Protein 5UBF (pdb70)

Nearest PDB structures (foldseek):
  5ubf-assembly1_B  TM=1.004E+00  e=4.375E-57  Vibrio cholerae
  5tbf-assembly1_A  TM=9.273E-01  e=4.502E-45  Vibrio cholerae
  5tbf-assembly1_B  TM=9.131E-01  e=1.246E-44  Vibrio cholerae
  7lc1-assembly1_B  TM=4.742E-01  e=1.758E+00  Homo sapiens
  7lc1-assembly2_D  TM=4.558E-01  e=1.867E+00  Homo sapiens

B-factor: mean 90.85, std 26.28, range [29.14, 194.75]

Solvent-accessible surface area: 28062 Å² total

InterPro domains:
  IPR021781 Replication initiator protein RctB, central region [PF11826] (155-483)
  IPR040567 RctB, helix turn helix domain [PF18622] (13-119)

Structure (mmCIF, N/CA/C/O backbone):
data_5UBF
#
_entry.id   5UBF
#
_cell.length_a   128.535
_cell.length_b   128.535
_cell.length_c   127.775
_cell.angle_alpha   90.00
_cell.angle_beta   90.00
_cell.angle_gamma   120.00
#
_symmetry.space_group_name_H-M   'H 3'
#
loop_
_entity.id
_entity.type
_entity.pdbx_description
1 polymer 'RctB replication initiator protein'
2 water water
#
loop_
_atom_site.group_PDB
_atom_site.id
_atom_site.type_symbol
_atom_site.label_atom_id
_atom_site.label_alt_id
_atom_site.label_comp_id
_atom_site.label_asym_id
_atom_site.label_entity_id
_atom_site.label_seq_id
_atom_site.pdbx_PDB_ins_code
_atom_site.Cartn_x
_atom_site.Cartn_y
_atom_site.Cartn_z
_atom_site.occupancy
_atom_site.B_iso_or_equiv
_atom_site.auth_seq_id
_atom_site.auth_comp_id
_atom_site.auth_asym_id
_atom_site.auth_atom_id
_atom_site.pdbx_PDB_model_num
ATOM 1 N N . ALA A 1 29 ? 28.563 74.004 53.493 1.00 96.70 182 ALA A N 1
ATOM 2 C CA . ALA A 1 29 ? 28.630 73.567 52.103 1.00 113.39 182 ALA A CA 1
ATOM 3 C C . ALA A 1 29 ? 27.969 74.588 51.183 1.00 117.60 182 ALA A C 1
ATOM 4 O O . ALA A 1 29 ? 27.421 75.589 51.645 1.00 115.01 182 ALA A O 1
ATOM 6 N N . GLY A 1 30 ? 28.024 74.329 49.877 1.00 109.60 183 GLY A N 1
ATOM 7 C CA . GLY A 1 30 ? 27.437 75.203 48.885 1.00 94.02 183 GLY A CA 1
ATOM 8 C C . GLY A 1 30 ? 25.955 75.029 48.657 1.00 103.57 183 GLY A C 1
ATOM 9 O O . GLY A 1 30 ? 25.411 75.608 47.713 1.00 109.03 183 GLY A O 1
ATOM 10 N N . ILE A 1 31 ? 25.275 74.244 49.496 1.00 108.45 184 ILE A N 1
ATOM 11 C CA . ILE A 1 31 ? 23.842 74.014 49.358 1.00 107.60 184 ILE A CA 1
ATOM 12 C C . ILE A 1 31 ? 23.030 74.795 50.382 1.00 97.00 184 ILE A C 1
ATOM 13 O O . ILE A 1 31 ? 21.795 74.699 50.389 1.00 90.47 184 ILE A O 1
ATOM 18 N N . ILE A 1 32 ? 23.688 75.575 51.244 1.00 90.08 185 ILE A N 1
ATOM 19 C CA . ILE A 1 32 ? 22.978 76.353 52.252 1.00 91.32 185 ILE A CA 1
ATOM 20 C C . ILE A 1 32 ? 22.095 77.422 51.628 1.00 88.78 185 ILE A C 1
ATOM 21 O O . ILE A 1 32 ? 21.120 77.854 52.251 1.00 88.47 185 ILE A O 1
ATOM 26 N N . ASP A 1 33 ? 22.411 77.863 50.407 1.00 88.21 186 ASP A N 1
ATOM 27 C CA . ASP A 1 33 ? 21.605 78.894 49.761 1.00 83.79 186 ASP A CA 1
ATOM 28 C C . ASP A 1 33 ? 20.161 78.444 49.571 1.00 85.15 186 ASP A C 1
ATOM 29 O O . ASP A 1 33 ? 19.237 79.260 49.667 1.00 94.81 186 ASP A O 1
ATOM 34 N N . GLN A 1 34 ? 19.945 77.156 49.311 1.00 69.74 187 GLN A N 1
ATOM 35 C CA . GLN A 1 34 ? 18.599 76.607 49.212 1.00 78.26 187 GLN A CA 1
ATOM 36 C C . GLN A 1 34 ? 17.994 76.287 50.574 1.00 72.74 187 GLN A C 1
ATOM 37 O O . GLN A 1 34 ? 16.827 75.887 50.641 1.00 80.18 187 GLN A O 1
ATOM 43 N N . ALA A 1 35 ? 18.750 76.467 51.656 1.00 57.42 188 ALA A N 1
ATOM 44 C CA . ALA A 1 35 ? 18.295 76.127 52.996 1.00 53.11 188 ALA A CA 1
ATOM 45 C C . ALA A 1 35 ? 17.959 77.344 53.847 1.00 54.93 188 ALA A C 1
ATOM 46 O O . ALA A 1 35 ? 17.524 77.181 54.992 1.00 46.46 188 ALA A O 1
ATOM 48 N N . LEU A 1 36 ? 18.141 78.552 53.327 1.00 56.65 189 LEU A N 1
ATOM 49 C CA . LEU A 1 36 ? 17.901 79.757 54.103 1.00 48.54 189 LEU A CA 1
ATOM 50 C C . LEU A 1 36 ? 16.444 80.195 53.993 1.00 56.19 189 LEU A C 1
ATOM 51 O O . LEU A 1 36 ? 15.692 79.744 53.125 1.00 54.82 189 LEU A O 1
ATOM 56 N N . ALA A 1 37 ? 16.050 81.082 54.898 1.00 47.10 190 ALA A N 1
ATOM 57 C CA . ALA A 1 37 ? 14.684 81.572 54.921 1.00 48.03 190 ALA A CA 1
ATOM 58 C C . ALA A 1 37 ? 14.517 82.734 53.946 1.00 51.12 190 ALA A C 1
ATOM 59 O O . ALA A 1 37 ? 15.479 83.449 53.650 1.00 49.31 190 ALA A O 1
ATOM 61 N N . PRO A 1 38 ? 13.309 82.935 53.425 1.00 47.70 191 PRO A N 1
ATOM 62 C CA . PRO A 1 38 ? 13.060 84.080 52.543 1.00 50.63 191 PRO A CA 1
ATOM 63 C C . PRO A 1 38 ? 13.330 85.388 53.263 1.00 52.45 191 PRO A C 1
ATOM 64 O O . PRO A 1 38 ? 13.363 85.428 54.502 1.00 63.63 191 PRO A O 1
ATOM 68 N N . PRO A 1 39 ? 13.546 86.476 52.526 1.00 63.75 192 PRO A N 1
ATOM 69 C CA . PRO A 1 39 ? 13.726 87.778 53.177 1.00 53.31 192 PRO A CA 1
ATOM 70 C C . PRO A 1 39 ? 12.516 88.143 54.023 1.00 62.57 192 PRO A C 1
ATOM 71 O O . PRO A 1 39 ? 11.380 87.777 53.711 1.00 61.05 192 PRO A O 1
ATOM 75 N N . ARG A 1 40 ? 12.779 88.863 55.116 1.00 55.45 193 ARG A N 1
ATOM 76 C CA . ARG A 1 40 ? 11.728 89.373 55.996 1.00 56.05 193 ARG A CA 1
ATOM 77 C C . ARG A 1 40 ? 10.885 88.239 56.576 1.00 61.58 193 ARG A C 1
ATOM 78 O O . ARG A 1 40 ? 9.663 88.347 56.702 1.00 54.50 193 ARG A O 1
ATOM 86 N N . THR A 1 41 ? 11.543 87.140 56.937 1.00 62.40 194 THR A N 1
ATOM 87 C CA . THR A 1 41 ? 10.879 85.970 57.493 1.00 53.14 194 THR A CA 1
ATOM 88 C C . THR A 1 41 ? 11.546 85.604 58.811 1.00 48.28 194 THR A C 1
ATOM 89 O O . THR A 1 41 ? 12.777 85.555 58.895 1.00 53.63 194 THR A O 1
ATOM 93 N N . ARG A 1 42 ? 10.731 85.357 59.837 1.00 56.84 195 ARG A N 1
ATOM 94 C CA . ARG A 1 42 ? 11.211 85.044 61.183 1.00 53.18 195 ARG A CA 1
ATOM 95 C C . ARG A 1 42 ? 10.543 83.744 61.619 1.00 50.14 195 ARG A C 1
ATOM 96 O O . ARG A 1 42 ? 9.477 83.763 62.240 1.00 53.18 195 ARG A O 1
ATOM 104 N N . LYS A 1 43 ? 11.168 82.614 61.295 1.00 46.57 196 LYS A N 1
ATOM 105 C CA . LYS A 1 43 ? 10.618 81.311 61.637 1.00 39.76 196 LYS A CA 1
ATOM 106 C C . LYS A 1 43 ? 11.728 80.421 62.174 1.00 38.78 196 LYS A C 1
ATOM 107 O O . LYS A 1 43 ? 12.910 80.771 62.140 1.00 44.84 196 LYS A O 1
ATOM 113 N N . SER A 1 44 ? 11.329 79.250 62.672 1.00 37.82 197 SER A N 1
ATOM 114 C CA . SER A 1 44 ? 12.237 78.348 63.363 1.00 42.94 197 SER A CA 1
ATOM 115 C C . SER A 1 44 ? 12.466 77.031 62.639 1.00 50.19 197 SER A C 1
ATOM 116 O O . SER A 1 44 ? 13.295 76.234 63.092 1.00 50.87 197 SER A O 1
ATOM 119 N N . TYR A 1 45 ? 11.757 76.773 61.544 1.00 39.98 198 TYR A N 1
ATOM 120 C CA . TYR A 1 45 ? 11.894 75.510 60.838 1.00 42.78 198 TYR A CA 1
ATOM 121 C C . TYR A 1 45 ? 11.684 75.737 59.349 1.00 47.76 198 TYR A C 1
ATOM 122 O O . TYR A 1 45 ? 10.879 76.578 58.940 1.00 47.65 198 TYR A O 1
ATOM 131 N N . GLN A 1 46 ? 12.423 74.980 58.542 1.00 49.71 199 GLN A N 1
ATOM 132 C CA . GLN A 1 46 ? 12.214 74.970 57.103 1.00 39.65 199 GLN A CA 1
ATOM 133 C C . GLN A 1 46 ? 12.670 73.624 56.560 1.00 50.71 199 GLN A C 1
ATOM 134 O O . GLN A 1 46 ? 13.657 73.061 57.036 1.00 47.99 199 GLN A O 1
ATOM 140 N N . LYS A 1 47 ? 11.936 73.104 55.580 1.00 50.93 200 LYS A N 1
ATOM 141 C CA . LYS A 1 47 ? 12.265 71.833 54.952 1.00 45.65 200 LYS A CA 1
ATOM 142 C C . LYS A 1 47 ? 12.289 72.011 53.443 1.00 56.06 200 LYS A C 1
ATOM 143 O O . LYS A 1 47 ? 11.399 72.649 52.873 1.00 60.32 200 LYS A O 1
ATOM 149 N N . SER A 1 48 ? 13.309 71.450 52.798 1.00 50.23 201 SER A N 1
ATOM 150 C CA . SER A 1 48 ? 13.435 71.561 51.353 1.00 59.16 201 SER A CA 1
ATOM 151 C C . SER A 1 48 ? 13.877 70.233 50.759 1.00 63.44 201 SER A C 1
ATOM 152 O O . SER A 1 48 ? 14.655 69.489 51.363 1.00 60.24 201 SER A O 1
ATOM 163 N N . VAL A 1 50 ? 16.127 68.511 48.044 1.00 69.21 203 VAL A N 1
ATOM 164 C CA . VAL A 1 50 ? 17.360 68.849 47.344 1.00 80.67 203 VAL A CA 1
ATOM 165 C C . VAL A 1 50 ? 17.947 67.578 46.750 1.00 79.98 203 VAL A C 1
ATOM 166 O O . VAL A 1 50 ? 18.165 66.595 47.465 1.00 85.57 203 VAL A O 1
ATOM 170 N N . SER A 1 51 ? 18.191 67.593 45.445 1.00 80.41 204 SER A N 1
ATOM 171 C CA . SER A 1 51 ? 18.849 66.490 44.758 1.00 95.47 204 SER A CA 1
ATOM 172 C C . SER A 1 51 ? 20.333 66.811 44.641 1.00 87.12 204 SER A C 1
ATOM 173 O O . SER A 1 51 ? 20.700 67.850 44.086 1.00 95.56 204 SER A O 1
ATOM 176 N N . ILE A 1 52 ? 21.181 65.931 45.167 1.00 80.20 205 ILE A N 1
ATOM 177 C CA . ILE A 1 52 ? 22.625 66.134 45.126 1.00 99.07 205 ILE A CA 1
ATOM 178 C C . ILE A 1 52 ? 23.286 64.862 44.615 1.00 106.12 205 ILE A C 1
ATOM 179 O O . ILE A 1 52 ? 23.104 63.784 45.196 1.00 97.08 205 ILE A O 1
ATOM 184 N N . SER A 1 53 ? 24.040 64.989 43.524 1.00 105.74 206 SER A N 1
ATOM 185 C CA . SER A 1 53 ? 24.785 63.874 42.935 1.00 86.78 206 SER A CA 1
ATOM 186 C C . SER A 1 53 ? 23.898 62.650 42.735 1.00 92.00 206 SER A C 1
ATOM 187 O O . SER A 1 53 ? 24.260 61.526 43.095 1.00 82.51 206 SER A O 1
ATOM 190 N N . GLY A 1 54 ? 22.711 62.885 42.172 1.00 86.93 207 GLY A N 1
ATOM 191 C CA . GLY A 1 54 ? 21.758 61.845 41.864 1.00 89.48 207 GLY A CA 1
ATOM 192 C C . GLY A 1 54 ? 20.937 61.341 43.024 1.00 91.05 207 GLY A C 1
ATOM 193 O O . GLY A 1 54 ? 19.986 60.589 42.794 1.00 92.35 207 GLY A O 1
ATOM 194 N N . THR A 1 55 ? 21.264 61.719 44.257 1.00 94.48 208 THR A N 1
ATOM 195 C CA . THR A 1 55 ? 20.556 61.237 45.434 1.00 98.80 208 THR A CA 1
ATOM 196 C C . THR A 1 55 ? 19.541 62.277 45.889 1.00 93.13 208 THR A C 1
ATOM 197 O O . THR A 1 55 ? 19.874 63.461 46.027 1.00 83.74 208 THR A O 1
ATOM 201 N N . ARG A 1 56 ? 18.305 61.830 46.102 1.00 89.28 209 ARG A N 1
ATOM 202 C CA . ARG A 1 56 ? 17.278 62.686 46.678 1.00 97.25 209 ARG A CA 1
ATOM 203 C C . ARG A 1 56 ? 17.535 62.877 48.167 1.00 77.89 209 ARG A C 1
ATOM 204 O O . ARG A 1 56 ? 17.928 61.943 48.872 1.00 72.25 209 ARG A O 1
ATOM 212 N N . ALA A 1 57 ? 17.314 64.098 48.646 1.00 72.24 210 ALA A N 1
ATOM 213 C CA . ALA A 1 57 ? 17.666 64.443 50.014 1.00 78.37 210 ALA A CA 1
ATOM 214 C C . ALA A 1 57 ? 16.736 65.535 50.521 1.00 61.70 210 ALA A C 1
ATOM 215 O O . ALA A 1 57 ? 16.011 66.176 49.756 1.00 68.58 210 ALA A O 1
ATOM 217 N N . VAL A 1 58 ? 16.771 65.737 51.834 1.00 67.05 211 VAL A N 1
ATOM 218 C CA . VAL A 1 58 ? 15.962 66.733 52.523 1.00 62.26 211 VAL A CA 1
ATOM 219 C C . VAL A 1 58 ? 16.892 67.586 53.369 1.00 50.36 211 VAL A C 1
ATOM 220 O O . VAL A 1 58 ? 17.697 67.052 54.138 1.00 55.31 211 VAL A O 1
ATOM 224 N N . ILE A 1 59 ? 16.791 68.903 53.233 1.00 56.46 212 ILE A N 1
ATOM 225 C CA . ILE A 1 59 ? 17.538 69.826 54.078 1.00 62.05 212 ILE A CA 1
ATOM 226 C C . ILE A 1 59 ? 16.558 70.484 55.036 1.00 51.39 212 ILE A C 1
ATOM 227 O O . ILE A 1 59 ? 15.593 71.132 54.608 1.00 49.46 212 ILE A O 1
ATOM 232 N N . GLU A 1 60 ? 16.803 70.307 56.331 1.00 53.84 213 GLU A N 1
ATOM 233 C CA . GLU A 1 60 ? 16.038 70.953 57.384 1.00 46.59 213 GLU A CA 1
ATOM 234 C C . GLU A 1 60 ? 16.873 72.051 58.025 1.00 43.92 213 GLU A C 1
ATOM 235 O O . GLU A 1 60 ? 18.065 71.867 58.292 1.00 46.36 213 GLU A O 1
ATOM 241 N N . THR A 1 61 ? 16.236 73.193 58.261 1.00 50.46 214 THR A N 1
ATOM 242 C CA . THR A 1 61 ? 16.841 74.337 58.927 1.00 44.51 214 THR A CA 1
ATOM 243 C C . THR A 1 61 ? 16.068 74.585 60.215 1.00 48.21 214 THR A C 1
ATOM 244 O O . THR A 1 61 ? 14.854 74.822 60.176 1.00 45.77 214 THR A O 1
ATOM 248 N N . ARG A 1 62 ? 16.766 74.515 61.350 1.00 50.85 215 ARG A N 1
ATOM 249 C CA . ARG A 1 62 ? 16.154 74.640 62.666 1.00 38.44 215 ARG A CA 1
ATOM 250 C C . ARG A 1 62 ? 16.845 75.728 63.476 1.00 42.76 215 ARG A C 1
ATOM 251 O O . ARG A 1 62 ? 18.027 76.017 63.281 1.00 50.51 215 ARG A O 1
ATOM 259 N N . SER A 1 63 ? 16.092 76.310 64.406 1.00 48.61 216 SER A N 1
ATOM 260 C CA . SER A 1 63 ? 16.622 77.269 65.363 1.00 38.73 216 SER A CA 1
ATOM 261 C C . SER A 1 63 ? 15.647 77.373 66.524 1.00 48.27 216 SER A C 1
ATOM 262 O O . SER A 1 63 ? 14.429 77.346 66.319 1.00 46.01 216 SER A O 1
ATOM 265 N N . SER A 1 64 ? 16.190 77.472 67.741 1.00 50.45 217 SER A N 1
ATOM 266 C CA . SER A 1 64 ? 15.358 77.841 68.877 1.00 40.07 217 SER A CA 1
ATOM 267 C C . SER A 1 64 ? 14.877 79.284 68.768 1.00 39.04 217 SER A C 1
ATOM 268 O O . SER A 1 64 ? 13.902 79.658 69.431 1.00 58.67 217 SER A O 1
ATOM 271 N N . LYS A 1 65 ? 15.525 80.088 67.926 1.00 40.78 218 LYS A N 1
ATOM 272 C CA . LYS A 1 65 ? 15.045 81.424 67.621 1.00 46.95 218 LYS A CA 1
ATOM 273 C C . LYS A 1 65 ? 14.813 81.348 66.119 1.00 49.96 218 LYS A C 1
ATOM 274 O O . LYS A 1 65 ? 14.489 80.282 65.580 1.00 53.80 218 LYS A O 1
ATOM 280 N N . ASN A 1 66 ? 15.010 82.466 65.436 1.00 45.24 219 ASN A N 1
ATOM 281 C CA . ASN A 1 66 ? 14.864 82.553 63.992 1.00 38.32 219 ASN A CA 1
ATOM 282 C C . ASN A 1 66 ? 16.046 82.048 63.176 1.00 42.72 219 ASN A C 1
ATOM 283 O O . ASN A 1 66 ? 17.201 82.369 63.472 1.00 49.36 219 ASN A O 1
ATOM 288 N N . ILE A 1 67 ? 15.749 81.231 62.159 1.00 41.19 220 ILE A N 1
ATOM 289 C CA . ILE A 1 67 ? 16.799 80.704 61.291 1.00 48.10 220 ILE A CA 1
ATOM 290 C C . ILE A 1 67 ? 17.337 81.807 60.385 1.00 36.70 220 ILE A C 1
ATOM 291 O O . ILE A 1 67 ? 16.729 82.868 60.212 1.00 43.70 220 ILE A O 1
ATOM 304 N N . THR A 1 69 ? 18.223 83.993 57.191 1.00 45.48 222 THR A N 1
ATOM 305 C CA . THR A 1 69 ? 17.550 84.389 55.965 1.00 60.94 222 THR A CA 1
ATOM 306 C C . THR A 1 69 ? 18.587 84.628 54.875 1.00 52.05 222 THR A C 1
ATOM 307 O O . THR A 1 69 ? 19.794 84.657 55.128 1.00 51.61 222 THR A O 1
ATOM 311 N N . VAL A 1 70 ? 18.100 84.790 53.643 1.00 57.97 223 VAL A N 1
ATOM 312 C CA . VAL A 1 70 ? 18.997 85.062 52.522 1.00 61.25 223 VAL A CA 1
ATOM 313 C C . VAL A 1 70 ? 19.773 86.352 52.764 1.00 57.56 223 VAL A C 1
ATOM 314 O O . VAL A 1 70 ? 20.978 86.432 52.494 1.00 67.96 223 VAL A O 1
ATOM 318 N N . ASP A 1 71 ? 19.102 87.368 53.311 1.00 65.33 224 ASP A N 1
ATOM 319 C CA . ASP A 1 71 ? 19.724 88.665 53.546 1.00 59.29 224 ASP A CA 1
ATOM 320 C C . ASP A 1 71 ? 20.820 88.627 54.603 1.00 57.37 224 ASP A C 1
ATOM 321 O O . ASP A 1 71 ? 21.508 89.636 54.788 1.00 76.67 224 ASP A O 1
ATOM 326 N N . ASP A 1 72 ? 21.000 87.506 55.300 1.00 52.09 225 ASP A N 1
ATOM 327 C CA . ASP A 1 72 ? 22.117 87.368 56.224 1.00 60.01 225 ASP A CA 1
ATOM 328 C C . ASP A 1 72 ? 23.388 86.879 55.544 1.00 68.99 225 ASP A C 1
ATOM 329 O O . ASP A 1 72 ? 24.474 87.019 56.124 1.00 67.19 225 ASP A O 1
ATOM 334 N N . LEU A 1 73 ? 23.273 86.336 54.325 1.00 62.17 226 LEU A N 1
ATOM 335 C CA . LEU A 1 73 ? 24.411 85.711 53.653 1.00 59.30 226 LEU A CA 1
ATOM 336 C C . LEU A 1 73 ? 25.639 86.611 53.660 1.00 58.87 226 LEU A C 1
ATOM 337 O O . LEU A 1 73 ? 26.726 86.194 54.078 1.00 63.72 226 LEU A O 1
ATOM 350 N N . THR A 1 75 ? 26.516 89.087 55.564 1.00 65.16 228 THR A N 1
ATOM 351 C CA . THR A 1 75 ? 27.106 89.165 56.897 1.00 59.48 228 THR A CA 1
ATOM 352 C C . THR A 1 75 ? 27.926 87.917 57.197 1.00 56.84 228 THR A C 1
ATOM 353 O O . THR A 1 75 ? 29.071 88.009 57.658 1.00 65.36 228 THR A O 1
ATOM 357 N N . LEU A 1 76 ? 27.368 86.740 56.898 1.00 57.58 229 LEU A N 1
ATOM 358 C CA . LEU A 1 76 ? 28.121 85.503 57.058 1.00 57.77 229 LEU A CA 1
ATOM 359 C C . LEU A 1 76 ? 29.449 85.583 56.321 1.00 59.19 229 LEU A C 1
ATOM 360 O O . LEU A 1 76 ? 30.516 85.366 56.910 1.00 65.65 229 LEU A O 1
ATOM 365 N N . PHE A 1 77 ? 29.403 85.940 55.034 1.00 64.10 230 PHE A N 1
ATOM 366 C CA . PHE A 1 77 ? 30.636 86.054 54.264 1.00 68.49 230 PHE A CA 1
ATOM 367 C C . PHE A 1 77 ? 31.585 87.051 54.909 1.00 68.47 230 PHE A C 1
ATOM 368 O O . PHE A 1 77 ? 32.800 86.816 54.960 1.00 66.18 230 PHE A O 1
ATOM 376 N N . ALA A 1 78 ? 31.044 88.151 55.446 1.00 54.91 231 ALA A N 1
ATOM 377 C CA . ALA A 1 78 ? 31.880 89.103 56.166 1.00 56.54 231 ALA A CA 1
ATOM 378 C C . ALA A 1 78 ? 32.697 88.386 57.229 1.00 63.12 231 ALA A C 1
ATOM 379 O O . ALA A 1 78 ? 33.933 88.466 57.241 1.00 72.36 231 ALA A O 1
ATOM 381 N N . LEU A 1 79 ? 32.016 87.622 58.092 1.00 56.74 232 LEU A N 1
ATOM 382 C CA . LEU A 1 79 ? 32.711 86.835 59.104 1.00 62.45 232 LEU A CA 1
ATOM 383 C C . LEU A 1 79 ? 33.831 86.023 58.471 1.00 61.34 232 LEU A C 1
ATOM 384 O O . LEU A 1 79 ? 34.988 86.096 58.907 1.00 77.38 232 LEU A O 1
ATOM 389 N N . PHE A 1 80 ? 33.508 85.293 57.397 1.00 64.29 233 PHE A N 1
ATOM 390 C CA . PHE A 1 80 ? 34.511 84.530 56.663 1.00 74.75 233 PHE A CA 1
ATOM 391 C C . PHE A 1 80 ? 35.753 85.373 56.420 1.00 74.59 233 PHE A C 1
ATOM 392 O O . PHE A 1 80 ? 36.846 85.055 56.906 1.00 73.00 233 PHE A O 1
ATOM 400 N N . THR A 1 81 ? 35.577 86.495 55.715 1.00 72.04 234 THR A N 1
ATOM 401 C CA . THR A 1 81 ? 36.705 87.357 55.387 1.00 78.29 234 THR A CA 1
ATOM 402 C C . THR A 1 81 ? 37.483 87.725 56.640 1.00 82.70 234 THR A C 1
ATOM 403 O O . THR A 1 81 ? 38.709 87.565 56.698 1.00 77.92 234 THR A O 1
ATOM 407 N N . LEU A 1 82 ? 36.770 88.164 57.680 1.00 72.69 235 LEU A N 1
ATOM 408 C CA . LEU A 1 82 ? 37.451 88.583 58.897 1.00 69.23 235 LEU A CA 1
ATOM 409 C C . LEU A 1 82 ? 38.197 87.416 59.527 1.00 81.12 235 LEU A C 1
ATOM 410 O O . LEU A 1 82 ? 39.343 87.568 59.968 1.00 89.55 235 LEU A O 1
ATOM 415 N N . THR A 1 83 ? 37.583 86.229 59.532 1.00 78.99 236 THR A N 1
ATOM 416 C CA . THR A 1 83 ? 38.267 85.062 60.077 1.00 81.10 236 THR A CA 1
ATOM 417 C C . THR A 1 83 ? 39.516 84.735 59.270 1.00 81.82 236 THR A C 1
ATOM 418 O O . THR A 1 83 ? 40.511 84.258 59.827 1.00 93.32 236 THR A O 1
ATOM 422 N N . VAL A 1 84 ? 39.500 85.017 57.967 1.00 78.74 237 VAL A N 1
ATOM 423 C CA . VAL A 1 84 ? 40.706 84.813 57.177 1.00 86.21 237 VAL A CA 1
ATOM 424 C C . VAL A 1 84 ? 41.679 85.971 57.378 1.00 99.78 237 VAL A C 1
ATOM 425 O O . VAL A 1 84 ? 42.899 85.786 57.284 1.00 94.98 237 VAL A O 1
ATOM 429 N N . GLN A 1 85 ? 41.174 87.168 57.690 1.00 94.72 238 GLN A N 1
ATOM 430 C CA . GLN A 1 85 ? 42.059 88.320 57.824 1.00 87.69 238 GLN A CA 1
ATOM 431 C C . GLN A 1 85 ? 42.732 88.376 59.188 1.00 92.55 238 GLN A C 1
ATOM 432 O O . GLN A 1 85 ? 43.844 88.905 59.301 1.00 109.85 238 GLN A O 1
ATOM 438 N N . TYR A 1 86 ? 42.084 87.847 60.229 1.00 89.65 239 TYR A N 1
ATOM 439 C CA . TYR A 1 86 ? 42.700 87.854 61.551 1.00 95.41 239 TYR A CA 1
ATOM 440 C C . TYR A 1 86 ? 43.898 86.913 61.610 1.00 100.65 239 TYR A C 1
ATOM 441 O O . TYR A 1 86 ? 44.954 87.277 62.143 1.00 106.62 239 TYR A O 1
ATOM 450 N N . HIS A 1 87 ? 43.756 85.705 61.061 1.00 94.70 240 HIS A N 1
ATOM 451 C CA . HIS A 1 87 ? 44.825 84.708 61.079 1.00 90.19 240 HIS A CA 1
ATOM 452 C C . HIS A 1 87 ? 45.867 85.028 60.004 1.00 105.04 240 HIS A C 1
ATOM 453 O O . HIS A 1 87 ? 46.111 84.261 59.076 1.00 111.74 240 HIS A O 1
ATOM 460 N N . ASP A 1 88 ? 46.480 86.200 60.145 1.00 112.44 241 ASP A N 1
ATOM 461 C CA . ASP A 1 88 ? 47.522 86.654 59.230 1.00 113.49 241 ASP A CA 1
ATOM 462 C C . ASP A 1 88 ? 48.457 87.648 59.911 1.00 108.15 241 ASP A C 1
ATOM 463 O O . ASP A 1 88 ? 48.233 88.042 61.058 1.00 97.87 241 ASP A O 1
ATOM 468 N N . ASN A 1 103 ? 40.448 76.946 66.080 1.00 78.65 256 ASN A N 1
ATOM 469 C CA . ASN A 1 103 ? 40.999 77.943 66.989 1.00 75.02 256 ASN A CA 1
ATOM 470 C C . ASN A 1 103 ? 39.912 78.882 67.500 1.00 79.43 256 ASN A C 1
ATOM 471 O O . ASN A 1 103 ? 38.751 78.494 67.629 1.00 74.48 256 ASN A O 1
ATOM 476 N N . LYS A 1 104 ? 40.303 80.118 67.800 1.00 80.47 257 LYS A N 1
ATOM 477 C CA . LYS A 1 104 ? 39.388 81.163 68.235 1.00 72.14 257 LYS A CA 1
ATOM 478 C C . LYS A 1 104 ? 39.659 82.419 67.424 1.00 80.61 257 LYS A C 1
ATOM 479 O O . LYS A 1 104 ? 40.817 82.754 67.157 1.00 89.37 257 LYS A O 1
ATOM 485 N N . THR A 1 105 ? 38.593 83.112 67.032 1.00 75.54 258 THR A N 1
ATOM 486 C CA . THR A 1 105 ? 38.705 84.282 66.161 1.00 77.07 258 THR A CA 1
ATOM 487 C C . THR A 1 105 ? 37.954 85.462 66.765 1.00 82.36 258 THR A C 1
ATOM 488 O O . THR A 1 105 ? 36.712 85.502 66.718 1.00 80.57 258 THR A O 1
ATOM 492 N N . PRO A 1 106 ? 38.663 86.437 67.337 1.00 81.37 259 PRO A N 1
ATOM 493 C CA . PRO A 1 106 ? 37.993 87.633 67.867 1.00 80.78 259 PRO A CA 1
ATOM 494 C C . PRO A 1 106 ? 37.668 88.619 66.752 1.00 83.04 259 PRO A C 1
ATOM 495 O O . PRO A 1 106 ? 38.531 88.967 65.942 1.00 81.77 259 PRO A O 1
ATOM 499 N N . LEU A 1 107 ? 36.416 89.072 66.718 1.00 80.30 260 LEU A N 1
ATOM 500 C CA . LEU A 1 107 ? 35.951 90.052 65.748 1.00 66.14 260 LEU A CA 1
ATOM 501 C C . LEU A 1 107 ? 35.219 91.171 66.472 1.00 75.91 260 LEU A C 1
ATOM 502 O O . LEU A 1 107 ? 34.410 90.914 67.368 1.00 69.58 260 LEU A O 1
ATOM 507 N N . TYR A 1 108 ? 35.501 92.409 66.082 1.00 78.59 261 TYR A N 1
ATOM 508 C CA . TYR A 1 108 ? 34.846 93.572 66.661 1.00 81.69 261 TYR A CA 1
ATOM 509 C C . TYR A 1 108 ? 33.723 94.043 65.747 1.00 81.70 261 TYR A C 1
ATOM 510 O O . TYR A 1 108 ? 33.853 94.010 64.520 1.00 76.17 261 TYR A O 1
ATOM 519 N N . ILE A 1 109 ? 32.617 94.481 66.356 1.00 81.41 262 ILE A N 1
ATOM 520 C CA . ILE A 1 109 ? 31.457 94.908 65.579 1.00 83.24 262 ILE A CA 1
ATOM 521 C C . ILE A 1 109 ? 31.808 96.086 64.681 1.00 83.29 262 ILE A C 1
ATOM 522 O O . ILE A 1 109 ? 31.215 96.258 63.610 1.00 82.06 262 ILE A O 1
ATOM 527 N N . THR A 1 110 ? 32.785 96.902 65.082 1.00 85.09 263 THR A N 1
ATOM 528 C CA . THR A 1 110 ? 33.225 98.001 64.227 1.00 83.18 263 THR A CA 1
ATOM 529 C C . THR A 1 110 ? 33.766 97.485 62.897 1.00 84.10 263 THR A C 1
ATOM 530 O O . THR A 1 110 ? 33.450 98.033 61.833 1.00 81.32 263 THR A O 1
ATOM 534 N N . ASP A 1 111 ? 34.574 96.421 62.937 1.00 78.32 264 ASP A N 1
ATOM 535 C CA . ASP A 1 111 ? 35.106 95.846 61.705 1.00 79.82 264 ASP A CA 1
ATOM 536 C C . ASP A 1 111 ? 34.011 95.209 60.859 1.00 83.31 264 ASP A C 1
ATOM 537 O O . ASP A 1 111 ? 34.088 95.237 59.626 1.00 84.84 264 ASP A O 1
ATOM 542 N N . ILE A 1 112 ? 32.992 94.631 61.498 1.00 82.93 265 ILE A N 1
ATOM 543 C CA . ILE A 1 112 ? 31.888 94.035 60.753 1.00 77.92 265 ILE A CA 1
ATOM 544 C C . ILE A 1 112 ? 31.063 95.117 60.066 1.00 77.58 265 ILE A C 1
ATOM 545 O O . ILE A 1 112 ? 30.670 94.974 58.901 1.00 76.43 265 ILE A O 1
ATOM 550 N N . LEU A 1 113 ? 30.792 96.216 60.775 1.00 74.10 266 LEU A N 1
ATOM 551 C CA . LEU A 1 113 ? 30.042 97.322 60.188 1.00 78.71 266 LEU A CA 1
ATOM 552 C C . LEU A 1 113 ? 30.817 97.972 59.050 1.00 82.99 266 LEU A C 1
ATOM 553 O O . LEU A 1 113 ? 30.238 98.302 58.007 1.00 81.52 266 LEU A O 1
ATOM 558 N N . SER A 1 114 ? 32.126 98.167 59.231 1.00 84.13 267 SER A N 1
ATOM 559 C CA . SER A 1 114 ? 32.931 98.768 58.174 1.00 77.34 267 SER A CA 1
ATOM 560 C C . SER A 1 114 ? 33.026 97.849 56.962 1.00 83.97 267 SER A C 1
ATOM 561 O O . SER A 1 114 ? 32.921 98.309 55.819 1.00 90.51 267 SER A O 1
ATOM 564 N N . LEU A 1 115 ? 33.219 96.548 57.192 1.00 80.11 268 LEU A N 1
ATOM 565 C CA . LEU A 1 115 ? 33.316 95.609 56.080 1.00 81.62 268 LEU A CA 1
ATOM 566 C C . LEU A 1 115 ? 31.991 95.471 55.341 1.00 79.92 268 LEU A C 1
ATOM 567 O O . LEU A 1 115 ? 31.981 95.284 54.119 1.00 81.87 268 LEU A O 1
ATOM 572 N N . ARG A 1 116 ? 30.871 95.561 56.057 1.00 80.14 269 ARG A N 1
ATOM 573 C CA . ARG A 1 116 ? 29.556 95.510 55.430 1.00 79.00 269 ARG A CA 1
ATOM 574 C C . ARG A 1 116 ? 29.102 96.861 54.895 1.00 83.31 269 ARG A C 1
ATOM 575 O O . ARG A 1 116 ? 28.045 96.933 54.259 1.00 79.31 269 ARG A O 1
ATOM 583 N N . GLY A 1 117 ? 29.867 97.922 55.133 1.00 81.34 270 GLY A N 1
ATOM 584 C CA . GLY A 1 117 ? 29.507 99.241 54.643 1.00 77.19 270 GLY A CA 1
ATOM 585 C C . GLY A 1 117 ? 28.336 99.867 55.367 1.00 79.86 270 GLY A C 1
ATOM 586 O O . GLY A 1 117 ? 27.480 100.492 54.728 1.00 87.22 270 GLY A O 1
ATOM 587 N N . LYS A 1 118 ? 28.276 99.718 56.686 1.00 77.08 271 LYS A N 1
ATOM 588 C CA . LYS A 1 118 ? 27.178 100.231 57.492 1.00 84.73 271 LYS A CA 1
ATOM 589 C C . LYS A 1 118 ? 27.685 101.352 58.387 1.00 86.58 271 LYS A C 1
ATOM 590 O O . LYS A 1 118 ? 28.729 101.213 59.033 1.00 84.81 271 LYS A O 1
ATOM 596 N N . LYS A 1 119 ? 26.948 102.458 58.421 1.00 86.98 272 LYS A N 1
ATOM 597 C CA . LYS A 1 119 ? 27.306 103.569 59.292 1.00 88.84 272 LYS A CA 1
ATOM 598 C C . LYS A 1 119 ? 27.020 103.197 60.741 1.00 92.21 272 LYS A C 1
ATOM 599 O O . LYS A 1 119 ? 25.920 102.741 61.070 1.00 93.51 272 LYS A O 1
ATOM 605 N N . ASP A 1 120 ? 28.014 103.388 61.607 1.00 86.38 273 ASP A N 1
ATOM 606 C CA . ASP A 1 120 ? 27.909 102.950 62.994 1.00 87.18 273 ASP A CA 1
ATOM 607 C C . ASP A 1 120 ? 26.827 103.744 63.718 1.00 87.35 273 ASP A C 1
ATOM 608 O O . ASP A 1 120 ? 26.885 104.976 63.782 1.00 91.34 273 ASP A O 1
ATOM 613 N N . SER A 1 121 ? 25.845 103.033 64.267 1.00 88.30 274 SER A N 1
ATOM 614 C CA . SER A 1 121 ? 24.760 103.641 65.025 1.00 84.09 274 SER A CA 1
ATOM 615 C C . SER A 1 121 ? 24.090 102.551 65.852 1.00 85.48 274 SER A C 1
ATOM 616 O O . SER A 1 121 ? 24.519 101.394 65.855 1.00 91.44 274 SER A O 1
ATOM 619 N N . GLY A 1 122 ? 23.028 102.931 66.555 1.00 82.79 275 GLY A N 1
ATOM 620 C CA . GLY A 1 122 ? 22.260 101.999 67.346 1.00 81.98 275 GLY A CA 1
ATOM 621 C C . GLY A 1 122 ? 21.565 100.943 66.507 1.00 81.93 275 GLY A C 1
ATOM 622 O O . GLY A 1 122 ? 21.839 99.744 66.629 1.00 85.02 275 GLY A O 1
ATOM 623 N N . PRO A 1 123 ? 20.639 101.371 65.642 1.00 78.80 276 PRO A N 1
ATOM 624 C CA . PRO A 1 123 ? 19.933 100.401 64.788 1.00 81.82 276 PRO A CA 1
ATOM 625 C C . PRO A 1 123 ? 20.855 99.564 63.917 1.00 79.98 276 PRO A C 1
ATOM 626 O O . PRO A 1 123 ? 20.531 98.404 63.630 1.00 85.93 276 PRO A O 1
ATOM 630 N N . ALA A 1 124 ? 21.992 100.113 63.485 1.00 81.27 277 ALA A N 1
ATOM 631 C CA . ALA A 1 124 ? 22.936 99.331 62.693 1.00 79.15 277 ALA A CA 1
ATOM 632 C C . ALA A 1 124 ? 23.547 98.210 63.523 1.00 73.38 277 ALA A C 1
ATOM 633 O O . ALA A 1 124 ? 23.591 97.051 63.088 1.00 79.52 277 ALA A O 1
ATOM 635 N N . ARG A 1 125 ? 24.022 98.539 64.728 1.00 72.01 278 ARG A N 1
ATOM 636 C CA . ARG A 1 125 ? 24.562 97.516 65.618 1.00 79.60 278 ARG A CA 1
ATOM 637 C C . ARG A 1 125 ? 23.510 96.467 65.953 1.00 69.90 278 ARG A C 1
ATOM 638 O O . ARG A 1 125 ? 23.814 95.271 66.005 1.00 68.88 278 ARG A O 1
ATOM 646 N N . ASP A 1 126 ? 22.264 96.895 66.175 1.00 71.02 279 ASP A N 1
ATOM 647 C CA . ASP A 1 126 ? 21.202 95.935 66.460 1.00 72.93 279 ASP A CA 1
ATOM 648 C C . ASP A 1 126 ? 20.951 95.017 65.269 1.00 70.88 279 ASP A C 1
ATOM 649 O O . ASP A 1 126 ? 20.725 93.813 65.441 1.00 69.48 279 ASP A O 1
ATOM 654 N N . SER A 1 127 ? 20.999 95.565 64.052 1.00 68.90 280 SER A N 1
ATOM 655 C CA . SER A 1 127 ? 20.768 94.756 62.858 1.00 66.38 280 SER A CA 1
ATOM 656 C C . SER A 1 127 ? 21.877 93.727 62.663 1.00 69.18 280 SER A C 1
ATOM 657 O O . SER A 1 127 ? 21.606 92.546 62.401 1.00 72.51 280 SER A O 1
ATOM 660 N N . ILE A 1 128 ? 23.136 94.160 62.783 1.00 57.00 281 ILE A N 1
ATOM 661 C CA . ILE A 1 128 ? 24.254 93.226 62.660 1.00 60.61 281 ILE A CA 1
ATOM 662 C C . ILE A 1 128 ? 24.176 92.155 63.742 1.00 64.73 281 ILE A C 1
ATOM 663 O O . ILE A 1 128 ? 24.389 90.965 63.475 1.00 66.13 281 ILE A O 1
ATOM 668 N N . ARG A 1 129 ? 23.856 92.557 64.975 1.00 64.64 282 ARG A N 1
ATOM 669 C CA . ARG A 1 129 ? 23.727 91.585 66.055 1.00 64.49 282 ARG A CA 1
ATOM 670 C C . ARG A 1 129 ? 22.597 90.601 65.792 1.00 61.67 282 ARG A C 1
ATOM 671 O O . ARG A 1 129 ? 22.683 89.437 66.199 1.00 60.55 282 ARG A O 1
ATOM 679 N N . ASP A 1 130 ? 21.532 91.043 65.119 1.00 55.90 283 ASP A N 1
ATOM 680 C CA . ASP A 1 130 ? 20.437 90.131 64.803 1.00 58.22 283 ASP A CA 1
ATOM 681 C C . ASP A 1 130 ? 20.835 89.144 63.711 1.00 55.79 283 ASP A C 1
ATOM 682 O O . ASP A 1 130 ? 20.500 87.956 63.793 1.00 62.33 283 ASP A O 1
ATOM 687 N N . SER A 1 131 ? 21.553 89.609 62.683 1.00 60.16 284 SER A N 1
ATOM 688 C CA . SER A 1 131 ? 22.037 88.689 61.656 1.00 58.59 284 SER A CA 1
ATOM 689 C C . SER A 1 131 ? 22.981 87.651 62.253 1.00 59.48 284 SER A C 1
ATOM 690 O O . SER A 1 131 ? 22.827 86.445 62.020 1.00 54.87 284 SER A O 1
ATOM 693 N N . ILE A 1 132 ? 23.965 88.106 63.034 1.00 53.56 285 ILE A N 1
ATOM 694 C CA . ILE A 1 132 ? 24.900 87.180 63.667 1.00 58.53 285 ILE A CA 1
ATOM 695 C C . ILE A 1 132 ? 24.170 86.243 64.620 1.00 58.21 285 ILE A C 1
ATOM 696 O O . ILE A 1 132 ? 24.538 85.069 64.753 1.00 59.82 285 ILE A O 1
ATOM 701 N N . ASP A 1 133 ? 23.121 86.733 65.283 1.00 51.40 286 ASP A N 1
ATOM 702 C CA . ASP A 1 133 ? 22.369 85.882 66.199 1.00 55.53 286 ASP A CA 1
ATOM 703 C C . ASP A 1 133 ? 21.612 84.795 65.445 1.00 52.34 286 ASP A C 1
ATOM 704 O O . ASP A 1 133 ? 21.548 83.648 65.902 1.00 46.05 286 ASP A O 1
ATOM 709 N N . ARG A 1 134 ? 21.039 85.133 64.286 1.00 49.40 287 ARG A N 1
ATOM 710 C CA . ARG A 1 134 ? 20.360 84.121 63.481 1.00 52.02 287 ARG A CA 1
ATOM 711 C C . ARG A 1 134 ? 21.347 83.110 62.909 1.00 49.09 287 ARG A C 1
ATOM 712 O O . ARG A 1 134 ? 21.049 81.911 62.848 1.00 50.71 287 ARG A O 1
ATOM 720 N N . ILE A 1 135 ? 22.526 83.572 62.484 1.00 54.09 288 ILE A N 1
ATOM 721 C CA . ILE A 1 135 ? 23.550 82.652 61.991 1.00 50.17 288 ILE A CA 1
ATOM 722 C C . ILE A 1 135 ? 24.031 81.732 63.105 1.00 46.66 288 ILE A C 1
ATOM 723 O O . ILE A 1 135 ? 24.335 80.556 62.868 1.00 55.22 288 ILE A O 1
ATOM 728 N N . GLU A 1 136 ? 24.082 82.240 64.339 1.00 55.09 289 GLU A N 1
ATOM 729 C CA . GLU A 1 136 ? 24.698 81.494 65.432 1.00 53.48 289 GLU A CA 1
ATOM 730 C C . GLU A 1 136 ? 23.819 80.338 65.898 1.00 50.59 289 GLU A C 1
ATOM 731 O O . GLU A 1 136 ? 24.329 79.266 66.246 1.00 53.06 289 GLU A O 1
ATOM 737 N N . PHE A 1 137 ? 22.500 80.528 65.913 1.00 46.71 290 PHE A N 1
ATOM 738 C CA . PHE A 1 137 ? 21.576 79.536 66.444 1.00 50.22 290 PHE A CA 1
ATOM 739 C C . PHE A 1 137 ? 20.919 78.689 65.358 1.00 57.62 290 PHE A C 1
ATOM 740 O O . PHE A 1 137 ? 19.899 78.043 65.620 1.00 53.07 290 PHE A O 1
ATOM 748 N N . THR A 1 138 ? 21.479 78.666 64.151 1.00 47.81 291 THR A N 1
ATOM 749 C CA . THR A 1 138 ? 20.896 77.923 63.042 1.00 46.67 291 THR A CA 1
ATOM 750 C C . THR A 1 138 ? 21.609 76.586 62.878 1.00 47.04 291 THR A C 1
ATOM 751 O O . THR A 1 138 ? 22.833 76.543 62.719 1.00 52.16 291 THR A O 1
ATOM 755 N N . ASP A 1 139 ? 20.840 75.504 62.917 1.00 49.77 292 ASP A N 1
ATOM 756 C CA . ASP A 1 139 ? 21.321 74.166 62.612 1.00 49.18 292 ASP A CA 1
ATOM 757 C C . ASP A 1 139 ? 20.775 73.726 61.262 1.00 50.26 292 ASP A C 1
ATOM 758 O O . ASP A 1 139 ? 19.590 73.919 60.967 1.00 55.30 292 ASP A O 1
ATOM 763 N N . PHE A 1 140 ? 21.643 73.147 60.442 1.00 50.70 293 PHE A N 1
ATOM 764 C CA . PHE A 1 140 ? 21.242 72.539 59.185 1.00 50.58 293 PHE A CA 1
ATOM 765 C C . PHE A 1 140 ? 21.338 71.026 59.314 1.00 52.82 293 PHE A C 1
ATOM 766 O O . PHE A 1 140 ? 22.129 70.508 60.104 1.00 51.96 293 PHE A O 1
ATOM 774 N N . GLN A 1 141 ? 20.516 70.312 58.551 1.00 49.29 294 GLN A N 1
ATOM 775 C CA . GLN A 1 141 ? 20.610 68.859 58.561 1.00 50.08 294 GLN A CA 1
ATOM 776 C C . GLN A 1 141 ? 20.217 68.305 57.202 1.00 53.61 294 GLN A C 1
ATOM 777 O O . GLN A 1 141 ? 19.143 68.621 56.682 1.00 52.16 294 GLN A O 1
ATOM 783 N N . LEU A 1 142 ? 21.089 67.471 56.645 1.00 49.97 295 LEU A N 1
ATO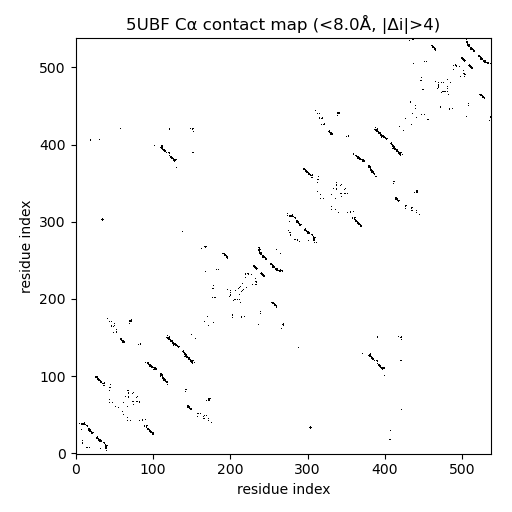M 784 C CA . LEU A 1 142 ? 20.884 66.842 55.348 1.00 49.82 295 LEU A CA 1
ATOM 785 C C . LEU A 1 142 ? 20.561 65.370 55.565 1.00 48.96 295 LEU A C 1
ATOM 786 O O . LEU A 1 142 ? 21.381 64.626 56.114 1.00 53.54 295 LEU A O 1
ATOM 791 N N . HIS A 1 143 ? 19.370 64.959 55.146 1.00 52.82 296 HIS A N 1
ATOM 792 C CA . HIS A 1 143 ? 18.927 63.575 55.227 1.00 57.93 296 HIS A CA 1
ATOM 793 C C . HIS A 1 143 ? 18.908 62.977 53.828 1.00 52.43 296 HIS A C 1
ATOM 794 O O . HIS A 1 143 ? 18.298 63.545 52.917 1.00 59.23 296 HIS A O 1
ATOM 801 N N . GLU A 1 144 ? 19.568 61.838 53.659 1.00 64.42 297 GLU A N 1
ATOM 802 C CA . GLU A 1 144 ? 19.528 61.110 52.398 1.00 57.06 297 GLU A CA 1
ATOM 803 C C . GLU A 1 144 ? 18.380 60.110 52.442 1.00 57.63 297 GLU A C 1
ATOM 804 O O . GLU A 1 144 ? 18.343 59.236 53.316 1.00 68.07 297 GLU A O 1
ATOM 810 N N . LEU A 1 145 ? 17.442 60.246 51.508 1.00 62.91 298 LEU A N 1
ATOM 811 C CA . LEU A 1 145 ? 16.262 59.395 51.481 1.00 68.81 298 LEU A CA 1
ATOM 812 C C . LEU A 1 145 ? 16.493 58.073 50.762 1.00 70.33 298 LEU A C 1
ATOM 813 O O . LEU A 1 145 ? 15.681 57.154 50.914 1.00 70.95 298 LEU A O 1
ATOM 818 N N . THR A 1 146 ? 17.573 57.952 49.994 1.00 77.59 299 THR A N 1
ATOM 819 C CA . THR A 1 146 ? 17.889 56.732 49.262 1.00 75.86 299 THR A CA 1
ATOM 820 C C . THR A 1 146 ? 18.979 55.971 50.005 1.00 72.68 299 THR A C 1
ATOM 821 O O . THR A 1 146 ? 20.067 56.509 50.241 1.00 76.62 299 THR A O 1
ATOM 825 N N . GLY A 1 147 ? 18.688 54.726 50.368 1.00 66.22 300 GLY A N 1
ATOM 826 C CA . GLY A 1 147 ? 19.672 53.916 51.066 1.00 78.24 300 GLY A CA 1
ATOM 827 C C . GLY A 1 147 ? 20.809 53.527 50.139 1.00 87.19 300 GLY A C 1
ATOM 828 O O . GLY A 1 147 ? 20.584 53.031 49.029 1.00 87.44 300 GLY A O 1
ATOM 829 N N . ARG A 1 148 ? 22.040 53.754 50.590 1.00 84.74 301 ARG A N 1
ATOM 830 C CA . ARG A 1 148 ? 23.228 53.371 49.845 1.00 82.71 301 ARG A CA 1
ATOM 831 C C . ARG A 1 148 ? 24.193 52.647 50.774 1.00 90.53 301 ARG A C 1
ATOM 832 O O . ARG A 1 148 ? 23.985 52.565 51.988 1.00 91.16 301 ARG A O 1
ATOM 840 N N . TRP A 1 149 ? 25.264 52.122 50.184 1.00 98.41 302 TRP A N 1
ATOM 841 C CA . TRP A 1 149 ? 26.245 51.339 50.924 1.00 101.79 302 TRP A CA 1
ATOM 842 C C . TRP A 1 149 ? 27.079 52.258 51.809 1.00 104.82 302 TRP A C 1
ATOM 843 O O . TRP A 1 149 ? 27.726 53.188 51.316 1.00 97.75 302 TRP A O 1
ATOM 854 N N . LEU A 1 150 ? 27.063 51.995 53.113 1.00 97.27 303 LEU A N 1
ATOM 855 C CA . LEU A 1 150 ? 27.794 52.786 54.098 1.00 101.72 303 LEU A CA 1
ATOM 856 C C . LEU A 1 150 ? 28.833 51.982 54.861 1.00 114.54 303 LEU A C 1
ATOM 857 O O . LEU A 1 150 ? 29.935 52.482 55.107 1.00 114.51 303 LEU A O 1
ATOM 862 N N . SER A 1 151 ? 28.503 50.755 55.256 1.00 116.27 304 SER A N 1
ATOM 863 C CA . SER A 1 151 ? 29.431 49.872 55.946 1.00 120.07 304 SER A CA 1
ATOM 864 C C . SER A 1 151 ? 28.994 48.437 55.691 1.00 124.30 304 SER A C 1
ATOM 865 O O . SER A 1 151 ? 27.815 48.176 55.448 1.00 119.19 304 SER A O 1
ATOM 868 N N . GLU A 1 152 ? 29.953 47.508 55.745 1.00 128.53 305 GLU A N 1
ATOM 869 C CA . GLU A 1 152 ? 29.649 46.116 55.424 1.00 126.42 305 GLU A CA 1
ATOM 870 C C . GLU A 1 152 ? 28.618 45.517 56.371 1.00 124.29 305 GLU A C 1
ATOM 871 O O . GLU A 1 152 ? 28.063 44.453 56.072 1.00 127.11 305 GLU A O 1
ATOM 877 N N . ASN A 1 153 ? 28.339 46.178 57.494 1.00 117.88 306 ASN A N 1
ATOM 878 C CA . ASN A 1 153 ? 27.215 45.817 58.343 1.00 111.95 306 ASN A CA 1
ATOM 879 C C . ASN A 1 153 ? 25.990 46.687 58.097 1.00 109.67 306 ASN A C 1
ATOM 880 O O . ASN A 1 153 ? 24.909 46.358 58.594 1.00 105.89 306 ASN A O 1
ATOM 893 N N . PRO A 1 155 ? 24.609 47.956 54.675 1.00 105.54 308 PRO A N 1
ATOM 894 C CA . PRO A 1 155 ? 24.354 48.246 53.261 1.00 101.12 308 PRO A CA 1
ATOM 895 C C . PRO A 1 155 ? 22.948 48.796 53.086 1.00 106.30 308 PRO A C 1
ATOM 896 O O . PRO A 1 155 ? 22.016 48.400 53.790 1.00 104.89 308 PRO A O 1
ATOM 900 N N . GLU A 1 156 ? 22.805 49.719 52.136 1.00 105.21 309 GLU A N 1
ATOM 901 C CA . GLU A 1 156 ? 21.557 50.460 51.940 1.00 103.38 309 GLU A CA 1
ATOM 902 C C . GLU A 1 156 ? 21.126 51.166 53.224 1.00 96.34 309 GLU A C 1
ATOM 903 O O . GLU A 1 156 ? 19.950 51.165 53.593 1.00 99.96 309 GLU A O 1
ATOM 909 N N . GLY A 1 157 ? 22.095 51.767 53.920 1.00 86.18 310 GLY A N 1
ATOM 910 C CA . GLY A 1 157 ? 21.791 52.607 55.057 1.00 76.59 310 GLY A CA 1
ATOM 911 C C . GLY A 1 157 ? 21.500 54.037 54.640 1.00 75.15 310 GLY A C 1
ATOM 912 O O . GLY A 1 157 ? 21.712 54.435 53.497 1.00 72.02 310 GLY A O 1
ATOM 913 N N . PHE A 1 158 ? 21.012 54.819 55.597 1.00 67.88 311 PHE A N 1
ATOM 914 C CA . PHE A 1 158 ? 20.594 56.191 55.347 1.00 60.34 311 PHE A CA 1
ATOM 915 C C . PHE A 1 158 ? 21.467 57.139 56.155 1.00 52.67 311 PHE A C 1
ATOM 916 O O . PHE A 1 158 ? 21.563 57.010 57.380 1.00 67.09 311 PHE A O 1
ATOM 924 N N . LYS A 1 159 ? 22.098 58.086 55.466 1.00 52.30 312 LYS A N 1
ATOM 925 C CA . LYS A 1 159 ? 23.059 58.996 56.072 1.00 58.88 312 LYS A CA 1
ATOM 926 C C . LYS A 1 159 ? 22.432 60.368 56.280 1.00 62.19 312 LYS A C 1
ATOM 927 O O . LYS A 1 159 ? 21.789 60.908 55.374 1.00 56.76 312 LYS A O 1
ATOM 933 N N . SER A 1 160 ? 22.624 60.923 57.475 1.00 61.37 313 SER A N 1
ATOM 934 C CA . SER A 1 160 ? 22.220 62.283 57.793 1.00 49.49 313 SER A CA 1
ATOM 935 C C . SER A 1 160 ? 23.418 63.039 58.347 1.00 56.04 313 SER A C 1
ATOM 936 O O . SER A 1 160 ? 24.334 62.443 58.922 1.00 62.04 313 SER A O 1
ATOM 939 N N . ASP A 1 161 ? 23.406 64.358 58.167 1.00 54.60 314 ASP A N 1
ATOM 940 C CA . ASP A 1 161 ? 24.515 65.213 58.580 1.00 52.06 314 ASP A CA 1
ATOM 941 C C . ASP A 1 161 ? 23.945 66.476 59.207 1.00 50.34 314 ASP A C 1
ATOM 942 O O . ASP A 1 161 ? 23.277 67.260 58.526 1.00 60.23 314 ASP A O 1
ATOM 947 N N . ARG A 1 162 ? 24.205 66.671 60.498 1.00 53.00 315 ARG A N 1
ATOM 948 C CA . ARG A 1 162 ? 23.718 67.833 61.234 1.00 56.35 315 ARG A CA 1
ATOM 949 C C . ARG A 1 162 ? 24.890 68.787 61.441 1.00 54.14 315 ARG A C 1
ATOM 950 O O . ARG A 1 162 ? 25.815 68.493 62.204 1.00 58.24 31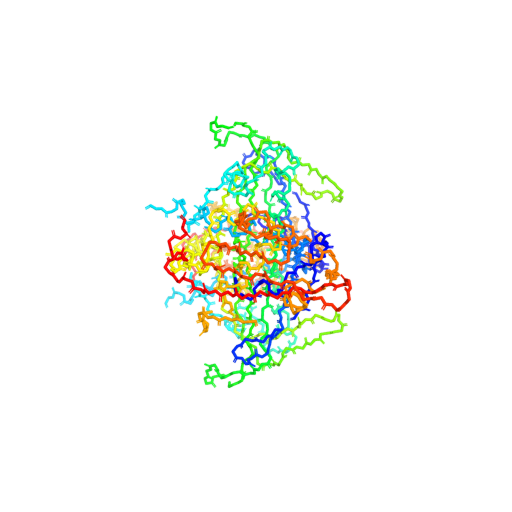5 ARG A O 1
ATOM 958 N N . PHE A 1 163 ? 24.840 69.930 60.765 1.00 59.42 316 PHE A N 1
ATOM 959 C CA . PHE A 1 163 ? 25.943 70.872 60.691 1.00 61.24 316 PHE A CA 1
ATOM 960 C C . PHE A 1 163 ? 25.547 72.204 61.314 1.00 62.96 316 PHE A C 1
ATOM 961 O O . PHE A 1 163 ? 24.369 72.578 61.342 1.00 62.20 316 PHE A O 1
ATOM 969 N N . ARG A 1 164 ? 26.556 72.921 61.803 1.00 58.58 317 ARG A N 1
ATOM 970 C CA . ARG A 1 164 ? 26.377 74.219 62.436 1.00 58.17 317 ARG A CA 1
ATOM 971 C C . ARG A 1 164 ? 27.639 75.032 62.195 1.00 61.21 317 ARG A C 1
ATOM 972 O O . ARG A 1 164 ? 28.746 74.519 62.377 1.00 63.85 317 ARG A O 1
ATOM 980 N N . PHE A 1 165 ? 27.473 76.289 61.776 1.00 60.48 318 PHE A N 1
ATOM 981 C CA . PHE A 1 165 ? 28.632 77.111 61.435 1.00 56.51 318 PHE A CA 1
ATOM 982 C C . PHE A 1 165 ? 29.485 77.408 62.662 1.00 62.03 318 PHE A C 1
ATOM 983 O O . PHE A 1 165 ? 30.706 77.214 62.643 1.00 58.10 318 PHE A O 1
ATOM 991 N N . LEU A 1 166 ? 28.864 77.883 63.738 1.00 59.81 319 LEU A N 1
ATOM 992 C CA . LEU A 1 166 ? 29.580 78.297 64.939 1.00 59.03 319 LEU A CA 1
ATOM 993 C C . LEU A 1 166 ? 29.419 77.225 66.011 1.00 61.25 319 LEU A C 1
ATOM 994 O O . LEU A 1 166 ? 28.324 77.032 66.548 1.00 61.10 319 LEU A O 1
ATOM 999 N N . ALA A 1 167 ? 30.515 76.529 66.319 1.00 62.70 320 ALA A N 1
ATOM 1000 C CA . ALA A 1 167 ? 30.489 75.551 67.400 1.00 55.85 320 ALA A CA 1
ATOM 1001 C C . ALA A 1 167 ? 30.352 76.233 68.754 1.00 70.44 320 ALA A C 1
ATOM 1002 O O . ALA A 1 167 ? 29.661 75.725 69.646 1.00 64.01 320 ALA A O 1
ATOM 1004 N N . ARG A 1 168 ? 30.998 77.383 68.926 1.00 70.10 321 ARG A N 1
ATOM 1005 C CA . ARG A 1 168 ? 30.956 78.084 70.201 1.00 69.19 321 ARG A CA 1
ATOM 1006 C C . ARG A 1 168 ? 31.117 79.574 69.941 1.00 67.21 321 ARG A C 1
ATOM 1007 O O . ARG A 1 168 ? 31.733 79.980 68.954 1.00 65.07 321 ARG A O 1
ATOM 1015 N N . THR A 1 169 ? 30.548 80.387 70.828 1.00 62.47 322 THR A N 1
ATOM 1016 C CA . THR A 1 169 ? 30.622 81.837 70.679 1.00 63.22 322 THR A CA 1
ATOM 1017 C C . THR A 1 169 ? 30.714 82.482 72.052 1.00 69.54 322 THR A C 1
ATOM 1018 O O . THR A 1 169 ? 29.771 82.395 72.842 1.00 75.65 322 THR A O 1
ATOM 1022 N N . ILE A 1 170 ? 31.843 83.127 72.327 1.00 72.03 323 ILE A N 1
ATOM 1023 C CA . ILE A 1 170 ? 32.010 83.945 73.523 1.00 64.90 323 ILE A CA 1
ATOM 1024 C C . ILE A 1 170 ? 31.816 85.396 73.118 1.00 69.26 323 ILE A C 1
ATOM 1025 O O . ILE A 1 170 ? 32.246 85.806 72.035 1.00 68.99 323 ILE A O 1
ATOM 1030 N N . THR A 1 171 ? 31.154 86.177 73.965 1.00 61.52 324 THR A N 1
ATOM 1031 C CA . THR A 1 171 ? 30.831 87.553 73.618 1.00 68.75 324 THR A CA 1
ATOM 1032 C C . THR A 1 171 ? 31.187 88.491 74.760 1.00 72.22 324 THR A C 1
ATOM 1033 O O . THR A 1 171 ? 31.076 88.139 75.937 1.00 67.71 324 THR A O 1
ATOM 1037 N N . ALA A 1 172 ? 31.619 89.695 74.392 1.00 78.54 325 ALA A N 1
ATOM 1038 C CA . ALA A 1 172 ? 31.929 90.754 75.343 1.00 74.29 325 ALA A CA 1
ATOM 1039 C C . ALA A 1 172 ? 31.030 91.945 75.046 1.00 72.45 325 ALA A C 1
ATOM 1040 O O . ALA A 1 172 ? 31.104 92.526 73.955 1.00 79.50 325 ALA A O 1
ATOM 1042 N N . SER A 1 173 ? 30.186 92.297 76.012 1.00 69.01 326 SER A N 1
ATOM 1043 C CA . SER A 1 173 ? 29.215 93.372 75.882 1.00 80.99 326 SER A CA 1
ATOM 1044 C C . SER A 1 173 ? 29.568 94.515 76.824 1.00 91.60 326 SER A C 1
ATOM 1045 O O . SER A 1 173 ? 30.093 94.300 77.920 1.00 86.81 326 SER A O 1
ATOM 1048 N N . GLU A 1 174 ? 29.269 95.739 76.388 1.00 92.08 327 GLU A N 1
ATOM 1049 C CA . GLU A 1 174 ? 29.495 96.909 77.227 1.00 90.06 327 GLU A CA 1
ATOM 1050 C C . GLU A 1 174 ? 28.306 97.203 78.133 1.00 96.09 327 GLU A C 1
ATOM 1051 O O . GLU A 1 174 ? 28.491 97.516 79.314 1.00 108.79 327 GLU A O 1
ATOM 1057 N N . GLU A 1 175 ? 27.088 97.108 77.606 1.00 90.30 328 GLU A N 1
ATOM 1058 C CA . GLU A 1 175 ? 25.902 97.276 78.428 1.00 91.26 328 GLU A CA 1
ATOM 1059 C C . GLU A 1 175 ? 25.627 96.007 79.230 1.00 91.57 328 GLU A C 1
ATOM 1060 O O . GLU A 1 175 ? 26.154 94.929 78.942 1.00 99.26 328 GLU A O 1
ATOM 1066 N N . ALA A 1 176 ? 24.786 96.150 80.248 1.00 82.62 329 ALA A N 1
ATOM 1067 C CA . ALA A 1 176 ? 24.450 95.033 81.113 1.00 88.09 329 ALA A CA 1
ATOM 1068 C C . ALA A 1 176 ? 23.426 94.117 80.444 1.00 89.34 329 ALA A C 1
ATOM 1069 O O . ALA A 1 176 ? 22.661 94.556 79.580 1.00 82.81 329 ALA A O 1
ATOM 1071 N N . PRO A 1 177 ? 23.405 92.836 80.814 1.00 88.17 330 PRO A N 1
ATOM 1072 C CA . PRO A 1 177 ? 22.363 91.938 80.298 1.00 89.56 330 PRO A CA 1
ATOM 1073 C C . PRO A 1 177 ? 20.978 92.414 80.714 1.00 86.09 330 PRO A C 1
ATOM 1074 O O . PRO A 1 177 ? 20.723 92.690 81.889 1.00 93.60 330 PRO A O 1
ATOM 1078 N N . VAL A 1 178 ? 20.081 92.508 79.737 1.00 90.96 331 VAL A N 1
ATOM 1079 C CA . VAL A 1 178 ? 18.734 93.028 79.940 1.00 91.82 331 VAL A CA 1
ATOM 1080 C C . VAL A 1 178 ? 17.741 91.885 79.791 1.00 88.37 331 VAL A C 1
ATOM 1081 O O . VAL A 1 178 ? 17.779 91.145 78.800 1.00 87.69 331 VAL A O 1
ATOM 1085 N N . GLU A 1 179 ? 16.855 91.741 80.774 1.00 85.21 332 GLU A N 1
ATOM 1086 C CA . GLU A 1 179 ? 15.768 90.770 80.711 1.00 80.58 332 GLU A CA 1
ATOM 1087 C C . GLU A 1 179 ? 14.591 91.418 79.991 1.00 92.78 332 GLU A C 1
ATOM 1088 O O . GLU A 1 179 ? 13.937 92.313 80.536 1.00 94.28 332 GLU A O 1
ATOM 1094 N N . GLY A 1 180 ? 14.324 90.968 78.769 1.00 79.52 333 GLY A N 1
ATOM 1095 C CA . GLY A 1 180 ? 13.285 91.555 77.953 1.00 77.11 333 GLY A CA 1
ATOM 1096 C C . GLY A 1 180 ? 11.889 91.260 78.473 1.00 87.79 333 GLY A C 1
ATOM 1097 O O . GLY A 1 180 ? 11.682 90.644 79.520 1.00 81.22 333 GLY A O 1
ATOM 1098 N N . SER A 1 181 ? 10.901 91.721 77.702 1.00 98.71 334 SER A N 1
ATOM 1099 C CA . SER A 1 181 ? 9.505 91.534 78.075 1.00 95.02 334 SER A CA 1
ATOM 1100 C C . SER A 1 181 ? 9.080 90.072 78.030 1.00 89.43 334 SER A C 1
ATOM 1101 O O . SER A 1 181 ? 8.111 89.701 78.702 1.00 84.47 334 SER A O 1
ATOM 1104 N N . ASP A 1 182 ? 9.776 89.238 77.262 1.00 93.20 335 ASP A N 1
ATOM 1105 C CA . ASP A 1 182 ? 9.472 87.816 77.181 1.00 85.78 335 ASP A CA 1
ATOM 1106 C C . ASP A 1 182 ? 10.139 87.003 78.283 1.00 83.42 335 ASP A C 1
ATOM 1107 O O . ASP A 1 182 ? 9.995 85.776 78.302 1.00 90.12 335 ASP A O 1
ATOM 1112 N N . GLY A 1 183 ? 10.858 87.651 79.198 1.00 90.78 336 GLY A N 1
ATOM 1113 C CA . GLY A 1 183 ? 11.525 86.952 80.276 1.00 77.31 336 GLY A CA 1
ATOM 1114 C C . GLY A 1 183 ? 12.841 86.307 79.908 1.00 86.50 336 GLY A C 1
ATOM 1115 O O . GLY A 1 183 ? 13.392 85.557 80.722 1.00 88.72 336 GLY A O 1
ATOM 1116 N N . GLU A 1 184 ? 13.364 86.573 78.715 1.00 83.05 337 GLU A N 1
ATOM 1117 C CA . GLU A 1 184 ? 14.610 85.985 78.252 1.00 81.00 337 GLU A CA 1
ATOM 1118 C C . GLU A 1 184 ? 15.704 87.044 78.203 1.00 81.92 337 GLU A C 1
ATOM 1119 O O . GLU A 1 184 ? 15.434 88.235 78.021 1.00 79.86 337 GLU A O 1
ATOM 1125 N N . ILE A 1 185 ? 16.945 86.595 78.366 1.00 78.16 338 ILE A N 1
ATOM 1126 C CA . ILE A 1 185 ? 18.086 87.500 78.447 1.00 79.69 338 ILE A CA 1
ATOM 1127 C C . ILE A 1 185 ? 18.424 88.013 77.054 1.00 60.83 338 ILE A C 1
ATOM 1128 O O . ILE A 1 185 ? 18.534 87.235 76.100 1.00 73.03 338 ILE A O 1
ATOM 1133 N N . ARG A 1 186 ? 18.589 89.328 76.936 1.00 71.22 339 ARG A N 1
ATOM 1134 C CA . ARG A 1 186 ? 19.007 89.968 75.697 1.00 71.89 339 ARG A CA 1
ATOM 1135 C C . ARG A 1 186 ? 20.312 90.709 75.944 1.00 74.28 339 ARG A C 1
ATOM 1136 O O . ARG A 1 186 ? 20.398 91.532 76.862 1.00 80.19 339 ARG A O 1
ATOM 1144 N N . ILE A 1 187 ? 21.321 90.416 75.131 1.00 65.93 340 ILE A N 1
ATOM 1145 C CA . ILE A 1 187 ? 22.641 91.004 75.289 1.00 62.97 340 ILE A CA 1
ATOM 1146 C C . ILE A 1 187 ? 22.934 91.905 74.096 1.00 67.51 340 ILE A C 1
ATOM 1147 O O . ILE A 1 187 ? 22.312 91.807 73.034 1.00 75.47 340 ILE A O 1
ATOM 1152 N N . LYS A 1 188 ? 23.895 92.805 74.289 1.00 69.54 341 LYS A N 1
ATOM 1153 C CA . LYS A 1 188 ? 24.360 93.720 73.247 1.00 72.09 341 LYS A CA 1
ATOM 1154 C C . LYS A 1 188 ? 25.875 93.604 73.145 1.00 77.14 341 LYS A C 1
ATOM 1155 O O . LYS A 1 188 ? 26.612 94.494 73.585 1.00 86.40 341 LYS A O 1
ATOM 1161 N N . PRO A 1 189 ? 26.373 92.514 72.567 1.00 82.72 342 PRO A N 1
ATOM 1162 C CA . PRO A 1 189 ? 27.820 92.289 72.548 1.00 76.71 342 PRO A CA 1
ATOM 1163 C C . PRO A 1 189 ? 28.538 93.270 71.636 1.00 79.04 342 PRO A C 1
ATOM 1164 O O . PRO A 1 189 ? 27.956 93.880 70.738 1.00 89.33 342 PRO A O 1
ATOM 1168 N N . ASN A 1 190 ? 29.831 93.429 71.903 1.00 87.40 343 ASN A N 1
ATOM 1169 C CA . ASN A 1 190 ? 30.724 94.170 71.023 1.00 77.00 343 ASN A CA 1
ATOM 1170 C C . ASN A 1 190 ? 31.930 93.369 70.564 1.00 79.56 343 ASN A C 1
ATOM 1171 O O . ASN A 1 190 ? 32.526 93.729 69.543 1.00 85.35 343 ASN A O 1
ATOM 1176 N N . LEU A 1 191 ? 32.307 92.304 71.266 1.00 80.05 344 LEU A N 1
ATOM 1177 C CA . LEU A 1 191 ? 33.400 91.437 70.847 1.00 77.92 344 LEU A CA 1
ATOM 1178 C C . LEU A 1 191 ? 32.877 90.020 70.662 1.00 78.84 344 LEU A C 1
ATOM 1179 O O . LEU A 1 191 ? 32.186 89.488 71.539 1.00 74.01 344 LEU A O 1
ATOM 1184 N N . TYR A 1 192 ? 33.211 89.416 69.522 1.00 77.42 345 TYR A N 1
ATOM 1185 C CA . TYR A 1 192 ? 32.774 88.070 69.155 1.00 65.38 345 TYR A CA 1
ATOM 1186 C C . TYR A 1 192 ? 33.997 87.162 69.060 1.00 67.04 345 TYR A C 1
ATOM 1187 O O . TYR A 1 192 ? 34.697 87.159 68.043 1.00 79.79 345 TYR A O 1
ATOM 1196 N N . ILE A 1 193 ? 34.253 86.392 70.114 1.00 61.12 346 ILE A N 1
ATOM 1197 C CA . ILE A 1 193 ? 35.211 85.291 70.062 1.00 66.52 346 ILE A CA 1
ATOM 1198 C C . ILE A 1 193 ? 34.489 84.117 69.408 1.00 67.46 346 ILE A C 1
ATOM 1199 O O . ILE A 1 193 ? 33.651 83.461 70.034 1.00 72.58 346 ILE A O 1
ATOM 1204 N N . LEU A 1 194 ? 34.803 83.853 68.142 1.00 65.48 347 LEU A N 1
ATOM 1205 C CA . LEU A 1 194 ? 34.130 82.824 67.364 1.00 61.45 347 LEU A CA 1
ATOM 1206 C C . LEU A 1 194 ? 34.920 81.524 67.387 1.00 70.19 347 LEU A C 1
ATOM 1207 O O . LEU A 1 194 ? 36.151 81.526 67.279 1.00 73.60 347 LEU A O 1
ATOM 1212 N N . VAL A 1 195 ? 34.196 80.416 67.526 1.00 68.04 348 VAL A N 1
ATOM 1213 C CA . VAL A 1 195 ? 34.751 79.068 67.458 1.00 64.08 348 VAL A CA 1
ATOM 1214 C C . VAL A 1 195 ? 33.947 78.335 66.391 1.00 71.21 348 VAL A C 1
ATOM 1215 O O . VAL A 1 195 ? 32.831 77.866 66.656 1.00 68.49 348 VAL A O 1
ATOM 1219 N N . TRP A 1 196 ? 34.505 78.240 65.186 1.00 66.78 349 TRP A N 1
ATOM 1220 C CA . TRP A 1 196 ? 33.820 77.640 64.054 1.00 53.61 349 TRP A CA 1
ATOM 1221 C C . TRP A 1 196 ? 33.751 76.121 64.201 1.00 64.34 349 TRP A C 1
ATOM 1222 O O . TRP A 1 196 ? 34.362 75.520 65.088 1.00 71.67 349 TRP A O 1
ATOM 1233 N N . GLU A 1 197 ? 32.991 75.503 63.304 1.00 74.27 350 GLU A N 1
ATOM 1234 C CA . GLU A 1 197 ? 32.941 74.049 63.241 1.00 71.81 350 GLU A CA 1
ATOM 1235 C C . GLU A 1 197 ? 34.297 73.525 62.781 1.00 73.15 350 GLU A C 1
ATOM 1236 O O . GLU A 1 197 ? 34.876 74.073 61.836 1.00 74.82 350 GLU A O 1
ATOM 1242 N N . PRO A 1 198 ? 34.838 72.483 63.423 1.00 70.32 351 PRO A N 1
ATOM 1243 C CA . PRO A 1 198 ? 36.217 72.061 63.110 1.00 75.14 351 PRO A CA 1
ATOM 1244 C C . PRO A 1 198 ? 36.472 71.765 61.640 1.00 73.14 351 PRO A C 1
ATOM 1245 O O . PRO A 1 198 ? 37.436 72.291 61.067 1.00 77.22 351 PRO A O 1
ATOM 1249 N N . SER A 1 199 ? 35.635 70.937 61.011 1.00 72.63 352 SER A N 1
ATOM 1250 C CA . SER A 1 199 ? 35.836 70.613 59.601 1.00 69.08 352 SER A CA 1
ATOM 1251 C C . SER A 1 199 ? 35.747 71.863 58.735 1.00 73.64 352 SER A C 1
ATOM 1252 O O . SER A 1 199 ? 36.594 72.092 57.862 1.00 85.51 352 SER A O 1
ATOM 1255 N N . PHE A 1 200 ? 34.729 72.694 58.971 1.00 75.62 353 PHE A N 1
ATOM 1256 C CA . PHE A 1 200 ? 34.589 73.911 58.182 1.00 76.44 353 PHE A CA 1
ATOM 1257 C C . PHE A 1 200 ? 35.711 74.900 58.463 1.00 75.76 353 PHE A C 1
ATOM 1258 O O . PHE A 1 200 ? 36.115 75.643 57.563 1.00 73.79 353 PHE A O 1
ATOM 1266 N N . PHE A 1 201 ? 36.217 74.940 59.697 1.00 80.99 354 PHE A N 1
ATOM 1267 C CA . PHE A 1 201 ? 37.315 75.853 60.002 1.00 81.19 354 PHE A CA 1
ATOM 1268 C C . PHE A 1 201 ? 38.596 75.419 59.300 1.00 87.68 354 PHE A C 1
ATOM 1269 O O . PHE A 1 201 ? 39.303 76.250 58.717 1.00 75.36 354 PHE A O 1
ATOM 1277 N N . GLU A 1 202 ? 38.905 74.119 59.339 1.00 86.00 355 GLU A N 1
ATOM 1278 C CA . GLU A 1 202 ? 40.061 73.617 58.601 1.00 84.44 355 GLU A CA 1
ATOM 1279 C C . GLU A 1 202 ? 39.906 73.869 57.108 1.00 92.67 355 GLU A C 1
ATOM 1280 O O . GLU A 1 202 ? 40.872 74.235 56.427 1.00 97.97 355 GLU A O 1
ATOM 1286 N N . GLU A 1 203 ? 38.694 73.684 56.581 1.00 97.83 356 GLU A N 1
ATOM 1287 C CA . GLU A 1 203 ? 38.424 74.015 55.188 1.00 87.88 356 GLU A CA 1
ATOM 1288 C C . GLU A 1 203 ? 38.500 75.516 54.931 1.00 96.84 356 GLU A C 1
ATOM 1289 O O . GLU A 1 203 ? 38.673 75.932 53.781 1.00 105.25 356 GLU A O 1
ATOM 1295 N N . LEU A 1 204 ? 38.398 76.332 55.980 1.00 94.69 357 LEU A N 1
ATOM 1296 C CA . LEU A 1 204 ? 38.348 77.784 55.873 1.00 94.80 357 LEU A CA 1
ATOM 1297 C C . LEU A 1 204 ? 39.701 78.448 56.088 1.00 103.01 357 LEU A C 1
ATOM 1298 O O . LEU A 1 204 ? 39.854 79.627 55.753 1.00 102.20 357 LEU A O 1
ATOM 1303 N N . LEU A 1 205 ? 40.683 77.734 56.636 1.00 103.56 358 LEU A N 1
ATOM 1304 C CA . LEU A 1 205 ? 41.991 78.337 56.859 1.00 104.67 358 LEU A CA 1
ATOM 1305 C C . LEU A 1 205 ? 42.965 78.068 55.718 1.00 117.62 358 LEU A C 1
ATOM 1306 O O . LEU A 1 205 ? 43.675 78.982 55.287 1.00 119.76 358 LEU A O 1
ATOM 1311 N N . THR A 1 206 ? 43.015 76.833 55.219 1.00 115.38 359 THR A N 1
ATOM 1312 C CA . THR A 1 206 ? 43.937 76.507 54.136 1.00 118.93 359 THR A CA 1
ATOM 1313 C C . THR A 1 206 ? 43.368 76.925 52.784 1.00 128.29 359 THR A C 1
ATOM 1314 O O . THR A 1 206 ? 43.991 77.698 52.048 1.00 139.15 359 THR A O 1
ATOM 1318 N N . ARG A 1 207 ? 42.185 76.423 52.440 1.00 121.40 360 ARG A N 1
ATOM 1319 C CA . ARG A 1 207 ? 41.549 76.741 51.163 1.00 133.94 360 ARG A CA 1
ATOM 1320 C C . ARG A 1 207 ? 40.740 78.020 51.336 1.00 133.97 360 ARG A C 1
ATOM 1321 O O . ARG A 1 207 ? 39.616 77.996 51.843 1.00 135.67 360 ARG A O 1
ATOM 1329 N N . ASP A 1 208 ? 41.317 79.145 50.915 1.00 137.07 361 ASP A N 1
ATOM 1330 C CA . ASP A 1 208 ? 40.674 80.450 51.004 1.00 134.97 361 ASP A CA 1
ATOM 1331 C C . ASP A 1 208 ? 40.249 80.968 49.633 1.00 136.73 361 ASP A C 1
ATOM 1332 O O . ASP A 1 208 ? 40.292 82.174 49.379 1.00 135.95 361 ASP A O 1
ATOM 1337 N N . TYR A 1 209 ? 39.832 80.067 48.742 1.00 136.19 362 TYR A N 1
ATOM 1338 C CA . TYR A 1 209 ? 39.532 80.425 47.365 1.00 140.15 362 TYR A CA 1
ATOM 1339 C C . TYR A 1 209 ? 38.137 80.024 46.910 1.00 133.00 362 TYR A C 1
ATOM 1340 O O . TYR A 1 209 ? 37.669 80.542 45.892 1.00 125.75 362 TYR A O 1
ATOM 1349 N N . PHE A 1 210 ? 37.462 79.126 47.628 1.00 133.23 363 PHE A N 1
ATOM 1350 C CA . PHE A 1 210 ? 36.126 78.692 47.235 1.00 137.07 363 PHE A CA 1
ATOM 1351 C C . PHE A 1 210 ? 35.051 79.671 47.689 1.00 133.19 363 PHE A C 1
ATOM 1352 O O . PHE A 1 210 ? 34.077 79.894 46.961 1.00 130.14 363 PHE A O 1
ATOM 1360 N N . PHE A 1 211 ? 35.218 80.280 48.865 1.00 131.31 364 PHE A N 1
ATOM 1361 C CA . PHE A 1 211 ? 34.160 81.073 49.480 1.00 120.32 364 PHE A CA 1
ATOM 1362 C C . PHE A 1 211 ? 34.635 82.459 49.903 1.00 113.81 364 PHE A C 1
ATOM 1363 O O . PHE A 1 211 ? 34.022 83.074 50.783 1.00 112.51 364 PHE A O 1
ATOM 1371 N N . LEU A 1 212 ? 35.702 82.975 49.303 1.00 112.98 365 LEU A N 1
ATOM 1372 C CA . LEU A 1 212 ? 36.219 84.290 49.659 1.00 107.78 365 LEU A CA 1
ATOM 1373 C C . LEU A 1 212 ? 35.943 85.273 48.532 1.00 101.38 365 LEU A C 1
ATOM 1374 O O . LEU A 1 212 ? 36.431 85.100 47.409 1.00 103.30 365 LEU A O 1
ATOM 1379 N N . PHE A 1 213 ? 35.174 86.280 48.835 1.00 90.03 366 PHE A N 1
ATOM 1380 C CA . PHE A 1 213 ? 34.743 87.368 47.984 1.00 82.85 366 PHE A CA 1
ATOM 1381 C C . PHE A 1 213 ? 35.594 88.605 48.236 1.00 90.95 366 PHE A C 1
ATOM 1382 O O . PHE A 1 213 ? 36.098 88.804 49.346 1.00 93.16 366 PHE A O 1
ATOM 1390 N N . PRO A 1 214 ? 35.786 89.434 47.214 1.00 93.44 367 PRO A N 1
ATOM 1391 C CA . PRO A 1 214 ? 36.462 90.715 47.413 1.00 92.81 367 PRO A CA 1
ATOM 1392 C C . PRO A 1 214 ? 35.761 91.526 48.486 1.00 89.01 367 PRO A C 1
ATOM 1393 O O . PRO A 1 214 ? 34.539 91.729 48.423 1.00 88.63 367 PRO A O 1
ATOM 1397 N N . PRO A 1 215 ? 36.500 91.992 49.495 1.00 85.42 368 PRO A N 1
ATOM 1398 C CA . PRO A 1 215 ? 35.860 92.712 50.610 1.00 88.06 368 PRO A CA 1
ATOM 1399 C C . PRO A 1 215 ? 35.054 93.925 50.182 1.00 88.94 368 PRO A C 1
ATOM 1400 O O . PRO A 1 215 ? 34.171 94.358 50.932 1.00 94.93 368 PRO A O 1
ATOM 1404 N N . GLU A 1 216 ? 35.320 94.487 49.003 1.00 87.69 369 GLU A N 1
ATOM 1405 C CA . GLU A 1 216 ? 34.552 95.632 48.538 1.00 91.21 369 GLU A CA 1
ATOM 1406 C C . GLU A 1 216 ? 33.174 95.242 48.018 1.00 87.87 369 GLU A C 1
ATOM 1407 O O . GLU A 1 216 ? 32.316 96.117 47.864 1.00 87.11 369 GLU A O 1
ATOM 1413 N N . ILE A 1 217 ? 32.942 93.955 47.748 1.00 87.30 370 ILE A N 1
ATOM 1414 C CA . ILE A 1 217 ? 31.614 93.513 47.336 1.00 85.68 370 ILE A CA 1
ATOM 1415 C C . ILE A 1 217 ? 30.699 93.290 48.534 1.00 85.52 370 ILE A C 1
ATOM 1416 O O . ILE A 1 217 ? 29.471 93.325 48.385 1.00 80.86 370 ILE A O 1
ATOM 1421 N N . LEU A 1 218 ? 31.264 93.081 49.724 1.00 85.69 371 LEU A N 1
ATOM 1422 C CA . LEU A 1 218 ? 30.473 92.889 50.933 1.00 78.70 371 LEU A CA 1
ATOM 1423 C C . LEU A 1 218 ? 29.805 94.169 51.419 1.00 84.28 371 LEU A C 1
ATOM 1424 O O . LEU A 1 218 ? 29.087 94.124 52.424 1.00 78.61 371 LEU A O 1
ATOM 1429 N N . LYS A 1 219 ? 30.019 95.299 50.745 1.00 85.99 372 LYS A N 1
ATOM 1430 C CA . LYS A 1 219 ? 29.374 96.557 51.101 1.00 85.28 372 LYS A CA 1
ATOM 1431 C C . LYS A 1 219 ? 28.523 97.113 49.968 1.00 83.15 372 LYS A C 1
ATOM 1432 O O . LYS A 1 219 ? 28.080 98.265 50.047 1.00 89.18 372 LYS A O 1
ATOM 1438 N N . GLN A 1 220 ? 28.281 96.330 48.920 1.00 71.84 373 GLN A N 1
ATOM 1439 C CA . GLN A 1 220 ? 27.508 96.788 47.779 1.00 82.67 373 GLN A CA 1
ATOM 1440 C C . GLN A 1 220 ? 26.026 96.483 47.984 1.00 81.80 373 GLN A C 1
ATOM 1441 O O . GLN A 1 220 ? 25.619 95.864 48.970 1.00 84.77 373 GLN A O 1
ATOM 1447 N N . HIS A 1 221 ? 25.209 96.928 47.032 1.00 74.62 374 HIS A N 1
ATOM 1448 C CA . HIS A 1 221 ? 23.792 96.603 47.047 1.00 82.36 374 HIS A CA 1
ATOM 1449 C C . HIS A 1 221 ? 23.602 95.092 46.964 1.00 84.31 374 HIS A C 1
ATOM 1450 O O . HIS A 1 221 ? 24.446 94.367 46.431 1.00 88.23 374 HIS A O 1
ATOM 1457 N N . THR A 1 222 ? 22.480 94.617 47.508 1.00 77.11 375 THR A N 1
ATOM 1458 C CA . THR A 1 222 ? 22.252 93.177 47.575 1.00 78.28 375 THR A CA 1
ATOM 1459 C C . THR A 1 222 ? 22.161 92.554 46.186 1.00 78.57 375 THR A C 1
ATOM 1460 O O . THR A 1 222 ? 22.582 91.408 45.995 1.00 73.36 375 THR A O 1
ATOM 1464 N N . LEU A 1 223 ? 21.640 93.293 45.202 1.00 83.13 376 LEU A N 1
ATOM 1465 C CA . LEU A 1 223 ? 21.535 92.749 43.852 1.00 80.65 376 LEU A CA 1
ATOM 1466 C C . LEU A 1 223 ? 22.900 92.615 43.188 1.00 77.19 376 LEU A C 1
ATOM 1467 O O . LEU A 1 223 ? 23.109 91.695 42.389 1.00 76.43 376 LEU A O 1
ATOM 1472 N N . VAL A 1 224 ? 23.834 93.517 43.498 1.00 74.06 377 VAL A N 1
ATOM 1473 C CA . VAL A 1 224 ? 25.192 93.383 42.981 1.00 78.13 377 VAL A CA 1
ATOM 1474 C C . VAL A 1 224 ? 25.881 92.175 43.604 1.00 81.52 377 VAL A C 1
ATOM 1475 O O . VAL A 1 224 ? 26.584 91.420 42.919 1.00 81.76 377 VAL A O 1
ATOM 1479 N N . PHE A 1 225 ? 25.685 91.968 44.909 1.00 77.56 378 PHE A N 1
ATOM 1480 C CA . PHE A 1 225 ? 26.254 90.801 45.575 1.00 77.49 378 PHE A CA 1
ATOM 1481 C C . PHE A 1 225 ? 25.690 89.510 44.993 1.00 73.96 378 PHE A C 1
ATOM 1482 O O . PHE A 1 225 ? 26.433 88.560 44.723 1.00 76.79 378 PHE A O 1
ATOM 1490 N N . GLN A 1 226 ? 24.369 89.457 44.801 1.00 72.78 379 GLN A N 1
ATOM 1491 C CA . GLN A 1 226 ? 23.761 88.277 44.195 1.00 78.17 379 GLN A CA 1
ATOM 1492 C C . GLN A 1 226 ? 24.242 88.074 42.766 1.00 83.49 379 GLN A C 1
ATOM 1493 O O . GLN A 1 226 ? 24.391 86.931 42.318 1.00 83.95 379 GLN A O 1
ATOM 1499 N N . LEU A 1 227 ? 24.489 89.164 42.038 1.00 83.57 380 LEU A N 1
ATOM 1500 C CA . LEU A 1 227 ? 24.997 89.051 40.674 1.00 85.33 380 LEU A CA 1
ATOM 1501 C C . LEU A 1 227 ? 26.400 88.456 40.662 1.00 80.81 380 LEU A C 1
ATOM 1502 O O . LEU A 1 227 ? 26.695 87.545 39.878 1.00 81.19 380 LEU A O 1
ATOM 1507 N N . TYR A 1 228 ? 27.279 88.959 41.532 1.00 79.94 381 TYR A N 1
ATOM 1508 C CA . TYR A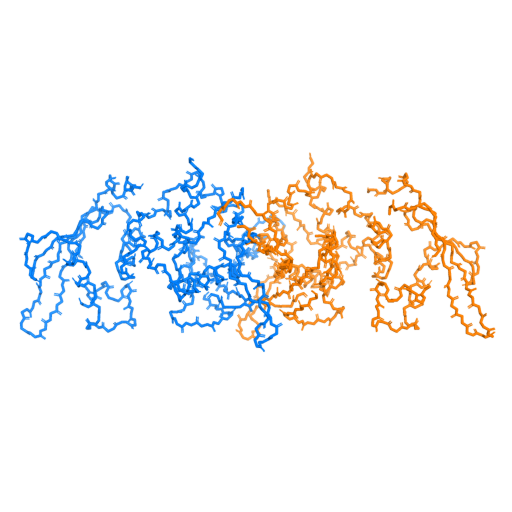 1 228 ? 28.643 88.444 41.591 1.00 79.06 381 TYR A CA 1
ATOM 1509 C C . TYR A 1 228 ? 28.665 86.991 42.052 1.00 88.68 381 TYR A C 1
ATOM 1510 O O . TYR A 1 228 ? 29.422 86.171 41.516 1.00 94.10 381 TYR A O 1
ATOM 1519 N N . SER A 1 229 ? 27.837 86.653 43.045 1.00 88.65 382 SER A N 1
ATOM 1520 C CA . SER A 1 229 ? 27.747 85.267 43.494 1.00 83.48 382 SER A CA 1
ATOM 1521 C C . SER A 1 229 ? 27.230 84.363 42.383 1.00 92.79 382 SER A C 1
ATOM 1522 O O . SER A 1 229 ? 27.694 83.227 42.229 1.00 99.56 382 SER A O 1
ATOM 1525 N N . TYR A 1 230 ? 26.267 84.851 41.597 1.00 87.02 383 TYR A N 1
ATOM 1526 C CA . TYR A 1 230 ? 25.792 84.085 40.451 1.00 93.47 383 TYR A CA 1
ATOM 1527 C C . TYR A 1 230 ? 26.883 83.920 39.402 1.00 100.25 383 TYR A C 1
ATOM 1528 O O . TYR A 1 230 ? 26.918 82.907 38.694 1.00 95.95 383 TYR A O 1
ATOM 1537 N N . PHE A 1 231 ? 27.783 84.899 39.289 1.00 96.92 384 PHE A N 1
ATOM 1538 C CA . PHE A 1 231 ? 28.887 84.804 38.343 1.00 97.17 384 PHE A CA 1
ATOM 1539 C C . PHE A 1 231 ? 29.998 83.883 38.825 1.00 102.48 384 PHE A C 1
ATOM 1540 O O . PHE A 1 231 ? 30.743 83.347 37.995 1.00 103.95 384 PHE A O 1
ATOM 1548 N N . ARG A 1 232 ? 30.137 83.690 40.137 1.00 101.05 385 ARG A N 1
ATOM 1549 C CA . ARG A 1 232 ? 31.132 82.747 40.637 1.00 99.39 385 ARG A CA 1
ATOM 1550 C C . ARG A 1 232 ? 30.606 81.318 40.681 1.00 103.84 385 ARG A C 1
ATOM 1551 O O . ARG A 1 232 ? 31.342 80.380 40.355 1.00 111.48 385 ARG A O 1
ATOM 1559 N N . SER A 1 233 ? 29.350 81.130 41.085 1.00 106.85 386 SER A N 1
ATOM 1560 C CA . SER A 1 233 ? 28.754 79.799 41.107 1.00 111.67 386 SER A CA 1
ATOM 1561 C C . SER A 1 233 ? 28.626 79.261 39.688 1.00 118.79 386 SER A C 1
ATOM 1562 O O . SER A 1 233 ? 29.374 78.363 39.287 1.00 127.26 386 SER A O 1
ATOM 1565 N N . ARG A 1 234 ? 27.684 79.805 38.922 1.00 119.45 387 ARG A N 1
ATOM 1566 C CA . ARG A 1 234 ? 27.579 79.454 37.516 1.00 120.36 387 ARG A CA 1
ATOM 1567 C C . ARG A 1 234 ? 28.719 80.101 36.733 1.00 123.61 387 ARG A C 1
ATOM 1568 O O . ARG A 1 234 ? 29.460 80.946 37.245 1.00 122.31 387 ARG A O 1
ATOM 1584 N N . SER A 1 236 ? 31.624 78.592 35.360 1.00 145.32 389 SER A N 1
ATOM 1585 C CA . SER A 1 236 ? 32.815 78.178 36.095 1.00 146.93 389 SER A CA 1
ATOM 1586 C C . SER A 1 236 ? 34.084 78.706 35.437 1.00 148.93 389 SER A C 1
ATOM 1587 O O . SER A 1 236 ? 34.859 79.447 36.053 1.00 149.51 389 SER A O 1
ATOM 1590 N N . ARG A 1 237 ? 34.319 78.326 34.180 1.00 146.52 390 ARG A N 1
ATOM 1591 C CA . ARG A 1 237 ? 35.496 78.773 33.447 1.00 146.09 390 ARG A CA 1
ATOM 1592 C C . ARG A 1 237 ? 35.146 79.306 32.062 1.00 147.93 390 ARG A C 1
ATOM 1593 O O . ARG A 1 237 ? 36.044 79.464 31.226 1.00 145.93 390 ARG A O 1
ATOM 1601 N N . ARG A 1 238 ? 33.871 79.585 31.795 1.00 141.36 391 ARG A N 1
ATOM 1602 C CA . ARG A 1 238 ? 33.477 80.088 30.486 1.00 139.30 391 ARG A CA 1
ATOM 1603 C C . ARG A 1 238 ? 34.112 81.448 30.231 1.00 137.04 391 ARG A C 1
ATOM 1604 O O . ARG A 1 238 ? 34.063 82.341 31.082 1.00 129.33 391 ARG A O 1
ATOM 1612 N N . HIS A 1 239 ? 34.717 81.599 29.051 1.00 143.19 392 HIS A N 1
ATOM 1613 C CA . HIS A 1 239 ? 35.387 82.850 28.710 1.00 134.18 392 HIS A CA 1
ATOM 1614 C C . HIS A 1 239 ? 34.386 83.994 28.596 1.00 130.39 392 HIS A C 1
ATOM 1615 O O . HIS A 1 239 ? 34.485 84.997 29.313 1.00 124.64 392 HIS A O 1
ATOM 1622 N N . THR A 1 240 ? 33.413 83.862 27.698 1.00 129.70 393 THR A N 1
ATOM 1623 C CA . THR A 1 240 ? 32.422 84.900 27.461 1.00 126.26 393 THR A CA 1
ATOM 1624 C C . THR A 1 240 ? 31.029 84.289 27.397 1.00 127.54 393 THR A C 1
ATOM 1625 O O . THR A 1 240 ? 30.864 83.078 27.229 1.00 129.71 393 THR A O 1
ATOM 1629 N N . ASP A 1 241 ? 30.027 85.154 27.533 1.00 123.37 394 ASP A N 1
ATOM 1630 C CA . ASP A 1 241 ? 28.625 84.765 27.465 1.00 116.40 394 ASP A CA 1
ATOM 1631 C C . ASP A 1 241 ? 27.786 86.027 27.325 1.00 110.44 394 ASP A C 1
ATOM 1632 O O . ASP A 1 241 ? 28.208 87.113 27.732 1.00 104.70 394 ASP A O 1
ATOM 1637 N N . VAL A 1 242 ? 26.600 85.872 26.743 1.00 107.70 395 VAL A N 1
ATOM 1638 C CA . VAL A 1 242 ? 25.670 86.974 26.522 1.00 104.24 395 VAL A CA 1
ATOM 1639 C C . VAL A 1 242 ? 24.390 86.678 27.289 1.00 105.89 395 VAL A C 1
ATOM 1640 O O . VAL A 1 242 ? 23.844 85.573 27.192 1.00 100.20 395 VAL A O 1
ATOM 1660 N N . LEU A 1 245 ? 18.816 91.050 31.126 1.00 112.32 398 LEU A N 1
ATOM 1661 C CA . LEU A 1 245 ? 18.414 91.430 32.474 1.00 107.94 398 LEU A CA 1
ATOM 1662 C C . LEU A 1 245 ? 17.153 90.693 32.900 1.00 113.50 398 LEU A C 1
ATOM 1663 O O . LEU A 1 245 ? 16.936 90.481 34.098 1.00 113.54 398 LEU A O 1
ATOM 1668 N N . SER A 1 246 ? 16.315 90.298 31.940 1.00 119.55 399 SER A N 1
ATOM 1669 C CA . SER A 1 246 ? 15.157 89.470 32.258 1.00 126.72 399 SER A CA 1
ATOM 1670 C C . SER A 1 246 ? 15.593 88.093 32.744 1.00 117.38 399 SER A C 1
ATOM 1671 O O . SER A 1 246 ? 15.066 87.576 33.736 1.00 121.03 399 SER A O 1
ATOM 1674 N N . GLU A 1 247 ? 16.559 87.484 32.051 1.00 108.03 400 GLU A N 1
ATOM 1675 C CA . GLU A 1 247 ? 17.106 86.212 32.510 1.00 112.75 400 GLU A CA 1
ATOM 1676 C C . GLU A 1 247 ? 17.788 86.368 33.862 1.00 114.40 400 GLU A C 1
ATOM 1677 O O . GLU A 1 247 ? 17.634 85.517 34.747 1.00 112.34 400 GLU A O 1
ATOM 1683 N N . LEU A 1 248 ? 18.542 87.456 34.045 1.00 109.16 401 LEU A N 1
ATOM 1684 C CA . LEU A 1 248 ? 19.126 87.734 35.352 1.00 101.84 401 LEU A CA 1
ATOM 1685 C C . LEU A 1 248 ? 18.054 88.029 36.392 1.00 108.21 401 LEU A C 1
ATOM 1686 O O . LEU A 1 248 ? 18.259 87.765 37.582 1.00 106.89 401 LEU A O 1
ATOM 1691 N N . ASN A 1 249 ? 16.911 88.571 35.968 1.00 107.94 402 ASN A N 1
ATOM 1692 C CA . ASN A 1 249 ? 15.811 88.800 36.899 1.00 108.17 402 ASN A CA 1
ATOM 1693 C C . ASN A 1 249 ? 15.234 87.478 37.390 1.00 106.59 402 ASN A C 1
ATOM 1694 O O . ASN A 1 249 ? 15.033 87.285 38.595 1.00 105.20 402 ASN A O 1
ATOM 1699 N N . GLN A 1 250 ? 14.966 86.550 36.468 1.00 109.65 403 GLN A N 1
ATOM 1700 C CA . GLN A 1 250 ? 14.356 85.284 36.860 1.00 110.34 403 GLN A CA 1
ATOM 1701 C C . GLN A 1 250 ? 15.345 84.368 37.570 1.00 109.56 403 GLN A C 1
ATOM 1702 O O . GLN A 1 250 ? 14.936 83.540 38.391 1.00 118.42 403 GLN A O 1
ATOM 1708 N N . LYS A 1 251 ? 16.638 84.493 37.276 1.00 109.40 404 LYS A N 1
ATOM 1709 C CA . LYS A 1 251 ? 17.641 83.648 37.909 1.00 111.33 404 LYS A CA 1
ATOM 1710 C C . LYS A 1 251 ? 18.249 84.271 39.160 1.00 110.01 404 LYS A C 1
ATOM 1711 O O . LYS A 1 251 ? 18.967 83.578 39.889 1.00 108.66 404 LYS A O 1
ATOM 1717 N N . LEU A 1 252 ? 17.978 85.547 39.429 1.00 109.57 405 LEU A N 1
ATOM 1718 C CA . LEU A 1 252 ? 18.477 86.224 40.620 1.00 99.37 405 LEU A CA 1
ATOM 1719 C C . LEU A 1 252 ? 17.380 86.537 41.626 1.00 110.29 405 LEU A C 1
ATOM 1720 O O . LEU A 1 252 ? 17.490 86.160 42.797 1.00 112.15 405 LEU A O 1
ATOM 1725 N N . ALA A 1 253 ? 16.317 87.223 41.200 1.00 113.11 406 ALA A N 1
ATOM 1726 C CA . ALA A 1 253 ? 15.247 87.658 42.102 1.00 103.34 406 ALA A CA 1
ATOM 1727 C C . ALA A 1 253 ? 13.910 87.471 41.386 1.00 103.47 406 ALA A C 1
ATOM 1728 O O . ALA A 1 253 ? 13.437 88.371 40.686 1.00 108.97 406 ALA A O 1
ATOM 1730 N N . ARG A 1 254 ? 13.303 86.297 41.574 1.00 109.48 407 ARG A N 1
ATOM 1731 C CA . ARG A 1 254 ? 12.013 86.017 40.952 1.00 111.51 407 ARG A CA 1
ATOM 1732 C C . ARG A 1 254 ? 10.922 86.933 41.492 1.00 116.89 407 ARG A C 1
ATOM 1733 O O . ARG A 1 254 ? 10.047 87.381 40.741 1.00 111.78 407 ARG A O 1
ATOM 1741 N N . ASN A 1 255 ? 10.956 87.226 42.794 1.00 109.88 408 ASN A N 1
ATOM 1742 C CA . ASN A 1 255 ? 9.903 87.986 43.457 1.00 111.44 408 ASN A CA 1
ATOM 1743 C C . ASN A 1 255 ? 10.174 89.486 43.474 1.00 119.32 408 ASN A C 1
ATOM 1744 O O . ASN A 1 255 ? 9.669 90.192 44.357 1.00 122.51 408 ASN A O 1
ATOM 1749 N N . ILE A 1 256 ? 10.956 89.994 42.525 1.00 117.26 409 ILE A N 1
ATOM 1750 C CA . ILE A 1 256 ? 11.278 91.414 42.437 1.00 119.01 409 ILE A CA 1
ATOM 1751 C C . ILE A 1 256 ? 10.669 91.962 41.153 1.00 122.12 409 ILE A C 1
ATOM 1752 O O . ILE A 1 256 ? 10.786 91.344 40.088 1.00 117.06 409 ILE A O 1
ATOM 1757 N N . GLU A 1 257 ? 10.008 93.112 41.259 1.00 130.27 410 GLU A N 1
ATOM 1758 C CA . GLU A 1 257 ? 9.376 93.732 40.105 1.00 130.09 410 GLU A CA 1
ATOM 1759 C C . GLU A 1 257 ? 10.427 94.199 39.104 1.00 125.57 410 GLU A C 1
ATOM 1760 O O . GLU A 1 257 ? 11.522 94.633 39.474 1.00 122.50 410 GLU A O 1
ATOM 1766 N N . TRP A 1 258 ? 10.080 94.106 37.817 1.00 125.50 411 TRP A N 1
ATOM 1767 C CA . TRP A 1 258 ? 11.008 94.508 36.764 1.00 124.72 411 TRP A CA 1
ATOM 1768 C C . TRP A 1 258 ? 11.369 95.985 36.861 1.00 124.94 411 TRP A C 1
ATOM 1769 O O . TRP A 1 258 ? 12.452 96.389 36.424 1.00 124.89 411 TRP A O 1
ATOM 1780 N N . ARG A 1 259 ? 10.483 96.803 37.433 1.00 122.48 412 ARG A N 1
ATOM 1781 C CA . ARG A 1 259 ? 10.803 98.212 37.638 1.00 123.63 412 ARG A CA 1
ATOM 1782 C C . ARG A 1 259 ? 11.929 98.372 38.654 1.00 122.07 412 ARG A C 1
ATOM 1783 O O . ARG A 1 259 ? 12.939 99.035 38.381 1.00 121.94 412 ARG A O 1
ATOM 1791 N N . ARG A 1 260 ? 11.774 97.762 39.834 1.00 121.02 413 ARG A N 1
ATOM 1792 C CA . ARG A 1 260 ? 12.805 97.857 40.863 1.00 120.98 413 ARG A CA 1
ATOM 1793 C C . ARG A 1 260 ? 14.092 97.161 40.443 1.00 119.31 413 ARG A C 1
ATOM 1794 O O . ARG A 1 260 ? 15.181 97.589 40.840 1.00 113.87 413 ARG A O 1
ATOM 1802 N N . PHE A 1 261 ? 13.992 96.083 39.664 1.00 120.68 414 PHE A N 1
ATOM 1803 C CA . PHE A 1 261 ? 15.192 95.376 39.230 1.00 116.03 414 PHE A CA 1
ATOM 1804 C C . PHE A 1 261 ? 16.020 96.241 38.289 1.00 116.38 414 PHE A C 1
ATOM 1805 O O . PHE A 1 261 ? 17.242 96.357 38.447 1.00 112.80 414 PHE A O 1
ATOM 1813 N N . SER A 1 262 ? 15.366 96.871 37.312 1.00 111.32 415 SER A N 1
ATOM 1814 C CA . SER A 1 262 ? 16.077 97.734 36.375 1.00 110.51 415 SER A CA 1
ATOM 1815 C C . SER A 1 262 ? 16.595 98.989 37.066 1.00 110.58 415 SER A C 1
ATOM 1816 O O . SER A 1 262 ? 17.749 99.386 36.869 1.00 111.26 415 SER A O 1
ATOM 1827 N N . ASP A 1 264 ? 17.169 99.626 40.408 1.00 110.55 417 ASP A N 1
ATOM 1828 C CA . ASP A 1 264 ? 18.188 99.369 41.421 1.00 110.38 417 ASP A CA 1
ATOM 1829 C C . ASP A 1 264 ? 19.448 98.776 40.804 1.00 102.52 417 ASP A C 1
ATOM 1830 O O . ASP A 1 264 ? 20.557 99.273 41.036 1.00 101.53 417 ASP A O 1
ATOM 1835 N N . LEU A 1 265 ? 19.299 97.711 40.012 1.00 104.35 418 LEU A N 1
ATOM 1836 C CA . LEU A 1 265 ? 20.475 97.042 39.464 1.00 103.10 418 LEU A CA 1
ATOM 1837 C C . LEU A 1 265 ? 21.200 97.927 38.458 1.00 98.09 418 LEU A C 1
ATOM 1838 O O . LEU A 1 265 ? 22.432 98.022 38.484 1.00 94.03 418 LEU A O 1
ATOM 1843 N N . ILE A 1 266 ? 20.456 98.585 37.566 1.00 100.28 419 ILE A N 1
ATOM 1844 C CA . ILE A 1 266 ? 21.089 99.474 36.597 1.00 96.52 419 ILE A CA 1
ATOM 1845 C C . ILE A 1 266 ? 21.645 100.716 37.285 1.00 96.70 419 ILE A C 1
ATOM 1846 O O . ILE A 1 266 ? 22.664 101.268 36.853 1.00 96.35 419 ILE A O 1
ATOM 1851 N N . ARG A 1 267 ? 21.010 101.164 38.371 1.00 99.81 420 ARG A N 1
ATOM 1852 C CA . ARG A 1 267 ? 21.534 102.317 39.096 1.00 96.82 420 ARG A CA 1
ATOM 1853 C C . ARG A 1 267 ? 22.844 101.981 39.799 1.00 100.01 420 ARG A C 1
ATOM 1854 O O . ARG A 1 267 ? 23.755 102.815 39.858 1.00 106.06 420 ARG A O 1
ATOM 1862 N N . GLU A 1 268 ? 22.959 100.765 40.337 1.00 99.82 421 GLU A N 1
ATOM 1863 C CA . GLU A 1 268 ? 24.167 100.385 41.062 1.00 96.92 421 GLU A CA 1
ATOM 1864 C C . GLU A 1 268 ? 25.299 100.016 40.109 1.00 91.85 421 GLU A C 1
ATOM 1865 O O . GLU A 1 268 ? 26.432 100.483 40.270 1.00 93.22 421 GLU A O 1
ATOM 1871 N N . LEU A 1 269 ? 25.011 99.169 39.117 1.00 88.87 422 LEU A N 1
ATOM 1872 C CA . LEU A 1 269 ? 26.018 98.829 38.116 1.00 92.01 422 LEU A CA 1
ATOM 1873 C C . LEU A 1 269 ? 26.476 100.072 37.364 1.00 93.67 422 LEU A C 1
ATOM 1874 O O . LEU A 1 269 ? 27.679 100.308 37.202 1.00 95.41 422 LEU A O 1
ATOM 1879 N N . ARG A 1 270 ? 25.523 100.885 36.903 1.00 93.34 423 ARG A N 1
ATOM 1880 C CA . ARG A 1 270 ? 25.872 102.126 36.222 1.00 97.72 423 ARG A CA 1
ATOM 1881 C C . ARG A 1 270 ? 26.577 103.094 37.163 1.00 98.03 423 ARG A C 1
ATOM 1882 O O . ARG A 1 270 ? 27.384 103.917 36.717 1.00 107.78 423 ARG A O 1
ATOM 1890 N N . ARG A 1 271 ? 26.290 103.009 38.464 1.00 100.66 424 ARG A N 1
ATOM 1891 C CA . ARG A 1 271 ? 26.999 103.833 39.438 1.00 94.11 424 ARG A CA 1
ATOM 1892 C C . ARG A 1 271 ? 28.467 103.434 39.528 1.00 103.40 424 ARG A C 1
ATOM 1893 O O . ARG A 1 271 ? 29.357 104.292 39.506 1.00 111.63 424 ARG A O 1
ATOM 1901 N N . LEU A 1 272 ? 28.742 102.133 39.627 1.00 109.45 425 LEU A N 1
ATOM 1902 C CA . LEU A 1 272 ? 30.117 101.637 39.704 1.00 109.32 425 LEU A CA 1
ATOM 1903 C C . LEU A 1 272 ? 30.648 101.367 38.295 1.00 105.93 425 LEU A C 1
ATOM 1904 O O . LEU A 1 272 ? 30.941 100.237 37.901 1.00 104.52 425 LEU A O 1
ATOM 1909 N N . SER A 1 273 ? 30.774 102.450 37.534 1.00 113.62 426 SER A N 1
ATOM 1910 C CA . SER A 1 273 ? 31.293 102.379 36.177 1.00 101.03 426 SER A CA 1
ATOM 1911 C C . SER A 1 273 ? 31.828 103.749 35.792 1.00 112.52 426 SER A C 1
ATOM 1912 O O . SER A 1 273 ? 31.212 104.771 36.107 1.00 116.69 426 SER A O 1
ATOM 1915 N N . GLU A 1 274 ? 32.979 103.759 35.122 1.00 121.59 427 GLU A N 1
ATOM 1916 C CA . GLU A 1 274 ? 33.529 105.007 34.613 1.00 106.55 427 GLU A CA 1
ATOM 1917 C C . GLU A 1 274 ? 32.576 105.618 33.593 1.00 103.70 427 GLU A C 1
ATOM 1918 O O . GLU A 1 274 ? 31.937 104.910 32.809 1.00 101.99 427 GLU A O 1
ATOM 1924 N N . GLY A 1 275 ? 32.477 106.945 33.613 1.00 109.30 428 GLY A N 1
ATOM 1925 C CA . GLY A 1 275 ? 31.453 107.643 32.857 1.00 117.12 428 GLY A CA 1
ATOM 1926 C C . GLY A 1 275 ? 31.695 107.694 31.364 1.00 106.39 428 GLY A C 1
ATOM 1927 O O . GLY A 1 275 ? 31.086 108.504 30.659 1.00 112.99 428 GLY A O 1
ATOM 1928 N N . LYS A 1 276 ? 32.574 106.818 30.875 1.00 102.86 429 LYS A N 1
ATOM 1929 C CA . LYS A 1 276 ? 32.959 106.833 29.469 1.00 101.24 429 LYS A CA 1
ATOM 1930 C C . LYS A 1 276 ? 31.766 106.608 28.550 1.00 103.94 429 LYS A C 1
ATOM 1931 O O . LYS A 1 276 ? 31.750 107.109 27.421 1.00 114.75 429 LYS A O 1
ATOM 1937 N N . GLY A 1 277 ? 30.756 105.879 29.014 1.00 97.66 430 GLY A N 1
ATOM 1938 C CA . GLY A 1 277 ? 29.562 105.620 28.243 1.00 92.88 430 GLY A CA 1
ATOM 1939 C C . GLY A 1 277 ? 28.446 106.597 28.550 1.00 101.83 430 GLY A C 1
ATOM 1940 O O . GLY A 1 277 ? 28.671 107.715 29.028 1.00 103.88 430 GLY A O 1
ATOM 1941 N N . SER A 1 278 ? 27.219 106.167 28.264 1.00 101.39 431 SER A N 1
ATOM 1942 C CA . SER A 1 278 ? 26.029 106.963 28.531 1.00 107.51 431 SER A CA 1
ATOM 1943 C C . SER A 1 278 ? 24.984 106.057 29.173 1.00 110.61 431 SER A C 1
ATOM 1944 O O . SER A 1 278 ? 25.269 104.916 29.548 1.00 108.67 431 SER A O 1
ATOM 1947 N N . GLU A 1 279 ? 23.756 106.571 29.291 1.00 114.84 432 GLU A N 1
ATOM 1948 C CA . GLU A 1 279 ? 22.676 105.800 29.900 1.00 114.86 432 GLU A CA 1
ATOM 1949 C C . GLU A 1 279 ? 22.325 104.555 29.096 1.00 108.56 432 GLU A C 1
ATOM 1950 O O . GLU A 1 279 ? 21.658 103.659 29.623 1.00 103.67 432 GLU A O 1
ATOM 1956 N N . ASP A 1 280 ? 22.755 104.478 27.837 1.00 106.87 433 ASP A N 1
ATOM 1957 C CA . ASP A 1 280 ? 22.426 103.359 26.967 1.00 110.61 433 ASP A CA 1
ATOM 1958 C C . ASP A 1 280 ? 23.616 102.456 26.673 1.00 102.41 433 ASP A C 1
ATOM 1959 O O . ASP A 1 280 ? 23.462 101.476 25.937 1.00 96.57 433 ASP A O 1
ATOM 1964 N N . LEU A 1 281 ? 24.791 102.754 27.222 1.00 92.41 434 LEU A N 1
ATOM 1965 C CA . LEU A 1 281 ? 25.976 101.932 26.986 1.00 95.29 434 LEU A CA 1
ATOM 1966 C C . LEU A 1 281 ? 26.990 102.237 28.075 1.00 96.13 434 LEU A C 1
ATOM 1967 O O . LEU A 1 281 ? 27.376 103.396 28.248 1.00 101.18 434 LEU A O 1
ATOM 1972 N N . PHE A 1 282 ? 27.420 101.207 28.801 1.00 90.51 435 PHE A N 1
ATOM 1973 C CA . PHE A 1 282 ? 28.429 101.368 29.839 1.00 89.65 435 PHE A CA 1
ATOM 1974 C C . PHE A 1 282 ? 29.026 100.004 30.154 1.00 82.16 435 PHE A C 1
ATOM 1975 O O . PHE A 1 282 ? 28.452 98.964 29.820 1.00 76.59 435 PHE A O 1
ATOM 1983 N N . VAL A 1 283 ? 30.194 100.023 30.795 1.00 84.19 436 VAL A N 1
ATOM 1984 C CA . VAL A 1 283 ? 30.931 98.812 31.134 1.00 92.20 436 VAL A CA 1
ATOM 1985 C C . VAL A 1 283 ? 31.268 98.837 32.618 1.00 91.28 436 VAL A C 1
ATOM 1986 O O . VAL A 1 283 ? 31.558 99.898 33.181 1.00 87.91 436 VAL A O 1
ATOM 1990 N N . VAL A 1 284 ? 31.230 97.665 33.251 1.00 92.88 437 VAL A N 1
ATOM 1991 C CA . VAL A 1 284 ? 31.507 97.522 34.676 1.00 86.70 437 VAL A CA 1
ATOM 1992 C C . VAL A 1 284 ? 32.572 96.452 34.858 1.00 79.91 437 VAL A C 1
ATOM 1993 O O . VAL A 1 284 ? 32.474 95.368 34.273 1.00 78.13 437 VAL A O 1
ATOM 1997 N N . ASN A 1 285 ? 33.584 96.756 35.672 1.00 81.63 438 ASN A N 1
ATOM 1998 C CA . ASN A 1 285 ? 34.628 95.777 35.962 1.00 88.33 438 ASN A CA 1
ATOM 1999 C C . ASN A 1 285 ? 34.085 94.623 36.799 1.00 98.93 438 ASN A C 1
ATOM 2000 O O . ASN A 1 285 ? 34.297 93.453 36.462 1.00 101.13 438 ASN A O 1
ATOM 2005 N N . LEU A 1 286 ? 33.378 94.933 37.885 1.00 85.73 439 LEU A N 1
ATOM 2006 C CA . LEU A 1 286 ? 32.730 93.934 38.741 1.00 92.30 439 LEU A CA 1
ATOM 2007 C C . LEU A 1 286 ? 33.725 92.885 39.242 1.00 87.64 439 LEU A C 1
ATOM 2008 O O . LEU A 1 286 ? 33.470 91.679 39.209 1.00 83.80 439 LEU A O 1
ATOM 2013 N N . TRP A 1 287 ? 34.881 93.364 39.699 1.00 87.56 440 TRP A N 1
ATOM 2014 C CA . TRP A 1 287 ? 35.864 92.542 40.407 1.00 96.29 440 TRP A CA 1
ATOM 2015 C C . TRP A 1 287 ? 36.216 91.272 39.632 1.00 100.57 440 TRP A C 1
ATOM 2016 O O . TRP A 1 287 ? 36.208 90.162 40.169 1.00 100.40 440 TRP A O 1
ATOM 2027 N N . GLY A 1 288 ? 36.528 91.441 38.350 1.00 99.06 441 GLY A N 1
ATOM 2028 C CA . GLY A 1 288 ? 36.953 90.341 37.506 1.00 95.31 441 GLY A CA 1
ATOM 2029 C C . GLY A 1 288 ? 35.946 89.900 36.468 1.00 95.00 441 GLY A C 1
ATOM 2030 O O . GLY A 1 288 ? 36.316 89.152 35.554 1.00 101.94 441 GLY A O 1
ATOM 2031 N N . TYR A 1 289 ? 34.690 90.325 36.573 1.00 89.09 442 TYR A N 1
ATOM 2032 C CA . TYR A 1 289 ? 33.654 89.985 35.600 1.00 92.25 442 TYR A CA 1
ATOM 2033 C C . TYR A 1 289 ? 33.299 91.257 34.836 1.00 87.75 442 TYR A C 1
ATOM 2034 O O . TYR A 1 289 ? 32.355 91.968 35.176 1.00 91.95 442 TYR A O 1
ATOM 2043 N N . HIS A 1 290 ? 34.078 91.543 33.795 1.00 90.85 443 HIS A N 1
ATOM 2044 C CA . HIS A 1 290 ? 33.885 92.758 33.013 1.00 88.03 443 HIS A CA 1
ATOM 2045 C C . HIS A 1 290 ? 32.587 92.667 32.219 1.00 90.54 443 HIS A C 1
ATOM 2046 O O . HIS A 1 290 ? 32.433 91.790 31.363 1.00 81.59 443 HIS A O 1
ATOM 2053 N N . LEU A 1 291 ? 31.658 93.574 32.502 1.00 93.36 444 LEU A N 1
ATOM 2054 C CA . LEU A 1 291 ? 30.334 93.563 31.899 1.00 92.56 444 LEU A CA 1
ATOM 2055 C C . LEU A 1 291 ? 30.219 94.635 30.822 1.00 84.08 444 LEU A C 1
ATOM 2056 O O . LEU A 1 291 ? 31.001 95.587 30.767 1.00 84.69 444 LEU A O 1
ATOM 2061 N N . THR A 1 292 ? 29.216 94.464 29.962 1.00 82.02 445 THR A N 1
ATOM 2062 C CA . THR A 1 292 ? 28.878 95.443 28.932 1.00 81.99 445 THR A CA 1
ATOM 2063 C C . THR A 1 292 ? 27.361 95.476 28.818 1.00 79.02 445 THR A C 1
ATOM 2064 O O . THR A 1 292 ? 26.750 94.492 28.389 1.00 85.11 445 THR A O 1
ATOM 2068 N N . VAL A 1 293 ? 26.754 96.596 29.205 1.00 79.97 446 VAL A N 1
ATOM 2069 C CA . VAL A 1 293 ? 25.303 96.728 29.273 1.00 89.88 446 VAL A CA 1
ATOM 2070 C C . VAL A 1 293 ? 24.857 97.773 28.259 1.00 84.64 446 VAL A C 1
ATOM 2071 O O . VAL A 1 293 ? 25.391 98.887 28.234 1.00 87.01 446 VAL A O 1
ATOM 2075 N N . LYS A 1 294 ? 23.876 97.412 27.431 1.00 93.49 447 LYS A N 1
ATOM 2076 C CA . LYS A 1 294 ? 23.326 98.292 26.410 1.00 102.56 447 LYS A CA 1
ATOM 2077 C C . LYS A 1 294 ? 21.804 98.224 26.441 1.00 109.17 447 LYS A C 1
ATOM 2078 O O . LYS A 1 294 ? 21.215 97.252 26.921 1.00 106.46 447 LYS A O 1
ATOM 2084 N N . SER A 1 295 ? 21.170 99.266 25.903 1.00 114.41 448 SER A N 1
ATOM 2085 C CA . SER A 1 295 ? 19.714 99.346 25.861 1.00 115.08 448 SER A CA 1
ATOM 2086 C C . SER A 1 295 ? 19.150 98.490 24.731 1.00 118.33 448 SER A C 1
ATOM 2087 O O . SER A 1 295 ? 19.835 98.202 23.745 1.00 125.18 448 SER A O 1
ATOM 2090 N N . ILE A 1 296 ? 17.887 98.079 24.878 1.00 119.39 449 ILE A N 1
ATOM 2091 C CA . ILE A 1 296 ? 17.218 97.271 23.863 1.00 135.18 449 ILE A CA 1
ATOM 2092 C C . ILE A 1 296 ? 15.800 97.787 23.652 1.00 144.20 449 ILE A C 1
ATOM 2093 O O . ILE A 1 296 ? 15.118 98.181 24.605 1.00 145.54 449 ILE A O 1
ATOM 2098 N N . GLU A 1 297 ? 15.367 97.782 22.389 1.00 152.03 450 GLU A N 1
ATOM 2099 C CA . GLU A 1 297 ? 13.957 97.867 21.983 1.00 156.23 450 GLU A CA 1
ATOM 2100 C C . GLU A 1 297 ? 13.315 99.221 22.292 1.00 155.77 450 GLU A C 1
ATOM 2101 O O . GLU A 1 297 ? 12.105 99.305 22.512 1.00 155.77 450 GLU A O 1
ATOM 2107 N N . GLU A 1 298 ? 14.114 100.286 22.315 1.00 150.69 451 GLU A N 1
ATOM 2108 C CA . GLU A 1 298 ? 13.665 101.640 21.969 1.00 157.98 451 GLU A CA 1
ATOM 2109 C C . GLU A 1 298 ? 12.448 101.946 22.838 1.00 159.31 451 GLU A C 1
ATOM 2110 O O . GLU A 1 298 ? 12.500 101.703 24.056 1.00 152.55 451 GLU A O 1
ATOM 2116 N N . LYS A 1 299 ? 11.354 102.461 22.281 1.00 156.24 452 LYS A N 1
ATOM 2117 C CA . LYS A 1 299 ? 10.395 103.290 23.006 1.00 154.11 452 LYS A CA 1
ATOM 2118 C C . LYS A 1 299 ? 9.480 102.590 24.004 1.00 160.06 452 LYS A C 1
ATOM 2119 O O . LYS A 1 299 ? 8.747 101.661 23.644 1.00 161.18 452 LYS A O 1
ATOM 2125 N N . GLY A 1 300 ? 9.517 103.044 25.256 1.00 161.64 453 GLY A N 1
ATOM 2126 C CA . GLY A 1 300 ? 8.573 102.606 26.268 1.00 165.41 453 GLY A CA 1
ATOM 2127 C C . GLY A 1 300 ? 8.623 101.139 26.646 1.00 165.75 453 GLY A C 1
ATOM 2128 O O . GLY A 1 300 ? 7.902 100.728 27.566 1.00 163.82 453 GLY A O 1
ATOM 2129 N N . LYS A 1 301 ? 9.432 100.330 25.965 1.00 168.05 454 LYS A N 1
ATOM 2130 C CA . LYS A 1 301 ? 9.612 98.926 26.325 1.00 165.94 454 LYS A CA 1
ATOM 2131 C C . LYS A 1 301 ? 11.090 98.595 26.213 1.00 158.64 454 LYS A C 1
ATOM 2132 O O . LYS A 1 301 ? 11.650 98.637 25.116 1.00 159.19 454 LYS A O 1
ATOM 2138 N N . VAL A 1 302 ? 11.724 98.264 27.338 1.00 152.19 455 VAL A N 1
ATOM 2139 C CA . VAL A 1 302 ? 13.176 98.153 27.397 1.00 146.47 455 VAL A CA 1
ATOM 2140 C C . VAL A 1 302 ? 13.586 96.903 28.167 1.00 147.81 455 VAL A C 1
ATOM 2141 O O . VAL A 1 302 ? 12.787 96.265 28.857 1.00 150.30 455 VAL A O 1
ATOM 2145 N N . VAL A 1 303 ? 14.869 96.575 28.029 1.00 142.88 456 VAL A N 1
ATOM 2146 C CA . VAL A 1 303 ? 15.533 95.423 28.628 1.00 135.11 456 VAL A CA 1
ATOM 2147 C C . VAL A 1 303 ? 16.996 95.604 28.240 1.00 128.18 456 VAL A C 1
ATOM 2148 O O . VAL A 1 303 ? 17.308 96.443 27.388 1.00 134.90 456 VAL A O 1
ATOM 2152 N N . ASP A 1 304 ? 17.912 94.862 28.859 1.00 125.33 457 ASP A N 1
ATOM 2153 C CA . ASP A 1 304 ? 19.332 95.148 28.696 1.00 123.59 457 ASP A CA 1
ATOM 2154 C C . ASP A 1 304 ? 20.105 93.918 28.245 1.00 123.20 457 ASP A C 1
ATOM 2155 O O . ASP A 1 304 ? 19.991 92.846 28.849 1.00 123.97 457 ASP A O 1
ATOM 2160 N N . TYR A 1 305 ? 20.890 94.084 27.182 1.00 120.48 458 TYR A N 1
ATOM 2161 C CA . TYR A 1 305 ? 21.892 93.096 26.814 1.00 119.43 458 TYR A CA 1
ATOM 2162 C C . TYR A 1 305 ? 23.061 93.178 27.784 1.00 108.80 458 TYR A C 1
ATOM 2163 O O . TYR A 1 305 ? 23.460 94.267 28.208 1.00 99.23 458 TYR A O 1
ATOM 2172 N N . GLN A 1 306 ? 23.617 92.023 28.132 1.00 107.17 459 GLN A N 1
ATOM 2173 C CA . GLN A 1 306 ? 24.728 91.966 29.076 1.00 100.07 459 GLN A CA 1
ATOM 2174 C C . GLN A 1 306 ? 25.765 90.990 28.539 1.00 97.64 459 GLN A C 1
ATOM 2175 O O . GLN A 1 306 ? 25.539 89.776 28.546 1.00 99.09 459 GLN A O 1
ATOM 2181 N N . VAL A 1 307 ? 26.893 91.520 28.074 1.00 93.35 460 VAL A N 1
ATOM 2182 C CA . VAL A 1 307 ? 27.993 90.716 27.555 1.00 97.14 460 VAL A CA 1
ATOM 2183 C C . VAL A 1 307 ? 29.039 90.570 28.650 1.00 90.30 460 VAL A C 1
ATOM 2184 O O . VAL A 1 307 ? 29.470 91.567 29.244 1.00 90.62 460 VAL A O 1
ATOM 2188 N N . ASP A 1 308 ? 29.446 89.333 28.919 1.00 94.22 461 ASP A N 1
ATOM 2189 C CA . ASP A 1 308 ? 30.399 89.030 29.976 1.00 98.14 461 ASP A CA 1
ATOM 2190 C C . ASP A 1 308 ? 31.712 88.532 29.388 1.00 100.28 461 ASP A C 1
ATOM 2191 O O . ASP A 1 308 ? 31.751 87.976 28.288 1.00 105.92 461 ASP A O 1
ATOM 2196 N N . ILE A 1 309 ? 32.791 88.742 30.139 1.00 93.45 462 ILE A N 1
ATOM 2197 C CA . ILE A 1 309 ? 34.099 88.199 29.794 1.00 103.42 462 ILE A CA 1
ATOM 2198 C C . ILE A 1 309 ? 34.848 87.893 31.085 1.00 113.38 462 ILE A C 1
ATOM 2199 O O . ILE A 1 309 ? 35.198 88.800 31.849 1.00 105.95 462 ILE A O 1
ATOM 2204 N N . LYS A 1 310 ? 35.084 86.610 31.343 1.00 118.16 463 LYS A N 1
ATOM 2205 C CA . LYS A 1 310 ? 35.674 86.188 32.603 1.00 112.38 463 LYS A CA 1
ATOM 2206 C C . LYS A 1 310 ? 37.192 86.293 32.549 1.00 117.58 463 LYS A C 1
ATOM 2207 O O . LYS A 1 310 ? 37.817 85.984 31.530 1.00 117.47 463 LYS A O 1
ATOM 2213 N N . CYS A 1 311 ? 37.782 86.736 33.659 1.00 118.96 464 CYS A N 1
ATOM 2214 C CA . CYS A 1 311 ? 39.233 86.868 33.788 1.00 120.72 464 CYS A CA 1
ATOM 2215 C C . CYS A 1 311 ? 39.625 86.307 35.151 1.00 120.39 464 CYS A C 1
ATOM 2216 O O . CYS A 1 311 ? 39.539 87.008 36.163 1.00 115.01 464 CYS A O 1
ATOM 2219 N N . ASP A 1 312 ? 40.061 85.044 35.170 1.00 122.63 465 ASP A N 1
ATOM 2220 C CA . ASP A 1 312 ? 40.401 84.377 36.423 1.00 118.67 465 ASP A CA 1
ATOM 2221 C C . ASP A 1 312 ? 41.554 85.053 37.151 1.00 117.14 465 ASP A C 1
ATOM 2222 O O . ASP A 1 312 ? 41.665 84.910 38.375 1.00 117.82 465 ASP A O 1
ATOM 2227 N N . VAL A 1 313 ? 42.416 85.774 36.434 1.00 118.28 466 VAL A N 1
ATOM 2228 C CA . VAL A 1 313 ? 43.552 86.453 37.048 1.00 125.23 466 VAL A CA 1
ATOM 2229 C C . VAL A 1 313 ? 43.047 87.492 38.040 1.00 122.91 466 VAL A C 1
ATOM 2230 O 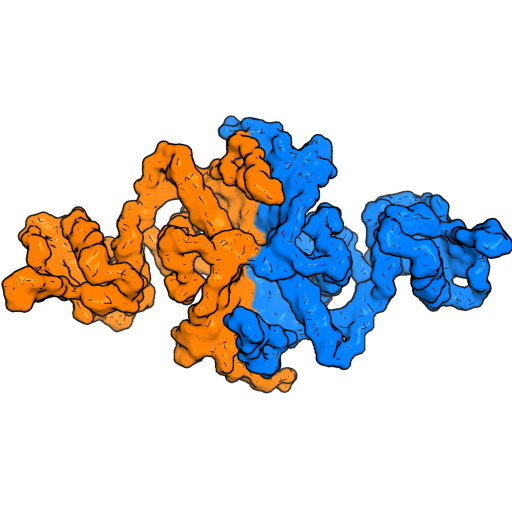O . VAL A 1 313 ? 43.273 87.374 39.249 1.00 120.51 466 VAL A O 1
ATOM 2234 N N . GLU A 1 314 ? 42.352 88.512 37.533 1.00 125.01 467 GLU A N 1
ATOM 2235 C CA . GLU A 1 314 ? 41.849 89.573 38.401 1.00 120.36 467 GLU A CA 1
ATOM 2236 C C . GLU A 1 314 ? 40.792 89.050 39.365 1.00 118.01 467 GLU A C 1
ATOM 2237 O O . GLU A 1 314 ? 40.798 89.398 40.553 1.00 119.19 467 GLU A O 1
ATOM 2243 N N . GLU A 1 315 ? 39.883 88.204 38.872 1.00 118.32 468 GLU A N 1
ATOM 2244 C CA . GLU A 1 315 ? 38.750 87.763 39.681 1.00 119.13 468 GLU A CA 1
ATOM 2245 C C . GLU A 1 315 ? 39.209 87.004 40.921 1.00 121.81 468 GLU A C 1
ATOM 2246 O O . GLU A 1 315 ? 38.693 87.232 42.022 1.00 116.10 468 GLU A O 1
ATOM 2252 N N . VAL A 1 316 ? 40.178 86.103 40.766 1.00 123.79 469 VAL A N 1
ATOM 2253 C CA . VAL A 1 316 ? 40.669 85.348 41.914 1.00 116.64 469 VAL A CA 1
ATOM 2254 C C . VAL A 1 316 ? 41.676 86.167 42.712 1.00 117.15 469 VAL A C 1
ATOM 2255 O O . VAL A 1 316 ? 41.652 86.167 43.948 1.00 122.15 469 VAL A O 1
ATOM 2259 N N . LEU A 1 317 ? 42.566 86.889 42.025 1.00 122.33 470 LEU A N 1
ATOM 2260 C CA . LEU A 1 317 ? 43.626 87.615 42.717 1.00 125.16 470 LEU A CA 1
ATOM 2261 C C . LEU A 1 317 ? 43.107 88.800 43.521 1.00 118.90 470 LEU A C 1
ATOM 2262 O O . LEU A 1 317 ? 43.831 89.302 44.387 1.00 121.41 470 LEU A O 1
ATOM 2267 N N . ARG A 1 318 ? 41.884 89.260 43.266 1.00 111.05 471 ARG A N 1
ATOM 2268 C CA . ARG A 1 318 ? 41.330 90.376 44.030 1.00 115.76 471 ARG A CA 1
ATOM 2269 C C . ARG A 1 318 ? 41.035 89.915 45.452 1.00 124.27 471 ARG A C 1
ATOM 2270 O O . ARG A 1 318 ? 40.005 89.292 45.721 1.00 111.93 471 ARG A O 1
ATOM 2278 N N . TYR A 1 319 ? 41.947 90.226 46.370 1.00 125.22 472 TYR A N 1
ATOM 2279 C CA . TYR A 1 319 ? 41.798 89.868 47.776 1.00 116.98 472 TYR A CA 1
ATOM 2280 C C . TYR A 1 319 ? 41.940 91.096 48.670 1.00 107.84 472 TYR A C 1
ATOM 2281 O O . TYR A 1 319 ? 42.800 91.137 49.551 1.00 98.58 472 TYR A O 1
ATOM 2290 N N . ALA B 1 29 ? 30.313 71.512 81.685 1.00 90.05 182 ALA B N 1
ATOM 2291 C CA . ALA B 1 29 ? 30.178 70.144 82.172 1.00 104.03 182 ALA B CA 1
ATOM 2292 C C . ALA B 1 29 ? 30.002 70.118 83.688 1.00 118.90 182 ALA B C 1
ATOM 2293 O O . ALA B 1 29 ? 29.358 69.221 84.233 1.00 115.48 182 ALA B O 1
ATOM 2295 N N . GLY B 1 30 ? 30.582 71.107 84.364 1.00 111.31 183 GLY B N 1
ATOM 2296 C CA . GLY B 1 30 ? 30.461 71.205 85.804 1.00 104.41 183 GLY B CA 1
ATOM 2297 C C . GLY B 1 30 ? 29.229 71.972 86.237 1.00 108.67 183 GLY B C 1
ATOM 2298 O O . GLY B 1 30 ? 28.595 71.633 87.241 1.00 114.01 183 GLY B O 1
ATOM 2299 N N . ILE B 1 31 ? 28.879 73.015 85.480 1.00 108.69 184 ILE B N 1
ATOM 2300 C CA . ILE B 1 31 ? 27.707 73.831 85.782 1.00 115.82 184 ILE B CA 1
ATOM 2301 C C . ILE B 1 31 ? 26.484 73.414 84.975 1.00 103.87 184 ILE B C 1
ATOM 2302 O O . ILE B 1 31 ? 25.361 73.820 85.317 1.00 93.40 184 ILE B O 1
ATOM 2307 N N . ILE B 1 32 ? 26.662 72.608 83.927 1.00 102.75 185 ILE B N 1
ATOM 2308 C CA . ILE B 1 32 ? 25.537 72.195 83.094 1.00 96.02 185 ILE B CA 1
ATOM 2309 C C . ILE B 1 32 ? 24.579 71.302 83.875 1.00 90.25 185 ILE B C 1
ATOM 2310 O O . ILE B 1 32 ? 23.363 71.329 83.639 1.00 92.77 185 ILE B O 1
ATOM 2315 N N . ASP B 1 33 ? 25.092 70.531 84.839 1.00 90.92 186 ASP B N 1
ATOM 2316 C CA . ASP B 1 33 ? 24.238 69.673 85.655 1.00 102.50 186 ASP B CA 1
ATOM 2317 C C . ASP B 1 33 ? 23.205 70.464 86.451 1.00 102.41 186 ASP B C 1
ATOM 2318 O O . ASP B 1 33 ? 22.225 69.881 86.929 1.00 91.35 186 ASP B O 1
ATOM 2323 N N . GLN B 1 34 ? 23.395 71.771 86.601 1.00 99.44 187 GLN B N 1
ATOM 2324 C CA . GLN B 1 34 ? 22.469 72.616 87.336 1.00 93.09 187 GLN B CA 1
ATOM 2325 C C . GLN B 1 34 ? 21.471 73.331 86.434 1.00 103.15 187 GLN B C 1
ATOM 2326 O O . GLN B 1 34 ? 20.612 74.054 86.944 1.00 105.08 187 GLN B O 1
ATOM 2332 N N . ALA B 1 35 ? 21.580 73.179 85.113 1.00 94.70 188 ALA B N 1
ATOM 2333 C CA . ALA B 1 35 ? 20.724 73.899 84.176 1.00 82.92 188 ALA B CA 1
ATOM 2334 C C . ALA B 1 35 ? 20.011 72.947 83.224 1.00 88.33 188 ALA B C 1
ATOM 2335 O O . ALA B 1 35 ? 19.769 73.288 82.063 1.00 79.84 188 ALA B O 1
ATOM 2337 N N . LEU B 1 36 ? 19.661 71.757 83.697 1.00 82.37 189 LEU B N 1
ATOM 2338 C CA . LEU B 1 36 ? 18.936 70.787 82.892 1.00 61.03 189 LEU B CA 1
ATOM 2339 C C . LEU B 1 36 ? 17.450 70.806 83.239 1.00 72.48 189 LEU B C 1
ATOM 2340 O O . LEU B 1 36 ? 17.016 71.418 84.218 1.00 77.25 189 LEU B O 1
ATOM 2345 N N . ALA B 1 37 ? 16.668 70.121 82.413 1.00 70.17 190 ALA B N 1
ATOM 2346 C CA . ALA B 1 37 ? 15.231 70.041 82.613 1.00 64.85 190 ALA B CA 1
ATOM 2347 C C . ALA B 1 37 ? 14.886 68.916 83.583 1.00 73.32 190 ALA B C 1
ATOM 2348 O O . ALA B 1 37 ? 15.647 67.953 83.723 1.00 67.10 190 ALA B O 1
ATOM 2350 N N . PRO B 1 38 ? 13.753 69.020 84.273 1.00 75.18 191 PRO B N 1
ATOM 2351 C CA . PRO B 1 38 ? 13.297 67.919 85.131 1.00 76.71 191 PRO B CA 1
ATOM 2352 C C . PRO B 1 38 ? 13.095 66.652 84.320 1.00 76.64 191 PRO B C 1
ATOM 2353 O O . PRO B 1 38 ? 12.908 66.713 83.096 1.00 80.69 191 PRO B O 1
ATOM 2357 N N . PRO B 1 39 ? 13.130 65.485 84.962 1.00 85.13 192 PRO B N 1
ATOM 2358 C CA . PRO B 1 39 ? 12.996 64.231 84.209 1.00 87.20 192 PRO B CA 1
ATOM 2359 C C . PRO B 1 39 ? 11.641 64.132 83.525 1.00 79.67 192 PRO B C 1
ATOM 2360 O O . PRO B 1 39 ? 10.619 64.564 84.062 1.00 81.10 192 PRO B O 1
ATOM 2364 N N . ARG B 1 40 ? 11.650 63.567 82.316 1.00 87.07 193 ARG B N 1
ATOM 2365 C CA . ARG B 1 40 ? 10.452 63.345 81.506 1.00 84.10 193 ARG B CA 1
ATOM 2366 C C . ARG B 1 40 ? 9.752 64.646 81.119 1.00 72.92 193 ARG B C 1
ATOM 2367 O O . ARG B 1 40 ? 8.574 64.634 80.751 1.00 72.30 193 ARG B O 1
ATOM 2375 N N . THR B 1 41 ? 10.457 65.773 81.183 1.00 78.78 194 THR B N 1
ATOM 2376 C CA . THR B 1 41 ? 9.906 67.068 80.807 1.00 71.78 194 THR B CA 1
ATOM 2377 C C . THR B 1 41 ? 10.353 67.431 79.397 1.00 73.59 194 THR B C 1
ATOM 2378 O O . THR B 1 41 ? 11.521 67.255 79.040 1.00 78.15 194 THR B O 1
ATOM 2382 N N . ARG B 1 42 ? 9.416 67.938 78.599 1.00 69.28 195 ARG B N 1
ATOM 2383 C CA . ARG B 1 42 ? 9.662 68.305 77.206 1.00 72.51 195 ARG B CA 1
ATOM 2384 C C . ARG B 1 42 ? 9.415 69.803 77.059 1.00 67.86 195 ARG B C 1
ATOM 2385 O O . ARG B 1 42 ? 8.288 70.239 76.812 1.00 62.47 195 ARG B O 1
ATOM 2393 N N . LYS B 1 43 ? 10.478 70.589 77.212 1.00 65.35 196 LYS B N 1
ATOM 2394 C CA . LYS B 1 43 ? 10.412 72.036 77.085 1.00 60.54 196 LYS B CA 1
ATOM 2395 C C . LYS B 1 43 ? 11.568 72.518 76.221 1.00 55.49 196 LYS B C 1
ATOM 2396 O O . LYS B 1 43 ? 12.540 71.795 75.987 1.00 57.37 196 LYS B O 1
ATOM 2402 N N . SER B 1 44 ? 11.452 73.758 75.746 1.00 53.65 197 SER B N 1
ATOM 2403 C CA . SER B 1 44 ? 12.412 74.326 74.810 1.00 52.26 197 SER B CA 1
ATOM 2404 C C . SER B 1 44 ? 13.180 75.512 75.373 1.00 59.66 197 SER B C 1
ATOM 2405 O O . SER B 1 44 ? 13.996 76.098 74.653 1.00 58.18 197 SER B O 1
ATOM 2408 N N . TYR B 1 45 ? 12.945 75.884 76.629 1.00 57.77 198 TYR B N 1
ATOM 2409 C CA . TYR B 1 45 ? 13.640 77.010 77.234 1.00 56.23 198 TYR B CA 1
ATOM 2410 C C . TYR B 1 45 ? 13.612 76.857 78.748 1.00 64.49 198 TYR B C 1
ATOM 2411 O O . TYR B 1 45 ? 12.592 76.463 79.319 1.00 62.28 198 TYR B O 1
ATOM 2420 N N . GLN B 1 46 ? 14.734 77.181 79.386 1.00 60.63 199 GLN B N 1
ATOM 2421 C CA . GLN B 1 46 ? 14.834 77.155 80.839 1.00 65.80 199 GLN B CA 1
ATOM 2422 C C . GLN B 1 46 ? 15.872 78.178 81.273 1.00 67.81 199 GLN B C 1
ATOM 2423 O O . GLN B 1 46 ? 16.991 78.185 80.755 1.00 67.95 199 GLN B O 1
ATOM 2429 N N . LYS B 1 47 ? 15.494 79.038 82.216 1.00 63.38 200 LYS B N 1
ATOM 2430 C CA . LYS B 1 47 ? 16.357 80.104 82.716 1.00 71.82 200 LYS B CA 1
ATOM 2431 C C . LYS B 1 47 ? 16.640 79.836 84.188 1.00 75.62 200 LYS B C 1
ATOM 2432 O O . LYS B 1 47 ? 15.726 79.877 85.018 1.00 77.61 200 LYS B O 1
ATOM 2438 N N . SER B 1 48 ? 17.901 79.560 84.511 1.00 72.79 201 SER B N 1
ATOM 2439 C CA . SER B 1 48 ? 18.302 79.234 85.870 1.00 89.41 201 SER B CA 1
ATOM 2440 C C . SER B 1 48 ? 19.307 80.255 86.385 1.00 84.57 201 SER B C 1
ATOM 2441 O O . SER B 1 48 ? 20.121 80.790 85.627 1.00 75.11 201 SER B O 1
ATOM 2452 N N . VAL B 1 50 ? 22.529 80.970 88.712 1.00 89.01 203 VAL B N 1
ATOM 2453 C CA . VAL B 1 50 ? 23.677 80.256 89.251 1.00 99.28 203 VAL B CA 1
ATOM 2454 C C . VAL B 1 50 ? 24.704 81.258 89.758 1.00 107.64 203 VAL B C 1
ATOM 2455 O O . VAL B 1 50 ? 24.669 82.446 89.430 1.00 109.53 203 VAL B O 1
ATOM 2459 N N . SER B 1 51 ? 25.630 80.755 90.571 1.00 110.29 204 SER B N 1
ATOM 2460 C CA . SER B 1 51 ? 26.710 81.562 91.126 1.00 123.79 204 SER B CA 1
ATOM 2461 C C . SER B 1 51 ? 27.986 80.736 91.103 1.00 128.84 204 SER B C 1
ATOM 2462 O O . SER B 1 51 ? 28.039 79.658 91.702 1.00 133.52 204 SER B O 1
ATOM 2465 N N . ILE B 1 52 ? 29.006 81.238 90.410 1.00 129.31 205 ILE B N 1
ATOM 2466 C CA . ILE B 1 52 ? 30.289 80.558 90.281 1.00 134.45 205 ILE B CA 1
ATOM 2467 C C . ILE B 1 52 ? 31.390 81.534 90.665 1.00 136.81 205 ILE B C 1
ATOM 2468 O O . ILE B 1 52 ? 31.433 82.659 90.154 1.00 134.40 205 ILE B O 1
ATOM 2473 N N . SER B 1 53 ? 32.277 81.101 91.566 1.00 136.02 206 SER B N 1
ATOM 2474 C CA . SER B 1 53 ? 33.385 81.922 92.056 1.00 136.37 206 SER B CA 1
ATOM 2475 C C . SER B 1 53 ? 32.890 83.224 92.679 1.00 132.24 206 SER B C 1
ATOM 2476 O O . SER B 1 53 ? 33.558 84.258 92.600 1.00 126.84 206 SER B O 1
ATOM 2479 N N . GLY B 1 54 ? 31.713 83.181 93.300 1.00 133.77 207 GLY B N 1
ATOM 2480 C CA . GLY B 1 54 ? 31.113 84.370 93.870 1.00 133.53 207 GLY B CA 1
ATOM 2481 C C . GLY B 1 54 ? 30.327 85.171 92.853 1.00 130.97 207 GLY B C 1
ATOM 2482 O O . GLY B 1 54 ? 29.397 85.901 93.208 1.00 124.72 207 GLY B O 1
ATOM 2483 N N . THR B 1 55 ? 30.693 85.035 91.580 1.00 130.10 208 THR B N 1
ATOM 2484 C CA . THR B 1 55 ? 30.033 85.765 90.505 1.00 123.91 208 THR B CA 1
ATOM 2485 C C . THR B 1 55 ? 28.684 85.124 90.199 1.00 125.13 208 THR B C 1
ATOM 2486 O O . THR B 1 55 ? 28.617 83.941 89.846 1.00 115.11 208 THR B O 1
ATOM 2490 N N . ARG B 1 56 ? 27.616 85.903 90.336 1.00 123.26 209 ARG B N 1
ATOM 2491 C CA . ARG B 1 56 ? 26.283 85.441 89.979 1.00 118.46 209 ARG B CA 1
ATOM 2492 C C . ARG B 1 56 ? 26.076 85.547 88.474 1.00 107.60 209 ARG B C 1
ATOM 2493 O O . ARG B 1 56 ? 26.460 86.539 87.847 1.00 105.09 209 ARG B O 1
ATOM 2501 N N . ALA B 1 57 ? 25.464 84.517 87.894 1.00 103.03 210 ALA B N 1
ATOM 2502 C CA . ALA B 1 57 ? 25.257 84.459 86.456 1.00 91.37 210 ALA B CA 1
ATOM 2503 C C . ALA B 1 57 ? 23.903 83.833 86.159 1.00 83.26 210 ALA B C 1
ATOM 2504 O O . ALA B 1 57 ? 23.339 83.099 86.974 1.00 90.06 210 ALA B O 1
ATOM 2506 N N . VAL B 1 58 ? 23.386 84.137 84.972 1.00 80.20 211 VAL B N 1
ATOM 2507 C CA . VAL B 1 58 ? 22.135 83.573 84.477 1.00 81.19 211 VAL B CA 1
ATOM 2508 C C . VAL B 1 58 ? 22.482 82.577 83.381 1.00 71.15 211 VAL B C 1
ATOM 2509 O O . VAL B 1 58 ? 23.091 82.946 82.370 1.00 75.69 211 VAL B O 1
ATOM 2513 N N . ILE B 1 59 ? 22.101 81.319 83.577 1.00 68.22 212 ILE B N 1
ATOM 2514 C CA . ILE B 1 59 ? 22.348 80.266 82.599 1.00 75.37 212 ILE B CA 1
ATOM 2515 C C . ILE B 1 59 ? 21.033 79.945 81.901 1.00 69.23 212 ILE B C 1
ATOM 2516 O O . ILE B 1 59 ? 20.041 79.592 82.552 1.00 74.67 212 ILE B O 1
ATOM 2521 N N . GLU B 1 60 ? 21.021 80.087 80.579 1.00 71.19 213 GLU B N 1
ATOM 2522 C CA . GLU B 1 60 ? 19.868 79.758 79.755 1.00 60.19 213 GLU B CA 1
ATOM 2523 C C . GLU B 1 60 ? 20.135 78.468 78.994 1.00 59.83 213 GLU B C 1
ATOM 2524 O O . GLU B 1 60 ? 21.260 78.217 78.550 1.00 62.34 213 GLU B O 1
ATOM 2530 N N . THR B 1 61 ? 19.092 77.656 78.848 1.00 63.39 214 THR B N 1
ATOM 2531 C CA . THR B 1 61 ? 19.152 76.404 78.105 1.00 60.37 214 THR B CA 1
ATOM 2532 C C . THR B 1 61 ? 18.002 76.402 77.114 1.00 50.88 214 THR B C 1
ATOM 2533 O O . THR B 1 61 ? 16.837 76.473 77.517 1.00 61.79 214 THR B O 1
ATOM 2537 N N . ARG B 1 62 ? 18.318 76.335 75.823 1.00 58.99 215 ARG B N 1
ATOM 2538 C CA . ARG B 1 62 ? 17.269 76.394 74.814 1.00 57.28 215 ARG B CA 1
ATOM 2539 C C . ARG B 1 62 ? 17.548 75.391 73.706 1.00 55.96 215 ARG B C 1
ATOM 2540 O O . ARG B 1 62 ? 18.688 74.978 73.480 1.00 48.94 215 ARG B O 1
ATOM 2548 N N . SER B 1 63 ? 16.479 75.000 73.016 1.00 58.60 216 SER B N 1
ATOM 2549 C CA . SER B 1 63 ? 16.568 74.022 71.944 1.00 54.74 216 SER B CA 1
ATOM 2550 C C . SER B 1 63 ? 15.465 74.286 70.931 1.00 61.43 216 SER B C 1
ATOM 2551 O O . SER B 1 63 ? 14.411 74.833 71.266 1.00 55.29 216 SER B O 1
ATOM 2554 N N . SER B 1 64 ? 15.724 73.900 69.680 1.00 57.41 217 SER B N 1
ATOM 2555 C CA . SER B 1 64 ? 14.656 73.876 68.689 1.00 51.75 217 SER B CA 1
ATOM 2556 C C . SER B 1 64 ? 13.706 72.710 68.920 1.00 49.89 217 SER B C 1
ATOM 2557 O O . SER B 1 64 ? 12.567 72.747 68.444 1.00 56.13 217 SER B O 1
ATOM 2560 N N . LYS B 1 65 ? 14.149 71.689 69.639 1.00 45.87 218 LYS B N 1
ATOM 2561 C CA . LYS B 1 65 ? 13.308 70.565 70.047 1.00 55.32 218 LYS B CA 1
ATOM 2562 C C . LYS B 1 65 ? 13.377 70.644 71.569 1.00 56.62 218 LYS B C 1
ATOM 2563 O O . LYS B 1 65 ? 13.548 71.750 72.096 1.00 63.92 218 LYS B O 1
ATOM 2569 N N . ASN B 1 66 ? 13.260 69.537 72.300 1.00 54.91 219 ASN B N 1
ATOM 2570 C CA . ASN B 1 66 ? 13.350 69.527 73.751 1.00 54.92 219 ASN B CA 1
ATOM 2571 C C . ASN B 1 66 ? 14.746 69.544 74.361 1.00 59.04 219 ASN B C 1
ATOM 2572 O O . ASN B 1 66 ? 15.644 68.832 73.900 1.00 55.37 219 ASN B O 1
ATOM 2577 N N . ILE B 1 67 ? 14.918 70.360 75.404 1.00 55.02 220 ILE B N 1
ATOM 2578 C CA . ILE B 1 67 ? 16.227 70.495 76.033 1.00 53.43 220 ILE B CA 1
ATOM 2579 C C . ILE B 1 67 ? 16.562 69.242 76.835 1.00 56.52 220 ILE B C 1
ATOM 2580 O O . ILE B 1 67 ? 15.704 68.403 77.135 1.00 59.63 220 ILE B O 1
ATOM 2593 N N . THR B 1 69 ? 17.260 66.702 79.740 1.00 63.01 222 THR B N 1
ATOM 2594 C CA . THR B 1 69 ? 16.770 66.425 81.080 1.00 69.38 222 THR B CA 1
ATOM 2595 C C . THR B 1 69 ? 17.918 65.923 81.949 1.00 72.50 222 THR B C 1
ATOM 2596 O O . THR B 1 69 ? 19.020 65.648 81.468 1.00 65.49 222 THR B O 1
ATOM 2600 N N . VAL B 1 70 ? 17.648 65.811 83.252 1.00 68.00 223 VAL B N 1
ATOM 2601 C CA . VAL B 1 70 ? 18.660 65.297 84.171 1.00 74.56 223 VAL B CA 1
ATOM 2602 C C . VAL B 1 70 ? 19.038 63.868 83.799 1.00 73.54 223 VAL B C 1
ATOM 2603 O O . VAL B 1 70 ? 20.218 63.493 83.829 1.00 75.25 223 VAL B O 1
ATOM 2607 N N . ASP B 1 71 ? 18.046 63.058 83.418 1.00 74.63 224 ASP B N 1
ATOM 2608 C CA . ASP B 1 71 ? 18.298 61.664 83.068 1.00 76.16 224 ASP B CA 1
ATOM 2609 C C . ASP B 1 71 ? 19.263 61.517 81.899 1.00 76.84 224 ASP B C 1
ATOM 2610 O O . ASP B 1 71 ? 19.896 60.463 81.763 1.00 85.12 224 ASP B O 1
ATOM 2615 N N . ASP B 1 72 ? 19.391 62.541 81.052 1.00 65.78 225 ASP B N 1
ATOM 2616 C CA . ASP B 1 72 ? 20.322 62.464 79.933 1.00 73.66 225 ASP B CA 1
ATOM 2617 C C . ASP B 1 72 ? 21.775 62.507 80.386 1.00 71.25 225 ASP B C 1
ATOM 2618 O O . ASP B 1 72 ? 22.650 62.030 79.651 1.00 70.84 225 ASP B O 1
ATOM 2623 N N . LEU B 1 73 ? 22.040 63.053 81.579 1.00 74.55 226 LEU B N 1
ATOM 2624 C CA . LEU B 1 73 ? 23.405 63.195 82.083 1.00 67.84 226 LEU B CA 1
ATOM 2625 C C . LEU B 1 73 ? 24.208 61.913 81.898 1.00 71.92 226 LEU B C 1
ATOM 2626 O O . LEU B 1 73 ? 25.280 61.918 81.283 1.00 70.54 226 LEU B O 1
ATOM 2639 N N . THR B 1 75 ? 23.761 59.316 79.950 1.00 77.69 228 THR B N 1
ATOM 2640 C CA . THR B 1 75 ? 24.036 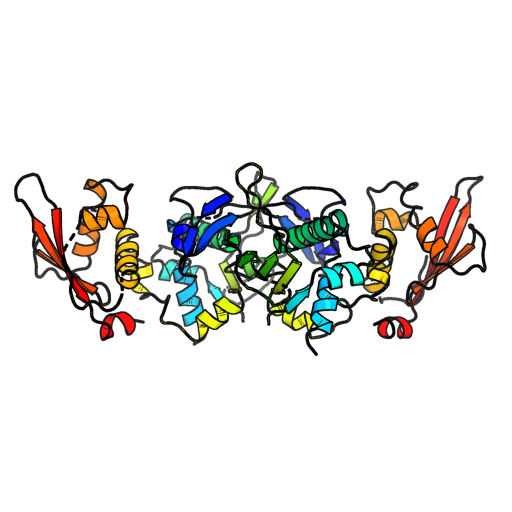59.097 78.533 1.00 68.49 228 THR B CA 1
ATOM 2641 C C . THR B 1 75 ? 25.190 59.973 78.067 1.00 66.08 228 THR B C 1
ATOM 2642 O O . THR B 1 75 ? 26.140 59.490 77.438 1.00 63.48 228 THR B O 1
ATOM 2646 N N . LEU B 1 76 ? 25.139 61.263 78.411 1.00 64.93 229 LEU B N 1
ATOM 2647 C CA . LEU B 1 76 ? 26.225 62.172 78.063 1.00 68.33 229 LEU B CA 1
ATOM 2648 C C . LEU B 1 76 ? 27.563 61.620 78.534 1.00 71.75 229 LEU B C 1
ATOM 2649 O O . LEU B 1 76 ? 28.505 61.477 77.744 1.00 66.68 229 LEU B O 1
ATOM 2654 N N . PHE B 1 77 ? 27.648 61.262 79.819 1.00 69.47 230 PHE B N 1
ATOM 2655 C CA . PHE B 1 77 ? 28.901 60.734 80.347 1.00 80.44 230 PHE B CA 1
ATOM 2656 C C . PHE B 1 77 ? 29.311 59.469 79.609 1.00 72.48 230 PHE B C 1
ATOM 2657 O O . PHE B 1 77 ? 30.500 59.261 79.337 1.00 69.26 230 PHE B O 1
ATOM 2665 N N . ALA B 1 78 ? 28.335 58.632 79.241 1.00 69.94 231 ALA B N 1
ATOM 2666 C CA . ALA B 1 78 ? 28.638 57.461 78.426 1.00 70.12 231 ALA B CA 1
ATOM 2667 C C . ALA B 1 78 ? 29.424 57.866 77.188 1.00 73.94 231 ALA B C 1
ATOM 2668 O O . ALA B 1 78 ? 30.509 57.333 76.923 1.00 78.39 231 ALA B O 1
ATOM 2670 N N . LEU B 1 79 ? 28.909 58.855 76.449 1.00 69.11 232 LEU B N 1
ATOM 2671 C CA . LEU B 1 79 ? 29.622 59.358 75.279 1.00 68.24 232 LEU B CA 1
ATOM 2672 C C . LEU B 1 79 ? 31.047 59.737 75.647 1.00 71.43 232 LEU B C 1
ATOM 2673 O O . LEU B 1 79 ? 32.005 59.317 74.983 1.00 76.69 232 LEU B O 1
ATOM 2678 N N . PHE B 1 80 ? 31.202 60.494 76.741 1.00 69.64 233 PHE B N 1
ATOM 2679 C CA . PHE B 1 80 ? 32.526 60.849 77.241 1.00 77.11 233 PHE B CA 1
ATOM 2680 C C . PHE B 1 80 ? 33.433 59.629 77.271 1.00 72.33 233 PHE B C 1
ATOM 2681 O O . PHE B 1 80 ? 34.491 59.604 76.629 1.00 69.84 233 PHE B O 1
ATOM 2689 N N . THR B 1 81 ? 32.996 58.582 77.977 1.00 60.38 234 THR B N 1
ATOM 2690 C CA . THR B 1 81 ? 33.809 57.377 78.088 1.00 70.68 234 THR B CA 1
ATOM 2691 C C . THR B 1 81 ? 34.141 56.826 76.710 1.00 80.38 234 THR B C 1
ATOM 2692 O O . THR B 1 81 ? 35.310 56.571 76.393 1.00 83.28 234 THR B O 1
ATOM 2696 N N . LEU B 1 82 ? 33.126 56.690 75.853 1.00 81.78 235 LEU B N 1
ATOM 2697 C CA . LEU B 1 82 ? 33.357 56.106 74.541 1.00 71.59 235 LEU B CA 1
ATOM 2698 C C . LEU B 1 82 ? 34.220 57.002 73.668 1.00 74.24 235 LEU B C 1
ATOM 2699 O O . LEU B 1 82 ? 34.827 56.514 72.708 1.00 79.24 235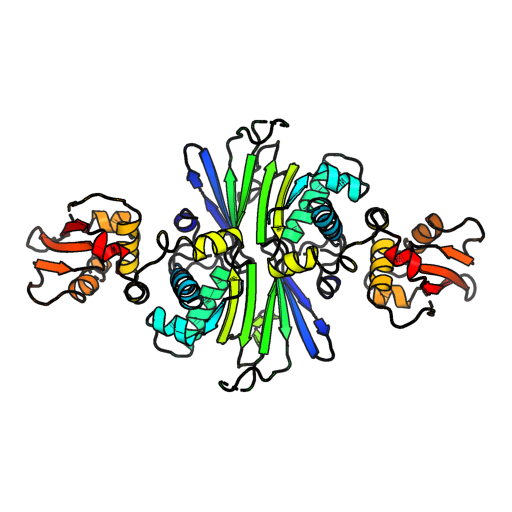 LEU B O 1
ATOM 2704 N N . THR B 1 83 ? 34.303 58.295 73.986 1.00 76.67 236 THR B N 1
ATOM 2705 C CA . THR B 1 83 ? 35.216 59.162 73.255 1.00 83.74 236 THR B CA 1
ATOM 2706 C C . THR B 1 83 ? 36.652 58.967 73.718 1.00 80.23 236 THR B C 1
ATOM 2707 O O . THR B 1 83 ? 37.582 59.078 72.910 1.00 86.18 236 THR B O 1
ATOM 2711 N N . VAL B 1 84 ? 36.851 58.651 74.998 1.00 86.43 237 VAL B N 1
ATOM 2712 C CA . VAL B 1 84 ? 38.204 58.459 75.506 1.00 87.78 237 VAL B CA 1
ATOM 2713 C C . VAL B 1 84 ? 38.748 57.098 75.091 1.00 83.77 237 VAL B C 1
ATOM 2714 O O . VAL B 1 84 ? 39.907 56.981 74.676 1.00 87.60 237 VAL B O 1
ATOM 2718 N N . GLN B 1 85 ? 37.923 56.052 75.181 1.00 78.14 238 GLN B N 1
ATOM 2719 C CA . GLN B 1 85 ? 38.394 54.711 74.854 1.00 79.40 238 GLN B CA 1
ATOM 2720 C C . GLN B 1 85 ? 38.722 54.565 73.374 1.00 86.97 238 GLN B C 1
ATOM 2721 O O . GLN B 1 85 ? 39.650 53.828 73.020 1.00 98.20 238 GLN B O 1
ATOM 2727 N N . TYR B 1 86 ? 37.984 55.249 72.498 1.00 88.69 239 TYR B N 1
ATOM 2728 C CA . TYR B 1 86 ? 38.256 55.140 71.068 1.00 84.06 239 TYR B CA 1
ATOM 2729 C C . TYR B 1 86 ? 39.625 55.716 70.725 1.00 81.81 239 TYR B C 1
ATOM 2730 O O . TYR B 1 86 ? 40.401 55.100 69.985 1.00 91.01 239 TYR B O 1
ATOM 2739 N N . HIS B 1 87 ? 39.937 56.897 71.251 1.00 88.43 240 HIS B N 1
ATOM 2740 C CA . HIS B 1 87 ? 41.200 57.567 70.951 1.00 95.59 240 HIS B CA 1
ATOM 2741 C C . HIS B 1 87 ? 42.275 57.026 71.887 1.00 100.90 240 HIS B C 1
ATOM 2742 O O . HIS B 1 87 ? 42.364 57.426 73.050 1.00 90.62 240 HIS B O 1
ATOM 2749 N N . ASP B 1 88 ? 43.093 56.111 71.376 1.00 110.20 241 ASP B N 1
ATOM 2750 C CA . ASP B 1 88 ? 44.179 55.514 72.147 1.00 109.01 241 ASP B CA 1
ATOM 2751 C C . ASP B 1 88 ? 45.276 54.985 71.228 1.00 118.39 241 ASP B C 1
ATOM 2752 O O . ASP B 1 88 ? 46.441 55.365 71.351 1.00 118.00 241 ASP B O 1
ATOM 2757 N N . ASN B 1 103 ? 38.859 65.917 66.284 1.00 67.62 256 ASN B N 1
ATOM 2758 C CA . ASN B 1 103 ? 38.707 64.715 65.472 1.00 80.33 256 ASN B CA 1
ATOM 2759 C C . ASN B 1 103 ? 37.241 64.316 65.331 1.00 79.18 256 ASN B C 1
ATOM 2760 O O . ASN B 1 103 ? 36.341 65.047 65.746 1.00 77.73 256 ASN B O 1
ATOM 2765 N N . LYS B 1 104 ? 37.015 63.149 64.736 1.00 77.14 257 LYS B N 1
ATOM 2766 C CA . LYS B 1 104 ? 35.686 62.576 64.582 1.00 79.44 257 LYS B CA 1
ATOM 2767 C C . LYS B 1 104 ? 35.638 61.254 65.332 1.00 81.78 257 LYS B C 1
ATOM 2768 O O . LYS B 1 104 ? 36.487 60.383 65.116 1.00 89.91 257 LYS B O 1
ATOM 2774 N N . THR B 1 105 ? 34.651 61.108 66.210 1.00 72.90 258 THR B N 1
ATOM 2775 C CA . THR B 1 105 ? 34.572 59.943 67.083 1.00 76.38 258 THR B CA 1
ATOM 2776 C C . THR B 1 105 ? 33.401 59.058 66.680 1.00 80.89 258 THR B C 1
ATOM 2777 O O . THR B 1 105 ? 32.241 59.426 66.925 1.00 82.58 258 THR B O 1
ATOM 2781 N N . PRO B 1 106 ? 33.642 57.898 66.064 1.00 80.21 259 PRO B N 1
ATOM 2782 C CA . PRO B 1 106 ? 32.539 56.987 65.717 1.00 74.81 259 PRO B CA 1
ATOM 2783 C C . PRO B 1 106 ? 32.165 56.110 66.904 1.00 78.97 259 PRO B C 1
ATOM 2784 O O . PRO B 1 106 ? 33.000 55.380 67.442 1.00 85.58 259 PRO B O 1
ATOM 2788 N N . LEU B 1 107 ? 30.900 56.187 67.313 1.00 78.41 260 LEU B N 1
ATOM 2789 C CA . LEU B 1 107 ? 30.362 55.396 68.412 1.00 71.46 260 LEU B CA 1
ATOM 2790 C C . LEU B 1 107 ? 29.129 54.650 67.928 1.00 83.83 260 LEU B C 1
ATOM 2791 O O . LEU B 1 107 ? 28.200 55.264 67.393 1.00 83.66 260 LEU B O 1
ATOM 2796 N N . TYR B 1 108 ? 29.118 53.335 68.119 1.00 83.61 261 TYR B N 1
ATOM 2797 C CA . TYR B 1 108 ? 27.995 52.508 67.705 1.00 75.32 261 TYR B CA 1
ATOM 2798 C C . TYR B 1 108 ? 26.942 52.443 68.805 1.00 77.30 261 TYR B C 1
ATOM 2799 O O . TYR B 1 108 ? 27.249 52.551 69.995 1.00 78.76 261 TYR B O 1
ATOM 2808 N N . ILE B 1 109 ? 25.686 52.262 68.387 1.00 73.05 262 ILE B N 1
ATOM 2809 C CA . ILE B 1 109 ? 24.571 52.283 69.329 1.00 73.72 262 ILE B CA 1
ATOM 2810 C C . ILE B 1 109 ? 24.644 51.106 70.297 1.00 70.90 262 ILE B C 1
ATOM 2811 O O . ILE B 1 109 ? 24.252 51.227 71.466 1.00 75.43 262 ILE B O 1
ATOM 2816 N N . THR B 1 110 ? 25.157 49.959 69.842 1.00 77.11 263 THR B N 1
ATOM 2817 C CA . THR B 1 110 ? 25.221 48.782 70.702 1.00 80.23 263 THR B CA 1
ATOM 2818 C C . THR B 1 110 ? 26.205 48.985 71.846 1.00 81.80 263 THR B C 1
ATOM 2819 O O . THR B 1 110 ? 25.956 48.541 72.973 1.00 81.05 263 THR B O 1
ATOM 2823 N N . ASP B 1 111 ? 27.328 49.656 71.577 1.00 78.70 264 ASP B N 1
ATOM 2824 C CA . ASP B 1 111 ? 28.281 49.951 72.641 1.00 78.09 264 ASP B CA 1
ATOM 2825 C C . ASP B 1 111 ? 27.683 50.911 73.662 1.00 78.28 264 ASP B C 1
ATOM 2826 O O . ASP B 1 111 ? 27.956 50.798 74.863 1.00 78.58 264 ASP B O 1
ATOM 2831 N N . ILE B 1 112 ? 26.861 51.859 73.205 1.00 80.43 265 ILE B N 1
ATOM 2832 C CA . ILE B 1 112 ? 26.201 52.775 74.128 1.00 81.51 265 ILE B CA 1
ATOM 2833 C C . ILE B 1 112 ? 25.201 52.024 74.999 1.00 81.98 265 ILE B C 1
ATOM 2834 O O . ILE B 1 112 ? 25.147 52.224 76.219 1.00 76.41 265 ILE B O 1
ATOM 2839 N N . LEU B 1 113 ? 24.398 51.145 74.390 1.00 84.63 266 LEU B N 1
ATOM 2840 C CA . LEU B 1 113 ? 23.463 50.339 75.170 1.00 82.73 266 LEU B CA 1
ATOM 2841 C C . LEU B 1 113 ? 24.194 49.469 76.184 1.00 90.08 266 LEU B C 1
ATOM 2842 O O . LEU B 1 113 ? 23.740 49.316 77.325 1.00 82.53 266 LEU B O 1
ATOM 2847 N N . SER B 1 114 ? 25.328 48.889 75.787 1.00 87.42 267 SER B N 1
ATOM 2848 C CA . SER B 1 114 ? 26.080 48.031 76.697 1.00 85.25 267 SER B CA 1
ATOM 2849 C C . SER B 1 114 ? 26.654 48.833 77.858 1.00 87.54 267 SER B C 1
ATOM 2850 O O . SER B 1 114 ? 26.546 48.426 79.021 1.00 83.74 267 SER B O 1
ATOM 2853 N N . LEU B 1 115 ? 27.268 49.982 77.561 1.00 88.46 268 LEU B N 1
ATOM 2854 C CA . LEU B 1 115 ? 27.833 50.814 78.618 1.00 82.47 268 LEU B CA 1
ATOM 2855 C C . LEU B 1 115 ? 26.756 51.333 79.561 1.00 83.32 268 LEU B C 1
ATOM 2856 O O . LEU B 1 115 ? 26.998 51.467 80.766 1.00 88.95 268 LEU B O 1
ATOM 2861 N N . ARG B 1 116 ? 25.564 51.625 79.039 1.00 89.70 269 ARG B N 1
ATOM 2862 C CA . ARG B 1 116 ? 24.448 52.035 79.882 1.00 83.72 269 ARG B CA 1
ATOM 2863 C C . ARG B 1 116 ? 23.785 50.868 80.601 1.00 85.34 269 ARG B C 1
ATOM 2864 O O . ARG B 1 116 ? 22.910 51.099 81.444 1.00 79.69 269 ARG B O 1
ATOM 2872 N N . GLY B 1 117 ? 24.169 49.633 80.294 1.00 86.72 270 GLY B N 1
ATOM 2873 C CA . GLY B 1 117 ? 23.592 48.486 80.977 1.00 89.98 270 GLY B CA 1
ATOM 2874 C C . GLY B 1 117 ? 22.121 48.281 80.689 1.00 87.41 270 GLY B C 1
ATOM 2875 O O . GLY B 1 117 ? 21.349 47.962 81.603 1.00 83.21 270 GLY B O 1
ATOM 2876 N N . LYS B 1 118 ? 21.713 48.460 79.436 1.00 96.39 271 LYS B N 1
ATOM 2877 C CA . LYS B 1 118 ? 20.325 48.302 79.028 1.00 100.64 271 LYS B CA 1
ATOM 2878 C C . LYS B 1 118 ? 20.219 47.196 77.989 1.00 93.60 271 LYS B C 1
ATOM 2879 O O . LYS B 1 118 ? 21.066 47.085 77.096 1.00 90.83 271 LYS B O 1
ATOM 2885 N N . LYS B 1 119 ? 19.176 46.380 78.117 1.00 93.75 272 LYS B N 1
ATOM 2886 C CA . LYS B 1 119 ? 18.963 45.277 77.192 1.00 93.58 272 LYS B CA 1
ATOM 2887 C C . LYS B 1 119 ? 18.629 45.811 75.804 1.00 90.11 272 LYS B C 1
ATOM 2888 O O . LYS B 1 119 ? 17.779 46.694 75.654 1.00 89.90 272 LYS B O 1
ATOM 2894 N N . ASP B 1 120 ? 19.303 45.272 74.789 1.00 83.10 273 ASP B N 1
ATOM 2895 C CA . ASP B 1 120 ? 19.130 45.748 73.422 1.00 87.00 273 ASP B CA 1
ATOM 2896 C C . ASP B 1 120 ? 17.723 45.433 72.931 1.00 92.28 273 ASP B C 1
ATOM 2897 O O . ASP B 1 120 ? 17.307 44.269 72.916 1.00 100.12 273 ASP B O 1
ATOM 2902 N N . SER B 1 121 ? 16.996 46.470 72.524 1.00 89.29 274 SER B N 1
ATOM 2903 C CA . SER B 1 121 ? 15.653 46.319 71.982 1.00 80.94 274 SER B CA 1
ATOM 2904 C C . SER B 1 121 ? 15.279 47.608 71.266 1.00 86.92 274 SER B C 1
ATOM 2905 O O . SER B 1 121 ? 15.999 48.608 71.327 1.00 83.28 274 SER B O 1
ATOM 2908 N N . GLY B 1 122 ? 14.139 47.567 70.583 1.00 90.71 275 GLY B N 1
ATOM 2909 C CA . GLY B 1 122 ? 13.605 48.723 69.901 1.00 75.12 275 GLY B CA 1
ATOM 2910 C C . GLY B 1 122 ? 13.392 49.913 70.817 1.00 78.57 275 GLY B C 1
ATOM 2911 O O . GLY B 1 122 ? 13.929 51.000 70.586 1.00 68.29 275 GLY B O 1
ATOM 2912 N N . PRO B 1 123 ? 12.587 49.736 71.870 1.00 84.22 276 PRO B N 1
ATOM 2913 C CA . PRO B 1 123 ? 12.370 50.847 72.813 1.00 81.91 276 PRO B CA 1
ATOM 2914 C C . PRO B 1 123 ? 13.641 51.349 73.479 1.00 78.86 276 PRO B C 1
ATOM 2915 O O . PRO B 1 123 ? 13.739 52.548 73.772 1.00 85.83 276 PRO B O 1
ATOM 2919 N N . ALA B 1 124 ? 14.618 50.476 73.733 1.00 74.83 277 ALA B N 1
ATOM 2920 C CA . ALA B 1 124 ? 15.862 50.924 74.352 1.00 80.06 277 ALA B CA 1
ATOM 2921 C C . ALA B 1 124 ? 16.675 51.779 73.388 1.00 68.45 277 ALA B C 1
ATOM 2922 O O . ALA B 1 124 ? 17.135 52.874 73.744 1.00 76.08 277 ALA B O 1
ATOM 2924 N N . ARG B 1 125 ? 16.860 51.291 72.157 1.00 68.86 278 ARG B N 1
ATOM 2925 C CA . ARG B 1 125 ? 17.554 52.080 71.145 1.00 65.19 278 ARG B CA 1
ATOM 2926 C C . ARG B 1 125 ? 16.853 53.410 70.913 1.00 69.58 278 ARG B C 1
ATOM 2927 O O . ARG B 1 125 ? 17.509 54.445 70.773 1.00 73.82 278 ARG B O 1
ATOM 2935 N N . ASP B 1 126 ? 15.519 53.405 70.876 1.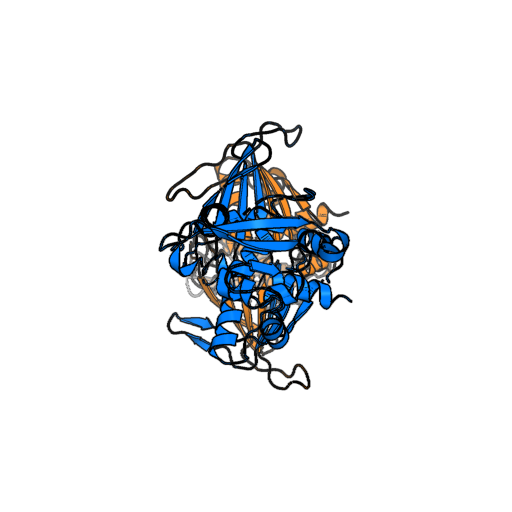00 63.30 279 ASP B N 1
ATOM 2936 C CA . ASP B 1 126 ? 14.791 54.657 70.703 1.00 70.43 279 ASP B CA 1
ATOM 2937 C C . ASP B 1 126 ? 14.972 55.583 71.899 1.00 67.34 279 ASP B C 1
ATOM 2938 O O . ASP B 1 126 ? 15.005 56.807 71.732 1.00 73.66 279 ASP B O 1
ATOM 2943 N N . SER B 1 127 ? 15.098 55.023 73.103 1.00 67.91 280 SER B N 1
ATOM 2944 C CA . SER B 1 127 ? 15.305 55.850 74.287 1.00 69.25 280 SER B CA 1
ATOM 2945 C C . SER B 1 127 ? 16.667 56.533 74.245 1.00 73.08 280 SER B C 1
ATOM 2946 O O . SER B 1 127 ? 16.775 57.748 74.465 1.00 71.46 280 SER B O 1
ATOM 2949 N N . ILE B 1 128 ? 17.723 55.767 73.957 1.00 65.05 281 ILE B N 1
ATOM 2950 C CA . ILE B 1 128 ? 19.054 56.364 73.862 1.00 61.27 281 ILE B CA 1
ATOM 2951 C C . ILE B 1 128 ? 19.113 57.344 72.693 1.00 64.97 281 ILE B C 1
ATOM 2952 O O . ILE B 1 128 ? 19.761 58.394 72.777 1.00 65.93 281 ILE B O 1
ATOM 2957 N N . ARG B 1 129 ? 18.416 57.031 71.597 1.00 66.25 282 ARG B N 1
ATOM 2958 C CA . ARG B 1 129 ? 18.365 57.942 70.457 1.00 66.29 282 ARG B CA 1
ATOM 2959 C C . ARG B 1 129 ? 17.700 59.260 70.831 1.00 64.37 282 ARG B C 1
ATOM 2960 O O . ARG B 1 129 ? 18.126 60.329 70.379 1.00 60.47 282 ARG B O 1
ATOM 2968 N N . ASP B 1 130 ? 16.643 59.204 71.645 1.00 59.77 283 ASP B N 1
ATOM 2969 C CA . ASP B 1 130 ? 16.005 60.436 72.097 1.00 67.38 283 ASP B CA 1
ATOM 2970 C C . ASP B 1 130 ? 16.919 61.213 73.035 1.00 63.96 283 ASP B C 1
ATOM 2971 O O . ASP B 1 130 ? 16.963 62.449 72.986 1.00 62.97 283 ASP B O 1
ATOM 2976 N N . SER B 1 131 ? 17.662 60.505 73.891 1.00 63.75 284 SER B N 1
ATOM 2977 C CA . SER B 1 131 ? 18.590 61.177 74.797 1.00 62.60 284 SER B CA 1
ATOM 2978 C C . SER B 1 131 ? 19.684 61.906 74.022 1.00 60.83 284 SER B C 1
ATOM 2979 O O . SER B 1 131 ? 19.941 63.096 74.252 1.00 56.40 284 SER B O 1
ATOM 2982 N N . ILE B 1 132 ? 20.337 61.203 73.093 1.00 56.33 285 ILE B N 1
ATOM 2983 C CA . ILE B 1 132 ? 21.378 61.814 72.271 1.00 59.57 285 ILE B CA 1
ATOM 2984 C C . ILE B 1 132 ? 20.804 62.935 71.419 1.00 58.77 285 ILE B C 1
ATOM 2985 O O . ILE B 1 132 ? 21.475 63.944 71.169 1.00 63.89 285 ILE B O 1
ATOM 2990 N N . ASP B 1 133 ? 19.559 62.787 70.962 1.00 67.69 286 ASP B N 1
ATOM 2991 C CA . ASP B 1 133 ? 18.934 63.844 70.174 1.00 63.95 286 ASP B CA 1
ATOM 2992 C C . ASP B 1 133 ? 18.698 65.093 71.016 1.00 58.53 286 ASP B C 1
ATOM 2993 O O . ASP B 1 133 ? 18.822 66.217 70.515 1.00 57.61 286 ASP B O 1
ATOM 2998 N N . ARG B 1 134 ? 18.360 64.921 72.296 1.00 61.28 287 ARG B N 1
ATOM 2999 C CA . ARG B 1 134 ? 18.210 66.080 73.171 1.00 58.56 287 ARG B CA 1
ATOM 3000 C C . ARG B 1 134 ? 19.557 66.724 73.470 1.00 59.94 287 ARG B C 1
ATOM 3001 O O . ARG B 1 134 ? 19.670 67.956 73.495 1.00 56.74 287 ARG B O 1
ATOM 3009 N N . ILE B 1 135 ? 20.590 65.909 73.703 1.00 64.43 288 ILE B N 1
ATOM 3010 C CA . ILE B 1 135 ? 21.927 66.452 73.937 1.00 60.58 288 ILE B CA 1
ATOM 3011 C C . ILE B 1 135 ? 22.410 67.230 72.719 1.00 62.60 288 ILE B C 1
ATOM 3012 O O . ILE B 1 135 ? 23.047 68.284 72.845 1.00 63.04 288 ILE B O 1
ATOM 3017 N N . GLU B 1 136 ? 22.092 66.735 71.521 1.00 63.83 289 GLU B N 1
ATOM 3018 C CA . GLU B 1 136 ? 22.657 67.293 70.298 1.00 56.76 289 GLU B CA 1
ATOM 3019 C C . GLU B 1 136 ? 22.107 68.685 70.001 1.00 63.84 289 GLU B C 1
ATOM 3020 O O . GLU B 1 136 ? 22.841 69.557 69.522 1.00 57.03 289 GLU B O 1
ATOM 3026 N N . PHE B 1 137 ? 20.824 68.915 70.276 1.00 54.76 290 PHE B N 1
ATOM 3027 C CA . PHE B 1 137 ? 20.165 70.159 69.901 1.00 57.58 290 PHE B CA 1
ATOM 3028 C C . PHE B 1 137 ? 20.014 71.130 71.068 1.00 51.19 290 PHE B C 1
ATOM 3029 O O . PHE B 1 137 ? 19.200 72.054 70.992 1.00 58.17 290 PHE B O 1
ATOM 3037 N N . THR B 1 138 ? 20.787 70.955 72.134 1.00 57.08 291 THR B N 1
ATOM 3038 C CA . THR B 1 138 ? 20.686 71.806 73.312 1.00 58.40 291 THR B CA 1
ATOM 3039 C C . THR B 1 138 ? 21.812 72.831 73.317 1.00 60.36 291 THR B C 1
ATOM 3040 O O . THR B 1 138 ? 22.991 72.473 73.220 1.00 46.36 291 THR B O 1
ATOM 3044 N N . ASP B 1 139 ? 21.442 74.103 73.426 1.00 55.32 292 ASP B N 1
ATOM 3045 C CA . ASP B 1 139 ? 22.385 75.205 73.536 1.00 61.09 292 ASP B CA 1
ATOM 3046 C C . ASP B 1 139 ? 22.331 75.774 74.947 1.00 59.61 292 ASP B C 1
ATOM 3047 O O . ASP B 1 139 ? 21.247 76.107 75.447 1.00 62.04 292 ASP B O 1
ATOM 3052 N N . PHE B 1 140 ? 23.495 75.871 75.583 1.00 52.95 293 PHE B N 1
ATOM 3053 C CA . PHE B 1 140 ? 23.637 76.525 76.875 1.00 66.22 293 PHE B CA 1
ATOM 3054 C C . PHE B 1 140 ? 24.256 77.902 76.672 1.00 56.31 293 PHE B C 1
ATOM 3055 O O . PHE B 1 140 ? 25.017 78.120 75.730 1.00 60.94 293 PHE B O 1
ATOM 3063 N N . GLN B 1 141 ? 23.921 78.837 77.555 1.00 56.91 294 GLN B N 1
ATOM 3064 C CA . GLN B 1 141 ? 24.480 80.182 77.446 1.00 68.86 294 GLN B CA 1
ATOM 3065 C C . GLN B 1 141 ? 24.566 80.801 78.831 1.00 69.69 294 GLN B C 1
ATOM 3066 O O . GLN B 1 141 ? 23.541 80.995 79.491 1.00 61.80 294 GLN B O 1
ATOM 3072 N N . LEU B 1 142 ? 25.785 81.115 79.261 1.00 70.12 295 LEU B N 1
ATOM 3073 C CA . LEU B 1 142 ? 26.040 81.672 80.583 1.00 69.83 295 LEU B CA 1
ATOM 3074 C C . LEU B 1 142 ? 26.305 83.167 80.451 1.00 64.50 295 LEU B C 1
ATOM 3075 O O . LEU B 1 142 ? 27.246 83.577 79.762 1.00 69.99 295 LEU B O 1
ATOM 3080 N N . HIS B 1 143 ? 25.474 83.973 81.107 1.00 69.04 296 HIS B N 1
ATOM 3081 C CA . HIS B 1 143 ? 25.590 85.426 81.096 1.00 74.39 296 HIS B CA 1
ATOM 3082 C C . HIS B 1 143 ? 26.033 85.894 82.476 1.00 81.15 296 HIS B C 1
ATOM 3083 O O . HIS B 1 143 ? 25.306 85.710 83.458 1.00 76.93 296 HIS B O 1
ATOM 3090 N N . GLU B 1 144 ? 27.216 86.499 82.548 1.00 89.22 297 GLU B N 1
ATOM 3091 C CA . GLU B 1 144 ? 27.716 87.038 83.806 1.00 89.46 297 GLU B CA 1
ATOM 3092 C C . GLU B 1 144 ? 27.115 88.415 84.056 1.00 85.00 297 GLU B C 1
ATOM 3093 O O . GLU B 1 144 ? 27.114 89.273 83.168 1.00 86.82 297 GLU B O 1
ATOM 3099 N N . LEU B 1 145 ? 26.606 88.625 85.268 1.00 91.53 298 LEU B N 1
ATOM 3100 C CA . LEU B 1 145 ? 25.929 89.868 85.613 1.00 97.15 298 LEU B CA 1
ATOM 3101 C C . LEU B 1 145 ? 26.864 90.927 86.181 1.00 96.38 298 LEU B C 1
ATOM 3102 O O . LEU B 1 145 ? 26.450 92.083 86.321 1.00 92.49 298 LEU B O 1
ATOM 3107 N N . THR B 1 146 ? 28.103 90.571 86.509 1.00 100.05 299 THR B N 1
ATOM 3108 C CA . THR B 1 146 ? 29.067 91.508 87.071 1.00 104.25 299 THR B CA 1
ATOM 3109 C C . THR B 1 146 ? 30.060 91.912 85.988 1.00 103.07 299 THR B C 1
ATOM 3110 O O . THR B 1 146 ? 30.717 91.052 85.391 1.00 93.72 299 THR B O 1
ATOM 3114 N N . GLY B 1 147 ? 30.164 93.214 85.739 1.00 101.49 300 GLY B N 1
ATOM 3115 C CA . GLY B 1 147 ? 31.076 93.695 84.717 1.00 94.65 300 GLY B CA 1
ATOM 3116 C C . GLY B 1 147 ? 32.526 93.526 85.136 1.00 93.07 300 GLY B C 1
ATOM 3117 O O . GLY B 1 147 ? 32.884 93.686 86.304 1.00 97.26 300 GLY B O 1
ATOM 3118 N N . ARG B 1 148 ? 33.368 93.195 84.162 1.00 93.41 301 ARG B N 1
ATOM 3119 C CA . ARG B 1 148 ? 34.793 93.005 84.375 1.00 93.54 301 ARG B CA 1
ATOM 3120 C C . ARG B 1 148 ? 35.577 93.913 83.438 1.00 96.26 301 ARG B C 1
ATOM 3121 O O . ARG B 1 148 ? 35.065 94.380 82.416 1.00 92.60 301 ARG B O 1
ATOM 3129 N N . TRP B 1 149 ? 36.833 94.158 83.796 1.00 88.15 302 TRP B N 1
ATOM 3130 C CA . TRP B 1 149 ? 37.738 94.887 82.920 1.00 82.00 302 TRP B CA 1
ATOM 3131 C C . TRP B 1 149 ? 38.360 93.923 81.920 1.00 91.80 302 TRP B C 1
ATOM 3132 O O . TRP B 1 149 ? 38.847 92.852 82.298 1.00 93.90 302 TRP B O 1
ATOM 3143 N N . LEU B 1 150 ? 38.341 94.300 80.644 1.00 92.38 303 LEU B N 1
ATOM 3144 C CA . LEU B 1 150 ? 38.853 93.446 79.581 1.00 96.48 303 LEU B CA 1
ATOM 3145 C C . LEU B 1 150 ? 40.064 94.041 78.882 1.00 97.35 303 LEU B C 1
ATOM 3146 O O . LEU B 1 150 ? 41.076 93.350 78.710 1.00 101.77 303 LEU B O 1
ATOM 3151 N N . SER B 1 151 ? 39.995 95.304 78.475 1.00 92.83 304 SER B N 1
ATOM 3152 C CA . SER B 1 151 ? 41.103 95.952 77.788 1.00 97.71 304 SER B CA 1
ATOM 3153 C C . SER B 1 151 ? 40.972 97.457 77.981 1.00 101.65 304 SER B C 1
ATOM 3154 O O . SER B 1 151 ? 40.051 97.941 78.645 1.00 92.84 304 SER B O 1
ATOM 3157 N N . GLU B 1 152 ? 41.914 98.198 77.392 1.00 111.66 305 GLU B N 1
ATOM 3158 C CA . GLU B 1 152 ? 41.855 99.654 77.457 1.00 111.64 305 GLU B CA 1
ATOM 3159 C C . GLU B 1 152 ? 40.633 100.196 76.727 1.00 117.15 305 GLU B C 1
ATOM 3160 O O . GLU B 1 152 ? 40.065 101.214 77.140 1.00 109.03 305 GLU B O 1
ATOM 3166 N N . ASN B 1 153 ? 40.212 99.530 75.648 1.00 115.18 306 ASN B N 1
ATOM 3167 C CA . ASN B 1 153 ? 39.055 99.992 74.889 1.00 117.06 306 ASN B CA 1
ATOM 3168 C C . ASN B 1 153 ? 37.740 99.586 75.543 1.00 111.14 306 ASN B C 1
ATOM 3169 O O . ASN B 1 153 ? 36.728 100.272 75.361 1.00 107.37 306 ASN B O 1
ATOM 3182 N N . PRO B 1 155 ? 36.501 99.242 79.187 1.00 110.17 308 PRO B N 1
ATOM 3183 C CA . PRO B 1 155 ? 36.704 99.316 80.644 1.00 98.02 308 PRO B CA 1
ATOM 3184 C C . PRO B 1 155 ? 35.768 98.409 81.420 1.00 87.57 308 PRO B C 1
ATOM 3185 O O . PRO B 1 155 ? 36.203 97.746 82.370 1.00 89.98 308 PRO B O 1
ATOM 3189 N N . GLU B 1 156 ? 34.493 98.359 81.045 1.00 91.80 309 GLU B N 1
ATOM 3190 C CA . GLU B 1 156 ? 33.511 97.491 81.682 1.00 94.35 309 GLU B CA 1
ATOM 3191 C C . GLU B 1 156 ? 32.964 96.538 80.631 1.00 100.82 309 GLU B C 1
ATOM 3192 O O . GLU B 1 156 ? 32.421 96.979 79.612 1.00 98.14 309 GLU B O 1
ATOM 3198 N N . GLY B 1 157 ? 33.111 95.239 80.875 1.00 95.31 310 GLY B N 1
ATOM 3199 C CA . GLY B 1 157 ? 32.672 94.247 79.915 1.00 88.07 310 GLY B CA 1
ATOM 3200 C C . GLY B 1 157 ? 31.935 93.079 80.534 1.00 93.46 310 GLY B C 1
ATOM 3201 O O . GLY B 1 157 ? 32.454 92.411 81.433 1.00 94.72 310 GLY B O 1
ATOM 3202 N N . PHE B 1 158 ? 30.718 92.828 80.061 1.00 91.85 311 PHE B N 1
ATOM 3203 C CA . PHE B 1 158 ? 29.935 91.682 80.501 1.00 84.33 311 PHE B CA 1
ATOM 3204 C C . PHE B 1 158 ? 30.159 90.522 79.539 1.00 77.45 311 PHE B C 1
ATOM 3205 O O . PHE B 1 158 ? 30.029 90.683 78.321 1.00 83.75 311 PHE B O 1
ATOM 3213 N N . LYS B 1 159 ? 30.498 89.361 80.088 1.00 72.63 312 LYS B N 1
ATOM 3214 C CA . LYS B 1 159 ? 30.859 88.193 79.296 1.00 70.88 312 LYS B CA 1
ATOM 3215 C C . LYS B 1 159 ? 29.688 87.222 79.220 1.00 75.12 312 LYS B C 1
ATOM 3216 O O . LYS B 1 159 ? 29.081 86.891 80.243 1.00 71.42 312 LYS B O 1
ATOM 3222 N N . SER B 1 160 ? 29.377 86.773 78.006 1.00 71.03 313 SER B N 1
ATOM 3223 C CA . SER B 1 160 ? 28.414 85.708 77.771 1.00 61.66 313 SER B CA 1
ATOM 3224 C C . SER B 1 160 ? 29.084 84.604 76.966 1.00 60.18 313 SER B C 1
ATOM 3225 O O . SER B 1 160 ? 29.903 84.878 76.083 1.00 66.97 313 SER B O 1
ATOM 3228 N N . ASP B 1 161 ? 28.735 83.357 77.275 1.00 56.16 314 ASP B N 1
ATOM 3229 C CA . ASP B 1 161 ? 29.328 82.194 76.625 1.00 61.55 314 ASP B CA 1
ATOM 3230 C C . ASP B 1 161 ? 28.212 81.305 76.100 1.00 68.89 314 ASP B C 1
ATOM 3231 O O . ASP B 1 161 ? 27.405 80.792 76.883 1.00 59.96 314 ASP B O 1
ATOM 3236 N N . ARG B 1 162 ? 28.167 81.122 74.781 1.00 63.40 315 ARG B N 1
ATOM 3237 C CA . ARG B 1 162 ? 27.186 80.256 74.137 1.00 59.71 315 ARG B CA 1
ATOM 3238 C C . ARG B 1 162 ? 27.896 78.967 73.739 1.00 55.77 315 ARG B C 1
ATOM 3239 O O . ARG B 1 162 ? 28.780 78.977 72.877 1.00 65.89 315 ARG B O 1
ATOM 3247 N N . PHE B 1 163 ? 27.503 77.863 74.366 1.00 64.42 316 PHE B N 1
ATOM 3248 C CA . PHE B 1 163 ? 28.195 76.591 74.251 1.00 66.90 316 PHE B CA 1
ATOM 3249 C C . PHE B 1 163 ? 27.231 75.495 73.818 1.00 67.29 316 PHE B C 1
ATOM 3250 O O . PHE B 1 163 ? 26.033 75.526 74.128 1.00 61.69 316 PHE B O 1
ATOM 3258 N N . ARG B 1 164 ? 27.788 74.518 73.105 1.00 65.99 317 ARG B N 1
ATOM 3259 C CA . ARG B 1 164 ? 27.059 73.376 72.576 1.00 61.23 317 ARG B CA 1
ATOM 3260 C C . ARG B 1 164 ? 28.020 72.197 72.563 1.00 61.90 317 ARG B C 1
ATOM 3261 O O . ARG B 1 164 ? 29.162 72.340 72.119 1.00 67.47 317 ARG B O 1
ATOM 3269 N N . PHE B 1 165 ? 27.568 71.047 73.065 1.00 59.94 318 PHE B N 1
ATOM 3270 C CA . PHE B 1 165 ? 28.457 69.896 73.197 1.00 54.68 318 PHE B CA 1
ATOM 3271 C C . PHE B 1 165 ? 28.923 69.393 71.836 1.00 62.60 318 PHE B C 1
ATOM 3272 O O . PHE B 1 165 ? 30.125 69.357 71.549 1.00 66.97 318 PHE B O 1
ATOM 3280 N N . LEU B 1 166 ? 27.983 68.997 70.983 1.00 65.72 319 LEU B N 1
ATOM 3281 C CA . LEU B 1 166 ? 28.293 68.382 69.697 1.00 64.32 319 LEU B CA 1
ATOM 3282 C C . LEU B 1 166 ? 28.269 69.452 68.612 1.00 61.99 319 LEU B C 1
ATOM 3283 O O . LEU B 1 166 ? 27.201 69.954 68.247 1.00 56.71 319 LEU B O 1
ATOM 3288 N N . ALA B 1 167 ? 29.450 69.800 68.099 1.00 59.49 320 ALA B N 1
ATOM 3289 C CA . ALA B 1 167 ? 29.519 70.749 66.994 1.00 57.94 320 ALA B CA 1
ATOM 3290 C C . ALA B 1 167 ? 28.960 70.152 65.712 1.00 67.14 320 ALA B C 1
ATOM 3291 O O . ALA B 1 167 ? 28.390 70.876 64.888 1.00 61.27 320 ALA B O 1
ATOM 3293 N N . ARG B 1 168 ? 29.110 68.842 65.524 1.00 66.22 321 ARG B N 1
ATOM 3294 C CA . ARG B 1 168 ? 28.601 68.187 64.329 1.00 55.63 321 ARG B CA 1
ATOM 3295 C C . ARG B 1 168 ? 28.262 66.743 64.665 1.00 60.29 321 ARG B C 1
ATOM 3296 O O . ARG B 1 168 ? 28.845 66.151 65.576 1.00 61.05 321 ARG B O 1
ATOM 3304 N N . THR B 1 169 ? 27.309 66.181 63.924 1.00 56.58 322 THR B N 1
ATOM 3305 C CA . THR B 1 169 ? 26.891 64.798 64.124 1.00 60.45 322 THR B CA 1
ATOM 3306 C C . THR B 1 169 ? 26.545 64.188 62.776 1.00 66.14 322 THR B C 1
ATOM 3307 O O . THR B 1 169 ? 25.672 64.700 62.068 1.00 62.13 322 THR B O 1
ATOM 3311 N N . ILE B 1 170 ? 27.226 63.099 62.424 1.00 71.32 323 ILE B N 1
ATOM 3312 C CA . ILE B 1 170 ? 26.936 62.338 61.213 1.00 62.72 323 ILE B CA 1
ATOM 3313 C C . ILE B 1 170 ? 26.389 60.983 61.638 1.00 65.57 323 ILE B C 1
ATOM 3314 O O . ILE B 1 170 ? 26.981 60.311 62.488 1.00 62.89 323 ILE B O 1
ATOM 3319 N N . THR B 1 171 ? 25.262 60.581 61.058 1.00 59.81 324 THR B N 1
ATOM 3320 C CA . THR B 1 171 ? 24.560 59.388 61.506 1.00 58.51 324 THR B CA 1
ATOM 3321 C C . THR B 1 171 ? 24.362 58.404 60.361 1.00 56.21 324 THR B C 1
ATOM 3322 O O . THR B 1 171 ? 24.263 58.790 59.192 1.00 61.77 324 THR B O 1
ATOM 3326 N N . ALA B 1 172 ? 24.304 57.121 60.718 1.00 55.13 325 ALA B N 1
ATOM 3327 C CA . ALA B 1 172 ? 24.028 56.038 59.781 1.00 62.58 325 ALA B CA 1
ATOM 3328 C C . ALA B 1 172 ? 22.917 55.178 60.360 1.00 68.58 325 ALA B C 1
ATOM 3329 O O . ALA B 1 172 ? 23.044 54.670 61.482 1.00 60.51 325 ALA B O 1
ATOM 3331 N N . SER B 1 173 ? 21.836 55.014 59.595 1.00 60.59 326 SER B N 1
ATOM 3332 C CA . SER B 1 173 ? 20.635 54.323 60.044 1.00 71.49 326 SER B CA 1
ATOM 3333 C C . SER B 1 173 ? 20.304 53.174 59.103 1.00 61.38 326 SER B C 1
ATOM 3334 O O . SER B 1 173 ? 20.472 53.287 57.886 1.00 66.89 326 SER B O 1
ATOM 3337 N N . GLU B 1 174 ? 19.818 52.071 59.674 1.00 64.48 327 GLU B N 1
ATOM 3338 C CA . GLU B 1 174 ? 19.330 50.967 58.855 1.00 64.15 327 GLU B CA 1
ATOM 3339 C C . GLU B 1 174 ? 17.943 51.269 58.299 1.00 71.00 327 GLU B C 1
ATOM 3340 O O . GLU B 1 174 ? 17.684 51.064 57.108 1.00 79.30 327 GLU B O 1
ATOM 3346 N N . GLU B 1 175 ? 17.044 51.758 59.147 1.00 78.66 328 GLU B N 1
ATOM 3347 C CA . GLU B 1 175 ? 15.694 52.082 58.717 1.00 67.57 328 GLU B CA 1
ATOM 3348 C C . GLU B 1 175 ? 15.657 53.455 58.057 1.00 65.00 328 GLU B C 1
ATOM 3349 O O . GLU B 1 175 ? 16.497 54.321 58.321 1.00 67.54 328 GLU B O 1
ATOM 3355 N N . ALA B 1 176 ? 14.671 53.645 57.189 1.00 66.61 329 ALA B N 1
ATOM 3356 C CA . ALA B 1 176 ? 14.532 54.891 56.457 1.00 71.90 329 ALA B CA 1
ATOM 3357 C C . ALA B 1 176 ? 13.932 55.978 57.347 1.00 65.92 329 ALA B C 1
ATOM 3358 O O . ALA B 1 176 ? 13.187 55.681 58.285 1.00 62.37 329 ALA B O 1
ATOM 3360 N N . PRO B 1 177 ? 14.249 57.244 57.076 1.00 62.24 330 PRO B N 1
ATOM 3361 C CA . PRO B 1 177 ? 13.642 58.334 57.848 1.00 50.01 330 PRO B CA 1
ATOM 3362 C C . PRO B 1 177 ? 12.134 58.379 57.651 1.00 61.18 330 PRO B C 1
ATOM 3363 O O . PRO B 1 177 ? 11.611 58.020 56.593 1.00 63.72 330 PRO B O 1
ATOM 3367 N N . VAL B 1 178 ? 11.435 58.827 58.690 1.00 56.28 331 VAL B N 1
ATOM 3368 C CA . VAL B 1 178 ? 9.989 58.993 58.646 1.00 60.38 331 VAL B CA 1
ATOM 3369 C C . VAL B 1 178 ? 9.670 60.483 58.670 1.00 54.64 331 VAL B C 1
ATOM 3370 O O . VAL B 1 178 ? 10.454 61.304 59.162 1.00 54.07 331 VAL B O 1
ATOM 3374 N N . GLU B 1 179 ? 8.502 60.832 58.128 1.00 63.12 332 GLU B N 1
ATOM 3375 C CA . GLU B 1 179 ? 8.165 62.233 57.910 1.00 55.24 332 GLU B CA 1
ATOM 3376 C C . GLU B 1 179 ? 7.474 62.871 59.108 1.00 71.18 332 GLU B C 1
ATOM 3377 O O . GLU B 1 179 ? 7.711 64.047 59.399 1.00 90.23 332 GLU B O 1
ATOM 3383 N N . GLY B 1 180 ? 6.609 62.134 59.800 1.00 66.08 333 GLY B N 1
ATOM 3384 C CA . GLY B 1 180 ? 5.986 62.650 61.006 1.00 73.16 333 GLY B CA 1
ATOM 3385 C C . GLY B 1 180 ? 5.095 63.861 60.805 1.00 65.44 333 GLY B C 1
ATOM 3386 O O . GLY B 1 180 ? 4.883 64.311 59.675 1.00 68.71 333 GLY B O 1
ATOM 3387 N N . SER B 1 181 ? 4.561 64.394 61.900 1.00 75.04 334 SER B N 1
ATOM 3388 C CA . SER B 1 181 ? 3.717 65.577 61.822 1.00 86.23 334 SER B CA 1
ATOM 3389 C C . SER B 1 181 ? 4.544 66.801 61.445 1.00 95.32 334 SER B C 1
ATOM 3390 O O . SER B 1 181 ? 5.727 66.909 61.783 1.00 73.39 334 SER B O 1
ATOM 3393 N N . ASP B 1 182 ? 3.906 67.723 60.725 1.00 95.59 335 ASP B N 1
ATOM 3394 C CA . ASP B 1 182 ? 4.520 68.940 60.198 1.00 84.35 335 ASP B CA 1
ATOM 3395 C C . ASP B 1 182 ? 5.630 68.654 59.192 1.00 83.46 335 ASP B C 1
ATOM 3396 O O . ASP B 1 182 ? 6.303 69.587 58.737 1.00 81.95 335 ASP B O 1
ATOM 3401 N N . GLY B 1 183 ? 5.839 67.389 58.831 1.00 79.43 336 GLY B N 1
ATOM 3402 C CA . GLY B 1 183 ? 6.866 67.024 57.880 1.00 67.45 336 GLY B CA 1
ATOM 3403 C C . GLY B 1 183 ? 8.270 66.962 58.434 1.00 65.00 336 GLY B C 1
ATOM 3404 O O . GLY B 1 183 ? 9.219 66.847 57.650 1.00 70.16 336 GLY B O 1
ATOM 3405 N N . GLU B 1 184 ? 8.436 67.021 59.754 1.00 62.00 337 GLU B N 1
ATOM 3406 C CA . GLU B 1 184 ? 9.763 67.064 60.354 1.00 56.64 337 GLU B CA 1
ATOM 3407 C C . GLU B 1 184 ? 10.370 65.667 60.404 1.00 51.64 337 GLU B C 1
ATOM 3408 O O . GLU B 1 184 ? 9.751 64.725 60.907 1.00 55.29 337 GLU B O 1
ATOM 3414 N N . ILE B 1 185 ? 11.595 65.542 59.894 1.00 50.58 338 ILE B N 1
ATOM 3415 C CA . ILE B 1 185 ? 12.225 64.237 59.748 1.00 44.91 338 ILE B CA 1
ATOM 3416 C C . ILE B 1 185 ? 12.558 63.645 61.115 1.00 58.10 338 ILE B C 1
ATOM 3417 O O . ILE B 1 185 ? 12.894 64.358 62.071 1.00 50.91 338 ILE B O 1
ATOM 3422 N N . ARG B 1 186 ? 12.453 62.321 61.208 1.00 59.20 339 ARG B N 1
ATOM 3423 C CA . ARG B 1 186 ? 12.857 61.563 62.384 1.00 50.20 339 ARG B CA 1
ATOM 3424 C C . ARG B 1 186 ? 13.686 60.375 61.920 1.00 56.08 339 ARG B C 1
ATOM 3425 O O . ARG B 1 186 ? 13.265 59.635 61.025 1.00 60.77 339 ARG B O 1
ATOM 3433 N N . ILE B 1 187 ? 14.864 60.198 62.517 1.00 54.96 340 ILE B N 1
ATOM 3434 C CA . ILE B 1 187 ? 15.802 59.168 62.093 1.00 52.02 340 ILE B CA 1
ATOM 3435 C C . ILE B 1 187 ? 16.017 58.179 63.232 1.00 52.21 340 ILE B C 1
ATOM 3436 O O . ILE B 1 187 ? 15.772 58.474 64.404 1.00 56.84 340 ILE B O 1
ATOM 3441 N N . LYS B 1 188 ? 16.482 56.984 62.866 1.00 58.78 341 LYS B N 1
ATOM 3442 C CA . LYS B 1 188 ? 16.808 55.920 63.817 1.00 61.37 341 LYS B CA 1
ATOM 3443 C C . LYS B 1 188 ? 18.243 55.473 63.573 1.00 61.26 341 LYS B C 1
ATOM 3444 O O . LYS B 1 188 ? 18.482 54.405 62.995 1.00 69.89 341 LYS B O 1
ATOM 3450 N N . PRO B 1 189 ? 19.224 56.261 64.010 1.00 66.97 342 PRO B N 1
ATOM 3451 C CA . PRO B 1 189 ? 20.619 55.936 63.691 1.00 65.00 342 PRO B CA 1
ATOM 3452 C C . PRO B 1 189 ? 21.143 54.758 64.498 1.00 64.37 342 PRO B C 1
ATOM 3453 O O . PRO B 1 189 ? 20.795 54.568 65.666 1.00 64.44 342 PRO B O 1
ATOM 3457 N N . ASN B 1 190 ? 21.985 53.958 63.848 1.00 70.81 343 ASN B N 1
ATOM 3458 C CA . ASN B 1 190 ? 22.758 52.920 64.515 1.00 71.01 343 ASN B CA 1
ATOM 3459 C C . ASN B 1 190 ? 24.215 53.305 64.708 1.00 59.04 343 ASN B C 1
ATOM 3460 O O . ASN B 1 190 ? 24.832 52.886 65.692 1.00 63.90 343 ASN B O 1
ATOM 3465 N N . LEU B 1 191 ? 24.778 54.092 63.797 1.00 63.54 344 LEU B N 1
ATOM 3466 C CA . LEU B 1 191 ? 26.159 54.542 63.899 1.00 64.57 344 LEU B CA 1
ATOM 3467 C C . LEU B 1 191 ? 26.187 56.051 64.085 1.00 65.79 344 LEU B C 1
ATOM 3468 O O . LEU B 1 191 ? 25.590 56.791 63.296 1.00 65.45 344 LEU B O 1
ATOM 3473 N N . TYR B 1 192 ? 26.876 56.500 65.129 1.00 69.41 345 TYR B N 1
ATOM 3474 C CA . TYR B 1 192 ? 27.093 57.915 65.377 1.00 63.76 345 TYR B CA 1
ATOM 3475 C C . TYR B 1 192 ? 28.535 58.281 65.054 1.00 67.81 345 TYR B C 1
ATOM 3476 O O . TYR B 1 192 ? 29.450 57.469 65.199 1.00 76.49 345 TYR B O 1
ATOM 3485 N N . ILE B 1 193 ? 28.719 59.513 64.592 1.00 67.05 346 ILE B N 1
ATOM 3486 C CA . ILE B 1 193 ? 30.035 60.083 64.335 1.00 64.87 346 ILE B CA 1
ATOM 3487 C C . ILE B 1 193 ? 30.012 61.498 64.888 1.00 72.02 346 ILE B C 1
ATOM 3488 O O . ILE B 1 193 ? 29.411 62.405 64.295 1.00 63.53 346 ILE B O 1
ATOM 3493 N N . LEU B 1 194 ? 30.649 61.683 66.040 1.00 69.76 347 LEU B N 1
ATOM 3494 C CA . LEU B 1 194 ? 30.543 62.910 66.811 1.00 61.61 347 LEU B CA 1
ATOM 3495 C C . LEU B 1 194 ? 31.715 63.832 66.517 1.00 69.40 347 LEU B C 1
ATOM 3496 O O . LEU B 1 194 ? 32.860 63.386 66.391 1.00 75.30 347 LEU B O 1
ATOM 3501 N N . VAL B 1 195 ? 31.414 65.118 66.402 1.00 63.91 348 VAL B N 1
ATOM 3502 C CA . VAL B 1 195 ? 32.413 66.175 66.348 1.00 56.49 348 VAL B CA 1
ATOM 3503 C C . VAL B 1 195 ? 32.094 67.100 67.513 1.00 63.33 348 VAL B C 1
ATOM 3504 O O . VAL B 1 195 ? 31.192 67.945 67.422 1.00 64.17 348 VAL B O 1
ATOM 3508 N N . TRP B 1 196 ? 32.814 66.922 68.619 1.00 59.82 349 TRP B N 1
ATOM 3509 C CA . TRP B 1 196 ? 32.596 67.709 69.820 1.00 61.67 349 TRP B CA 1
ATOM 3510 C C . TRP B 1 196 ? 33.009 69.160 69.595 1.00 58.52 349 TRP B C 1
ATOM 3511 O O . TRP B 1 196 ? 33.672 69.506 68.613 1.00 71.42 349 TRP B O 1
ATOM 3522 N N . GLU B 1 197 ? 32.602 70.014 70.527 1.00 65.32 350 GLU B N 1
ATOM 3523 C CA . GLU B 1 197 ? 33.109 71.376 70.555 1.00 68.79 350 GLU B CA 1
ATOM 3524 C C . GLU B 1 197 ? 34.629 71.327 70.681 1.00 75.11 350 GLU B C 1
ATOM 3525 O O . GLU B 1 197 ? 35.149 70.569 71.511 1.00 77.73 350 GLU B O 1
ATOM 3531 N N . PRO B 1 198 ? 35.372 72.095 69.869 1.00 79.18 351 PRO B N 1
ATOM 3532 C CA . PRO B 1 198 ? 36.835 71.937 69.818 1.00 73.14 351 PRO B CA 1
ATOM 3533 C C . PRO B 1 198 ? 37.522 72.000 71.174 1.00 74.27 351 PRO B C 1
ATOM 3534 O O . PRO B 1 198 ? 38.147 71.020 71.596 1.00 73.11 351 PRO B O 1
ATOM 3538 N N . SER B 1 199 ? 37.404 73.137 71.865 1.00 77.14 352 SER B N 1
ATOM 3539 C CA . SER B 1 199 ? 38.091 73.307 73.143 1.00 73.75 352 SER B CA 1
ATOM 3540 C C . SER B 1 199 ? 37.703 72.209 74.127 1.00 79.82 352 SER B C 1
ATOM 3541 O O . SER B 1 199 ? 38.570 71.570 74.734 1.00 91.10 352 SER B O 1
ATOM 3544 N N . PHE B 1 200 ? 36.398 71.966 74.283 1.00 83.80 353 PHE B N 1
ATOM 3545 C CA . PHE B 1 200 ? 35.944 70.888 75.156 1.00 78.42 353 PHE B CA 1
ATOM 3546 C C . PHE B 1 200 ? 36.544 69.552 74.740 1.00 75.36 353 PHE B C 1
ATOM 3547 O O . PHE B 1 200 ? 36.927 68.743 75.593 1.00 84.27 353 PHE B O 1
ATOM 3555 N N . PHE B 1 201 ? 36.642 69.306 73.431 1.00 74.34 354 PHE B N 1
ATOM 3556 C CA . PHE B 1 201 ? 37.259 68.068 72.968 1.00 81.35 354 PHE B CA 1
ATOM 3557 C C . PHE B 1 201 ? 38.715 67.991 73.404 1.00 86.64 354 PHE B C 1
ATOM 3558 O O . PHE B 1 201 ? 39.200 66.921 73.790 1.00 84.95 354 PHE B O 1
ATOM 3566 N N . GLU B 1 202 ? 39.423 69.123 73.369 1.00 88.96 355 GLU B N 1
ATOM 3567 C CA . GLU B 1 202 ? 40.797 69.146 73.854 1.00 90.23 355 GLU B CA 1
ATOM 3568 C C . GLU B 1 202 ? 40.870 68.876 75.349 1.00 89.68 355 GLU B C 1
ATOM 3569 O O . GLU B 1 202 ? 41.916 68.438 75.839 1.00 99.47 355 GLU B O 1
ATOM 3575 N N . GLU B 1 203 ? 39.783 69.121 76.079 1.00 92.75 356 GLU B N 1
ATOM 3576 C CA . GLU B 1 203 ? 39.692 68.746 77.481 1.00 93.24 356 GLU B CA 1
ATOM 3577 C C . GLU B 1 203 ? 39.132 67.344 77.676 1.00 96.98 356 GLU B C 1
ATOM 3578 O O . GLU B 1 203 ? 39.211 66.811 78.787 1.00 99.76 356 GLU B O 1
ATOM 3584 N N . LEU B 1 204 ? 38.569 66.736 76.631 1.00 101.78 357 LEU B N 1
ATOM 3585 C CA . LEU B 1 204 ? 38.170 65.337 76.708 1.00 105.71 357 LEU B CA 1
ATOM 3586 C C . LEU B 1 204 ? 39.344 64.387 76.532 1.00 103.53 357 LEU B C 1
ATOM 3587 O O . LEU B 1 204 ? 39.201 63.192 76.811 1.00 108.77 357 LEU B O 1
ATOM 3592 N N . LEU B 1 205 ? 40.491 64.886 76.071 1.00 104.82 358 LEU B N 1
ATOM 3593 C CA . LEU B 1 205 ? 41.712 64.099 75.962 1.00 113.28 358 LEU B CA 1
ATOM 3594 C C . LEU B 1 205 ? 42.797 64.627 76.895 1.00 112.43 358 LEU B C 1
ATOM 3595 O O . LEU B 1 205 ? 43.987 64.394 76.661 1.00 109.70 358 LEU B O 1
ATOM 3600 N N . THR B 1 206 ? 42.399 65.341 77.947 1.00 117.23 359 THR B N 1
ATOM 3601 C CA . THR B 1 206 ? 43.327 65.923 78.908 1.00 112.11 359 THR B CA 1
ATOM 3602 C C . THR B 1 206 ? 42.572 66.148 80.208 1.00 116.80 359 THR B C 1
ATOM 3603 O O . THR B 1 206 ? 41.517 66.790 80.203 1.00 125.19 359 THR B O 1
ATOM 3607 N N . ARG B 1 207 ? 43.111 65.625 81.310 1.00 125.39 360 ARG B N 1
ATOM 3608 C CA . ARG B 1 207 ? 42.453 65.663 82.618 1.00 132.29 360 ARG B CA 1
ATOM 3609 C C . ARG B 1 207 ? 41.123 64.908 82.571 1.00 125.03 360 ARG B C 1
ATOM 3610 O O . ARG B 1 207 ? 40.049 65.455 82.833 1.00 119.38 360 ARG B O 1
ATOM 3618 N N . ASP B 1 208 ? 41.217 63.623 82.229 1.00 123.67 361 ASP B N 1
ATOM 3619 C CA . ASP B 1 208 ? 40.038 62.766 82.092 1.00 123.22 361 ASP B CA 1
ATOM 3620 C C . ASP B 1 208 ? 39.714 62.113 83.436 1.00 123.93 361 ASP B C 1
ATOM 3621 O O . ASP B 1 208 ? 39.867 60.908 83.643 1.00 128.76 361 ASP B O 1
ATOM 3626 N N . TYR B 1 209 ? 39.252 62.950 84.365 1.00 122.36 362 TYR B N 1
ATOM 3627 C CA . TYR B 1 209 ? 38.818 62.485 85.678 1.00 124.49 362 TYR B CA 1
ATOM 3628 C C . TYR B 1 209 ? 37.360 62.835 85.937 1.00 123.90 362 TYR B C 1
ATOM 3629 O O . TYR B 1 209 ? 36.543 61.933 86.150 1.00 125.82 362 TYR B O 1
ATOM 3638 N N . PHE B 1 210 ? 37.007 64.123 85.926 1.00 129.21 363 PHE B N 1
ATOM 3639 C CA . PHE B 1 210 ? 35.611 64.519 86.065 1.00 131.17 363 PHE B CA 1
ATOM 3640 C C . PHE B 1 210 ? 34.768 64.053 84.886 1.00 124.20 363 PHE B C 1
ATOM 3641 O O . PHE B 1 210 ? 33.545 63.932 85.018 1.00 125.84 363 PHE B O 1
ATOM 3649 N N . PHE B 1 211 ? 35.394 63.783 83.741 1.00 120.46 364 PHE B N 1
ATOM 3650 C CA . PHE B 1 211 ? 34.684 63.281 82.574 1.00 111.65 364 PHE B CA 1
ATOM 3651 C C . PHE B 1 211 ? 34.571 61.764 82.553 1.00 110.00 364 PHE B C 1
ATOM 3652 O O . PHE B 1 211 ? 33.720 61.230 81.833 1.00 101.87 364 PHE B O 1
ATOM 3660 N N . LEU B 1 212 ? 35.399 61.061 83.321 1.00 112.70 365 LEU B N 1
ATOM 3661 C CA . LEU B 1 212 ? 35.404 59.600 83.345 1.00 103.22 365 LEU B CA 1
ATOM 3662 C C . LEU B 1 212 ? 34.757 59.127 84.642 1.00 101.30 365 LEU B C 1
ATOM 3663 O O . LEU B 1 212 ? 35.362 59.206 85.716 1.00 114.50 365 LEU B O 1
ATOM 3668 N N . PHE B 1 213 ? 33.530 58.643 84.538 1.00 102.06 366 PHE B N 1
ATOM 3669 C CA . PHE B 1 213 ? 32.867 57.956 85.632 1.00 89.89 366 PHE B CA 1
ATOM 3670 C C . PHE B 1 213 ? 33.119 56.459 85.529 1.00 97.20 366 PHE B C 1
ATOM 3671 O O . PHE B 1 213 ? 33.474 55.952 84.459 1.00 104.03 366 PHE B O 1
ATOM 3679 N N . PRO B 1 214 ? 32.969 55.720 86.626 1.00 99.73 367 PRO B N 1
ATOM 3680 C CA . PRO B 1 214 ? 33.099 54.261 86.561 1.00 97.45 367 PRO B CA 1
ATOM 3681 C C . PRO B 1 214 ? 32.104 53.672 85.579 1.00 97.39 367 PRO B C 1
ATOM 3682 O O . PRO B 1 214 ? 30.941 54.098 85.530 1.00 100.68 367 PRO B O 1
ATOM 3686 N N . PRO B 1 215 ? 32.525 52.699 84.766 1.00 95.54 368 PRO B N 1
ATOM 3687 C CA . PRO B 1 215 ? 31.585 52.085 83.813 1.00 92.64 368 PRO B CA 1
ATOM 3688 C C . PRO B 1 215 ? 30.382 51.435 84.473 1.00 92.30 368 PRO B C 1
ATOM 3689 O O . PRO B 1 215 ? 29.377 51.197 83.793 1.00 94.60 368 PRO B O 1
ATOM 3693 N N . GLU B 1 216 ? 30.448 51.144 85.771 1.00 92.63 369 GLU B N 1
ATOM 3694 C CA . GLU B 1 216 ? 29.327 50.532 86.471 1.00 91.79 369 GLU B CA 1
ATOM 3695 C C . GLU B 1 216 ? 28.347 51.556 87.026 1.00 88.76 369 GLU B C 1
ATOM 3696 O O . GLU B 1 216 ? 27.161 51.241 87.181 1.00 93.26 369 GLU B O 1
ATOM 3702 N N . ILE B 1 217 ? 28.807 52.774 87.329 1.00 90.10 370 ILE B N 1
ATOM 3703 C CA . ILE B 1 217 ? 27.896 53.801 87.819 1.00 95.50 370 ILE B CA 1
ATOM 3704 C C . ILE B 1 217 ? 26.975 54.293 86.710 1.00 88.52 370 ILE B C 1
ATOM 3705 O O . ILE B 1 217 ? 25.905 54.843 86.994 1.00 84.32 370 ILE B O 1
ATOM 3710 N N . LEU B 1 218 ? 27.355 54.094 85.448 1.00 83.46 371 LEU B N 1
ATOM 3711 C CA . LEU B 1 218 ? 26.509 54.454 84.318 1.00 86.57 371 LEU B CA 1
ATOM 3712 C C . LEU B 1 218 ? 25.396 53.445 84.070 1.00 90.47 371 LEU B C 1
ATOM 3713 O O . LEU B 1 218 ? 24.579 53.655 83.167 1.00 86.58 371 LEU B O 1
ATOM 3718 N N . LYS B 1 219 ? 25.348 52.360 84.842 1.00 89.14 372 LYS B N 1
ATOM 3719 C CA . LYS B 1 219 ? 24.261 51.395 84.786 1.00 82.00 372 LYS B CA 1
ATOM 3720 C C . LYS B 1 219 ? 23.343 51.488 85.995 1.00 89.96 372 LYS B C 1
ATOM 3721 O O . LYS B 1 219 ? 22.396 50.700 86.103 1.00 93.48 372 LYS B O 1
ATOM 3727 N N . GLN B 1 220 ? 23.595 52.429 86.901 1.00 85.50 373 GLN B N 1
ATOM 3728 C CA . GLN B 1 220 ? 22.899 52.484 88.174 1.00 86.22 373 GLN B CA 1
ATOM 3729 C C . GLN B 1 220 ? 21.637 53.337 88.061 1.00 83.72 373 GLN B C 1
ATOM 3730 O O . GLN B 1 220 ? 21.333 53.919 87.016 1.00 95.88 373 GLN B O 1
ATOM 3736 N N . HIS B 1 221 ? 20.887 53.394 89.158 1.00 78.53 374 HIS B N 1
ATOM 3737 C CA . HIS B 1 221 ? 19.692 54.217 89.230 1.00 79.16 374 HIS B CA 1
ATOM 3738 C C . HIS B 1 221 ? 20.062 55.689 89.072 1.00 80.79 374 HIS B C 1
ATOM 3739 O O . HIS B 1 221 ? 21.215 56.090 89.252 1.00 84.90 374 HIS B O 1
ATOM 3746 N N . THR B 1 222 ? 19.063 56.500 88.719 1.00 89.32 375 THR B N 1
ATOM 3747 C CA . THR B 1 222 ? 19.318 57.922 88.515 1.00 93.59 375 THR B CA 1
ATOM 3748 C C . THR B 1 222 ? 19.703 58.609 89.821 1.00 89.06 375 THR B C 1
ATOM 3749 O O . THR B 1 222 ? 20.548 59.512 89.827 1.00 89.63 375 THR B O 1
ATOM 3753 N N . LEU B 1 223 ? 19.110 58.186 90.941 1.00 83.65 376 LEU B N 1
ATOM 3754 C CA . LEU B 1 223 ? 19.456 58.785 92.225 1.00 89.18 376 LEU B CA 1
ATOM 3755 C C . LEU B 1 223 ? 20.855 58.373 92.669 1.00 82.85 376 LEU B C 1
ATOM 3756 O O . LEU B 1 223 ? 21.585 59.175 93.263 1.00 84.56 376 LEU B O 1
ATOM 3761 N N . VAL B 1 224 ? 21.246 57.126 92.392 1.00 68.19 377 VAL B N 1
ATOM 3762 C CA . VAL B 1 224 ? 22.604 56.687 92.703 1.00 79.51 377 VAL B CA 1
ATOM 3763 C C . VAL B 1 224 ? 23.614 57.460 91.866 1.00 94.80 377 VAL B C 1
ATOM 3764 O O . VAL B 1 224 ? 24.660 57.894 92.367 1.00 96.89 377 VAL B O 1
ATOM 3768 N N . PHE B 1 225 ? 23.316 57.643 90.578 1.00 92.08 378 PHE B N 1
ATOM 3769 C CA . PHE B 1 225 ? 24.194 58.421 89.711 1.00 85.89 378 PHE B CA 1
ATOM 3770 C C . PHE B 1 225 ? 24.314 59.860 90.197 1.00 84.57 378 PHE B C 1
ATOM 3771 O O . PHE B 1 225 ? 25.414 60.424 90.225 1.00 84.21 378 PHE B O 1
ATOM 3779 N N . GLN B 1 226 ? 23.192 60.469 90.586 1.00 84.28 379 GLN B N 1
ATOM 3780 C CA . GLN B 1 226 ? 23.232 61.844 91.075 1.00 92.78 379 GLN B CA 1
ATOM 3781 C C . GLN B 1 226 ? 24.004 61.944 92.386 1.00 96.30 379 GLN B C 1
ATOM 3782 O O . GLN B 1 226 ? 24.711 62.931 92.622 1.00 104.31 379 GLN B O 1
ATOM 3788 N N . LEU B 1 227 ? 23.885 60.932 93.248 1.00 90.70 380 LEU B N 1
ATOM 3789 C CA . LEU B 1 227 ? 24.598 60.956 94.521 1.00 89.27 380 LEU B CA 1
ATOM 3790 C C . LEU B 1 227 ? 26.099 60.809 94.310 1.00 87.89 380 LEU B C 1
ATOM 3791 O O . LEU B 1 227 ? 26.896 61.549 94.901 1.00 80.68 380 LEU B O 1
ATOM 3796 N N . TYR B 1 228 ? 26.505 59.858 93.466 1.00 86.27 381 TYR B N 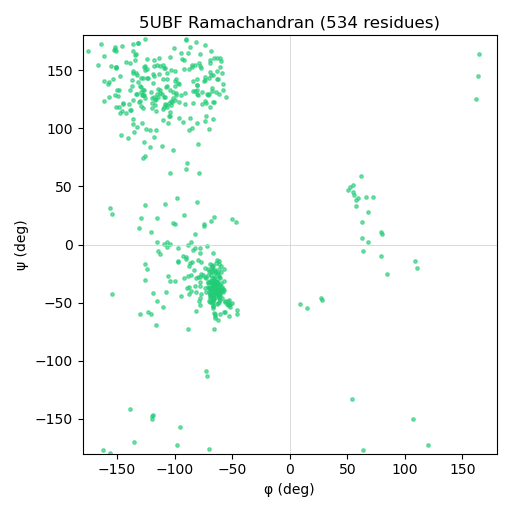1
ATOM 3797 C CA . TYR B 1 228 ? 27.925 59.688 93.180 1.00 82.81 381 TYR B CA 1
ATOM 3798 C C . TYR B 1 228 ? 28.500 60.920 92.495 1.00 92.57 381 TYR B C 1
ATOM 3799 O O . TYR B 1 228 ? 29.627 61.335 92.791 1.00 95.02 381 TYR B O 1
ATOM 3808 N N . SER B 1 229 ? 27.743 61.517 91.571 1.00 96.18 382 SER B N 1
ATOM 3809 C CA . SER B 1 229 ? 28.220 62.721 90.898 1.00 100.29 382 SER B CA 1
ATOM 3810 C C . SER B 1 229 ? 28.308 63.900 91.858 1.00 94.06 382 SER B C 1
ATOM 3811 O O . SER B 1 229 ? 29.185 64.758 91.704 1.00 105.08 382 SER B O 1
ATOM 3814 N N . TYR B 1 230 ? 27.416 63.962 92.849 1.00 89.69 383 TYR B N 1
ATOM 3815 C CA . TYR B 1 230 ? 27.511 65.014 93.854 1.00 96.22 383 TYR B CA 1
ATOM 3816 C C . TYR B 1 230 ? 28.725 64.810 94.753 1.00 104.46 383 TYR B C 1
ATOM 3817 O O . TYR B 1 230 ? 29.432 65.771 95.076 1.00 112.03 383 TYR B O 1
ATOM 3826 N N . PHE B 1 231 ? 28.985 63.566 95.166 1.00 101.60 384 PHE B N 1
ATOM 3827 C CA . PHE B 1 231 ? 30.161 63.297 95.987 1.00 102.00 384 PHE B CA 1
ATOM 3828 C C . PHE B 1 231 ? 31.453 63.491 95.204 1.00 103.59 384 PHE B C 1
ATOM 3829 O O . PHE B 1 231 ? 32.497 63.784 95.797 1.00 107.13 384 PHE B O 1
ATOM 3837 N N . ARG B 1 232 ? 31.410 63.337 93.882 1.00 102.93 385 ARG B N 1
ATOM 3838 C CA . ARG B 1 232 ? 32.638 63.396 93.100 1.00 110.85 385 ARG B CA 1
ATOM 3839 C C . ARG B 1 232 ? 33.116 64.825 92.875 1.00 117.29 385 ARG B C 1
ATOM 3840 O O . ARG B 1 232 ? 34.321 65.050 92.720 1.00 124.96 385 ARG B O 1
ATOM 3848 N N . SER B 1 233 ? 32.206 65.796 92.864 1.00 118.41 386 SER B N 1
ATOM 3849 C CA . SER B 1 233 ? 32.545 67.178 92.545 1.00 126.61 386 SER B CA 1
ATOM 3850 C C . SER B 1 233 ? 32.521 68.110 93.744 1.00 127.16 386 SER B C 1
ATOM 3851 O O . SER B 1 233 ? 33.417 68.946 93.879 1.00 131.57 386 SER B O 1
ATOM 3854 N N . ARG B 1 234 ? 31.539 67.981 94.638 1.00 121.63 387 ARG B N 1
ATOM 3855 C CA . ARG B 1 234 ? 31.367 68.905 95.754 1.00 122.60 387 ARG B CA 1
ATOM 3856 C C . ARG B 1 234 ? 31.837 68.322 97.086 1.00 131.10 387 ARG B C 1
ATOM 3857 O O . ARG B 1 234 ? 31.323 68.708 98.142 1.00 138.17 387 ARG B O 1
ATOM 3873 N N . SER B 1 236 ? 35.531 67.290 97.595 1.00 146.55 389 SER B N 1
ATOM 3874 C CA . SER B 1 236 ? 36.984 67.230 97.697 1.00 145.01 389 SER B CA 1
ATOM 3875 C C . SER B 1 236 ? 37.529 68.069 98.844 1.00 149.01 389 SER B C 1
ATOM 3876 O O . SER B 1 236 ? 38.752 68.151 99.005 1.00 142.74 389 SER B O 1
ATOM 3879 N N . ARG B 1 237 ? 36.659 68.700 99.633 1.00 153.02 390 ARG B N 1
ATOM 3880 C CA . ARG B 1 237 ? 37.119 69.538 100.735 1.00 151.33 390 ARG B CA 1
ATOM 3881 C C . ARG B 1 237 ? 37.540 68.703 101.938 1.00 149.44 390 ARG B C 1
ATOM 3882 O O . ARG B 1 237 ? 38.504 69.048 102.632 1.00 152.47 390 ARG B O 1
ATOM 3890 N N . ARG B 1 238 ? 36.848 67.593 102.190 1.00 143.98 391 ARG B N 1
ATOM 3891 C CA . ARG B 1 238 ? 37.086 66.774 103.368 1.00 151.22 391 ARG B CA 1
ATOM 3892 C C . ARG B 1 238 ? 37.196 65.306 102.981 1.00 144.49 391 ARG B C 1
ATOM 3893 O O . ARG B 1 238 ? 36.973 64.915 101.832 1.00 140.40 391 ARG B O 1
ATOM 3901 N N . HIS B 1 239 ? 37.560 64.497 103.976 1.00 138.95 392 HIS B N 1
ATOM 3902 C CA . HIS B 1 239 ? 37.553 63.048 103.864 1.00 134.26 392 HIS B CA 1
ATOM 3903 C C . HIS B 1 239 ? 36.508 62.390 104.754 1.00 130.21 392 HIS B C 1
ATOM 3904 O O . HIS B 1 239 ? 36.302 61.177 104.647 1.00 123.12 392 HIS B O 1
ATOM 3911 N N . THR B 1 240 ? 35.858 63.154 105.631 1.00 132.64 393 THR B N 1
ATOM 3912 C CA . THR B 1 240 ? 34.718 62.692 106.410 1.00 127.04 393 THR B CA 1
ATOM 3913 C C . THR B 1 240 ? 33.652 63.778 106.385 1.00 127.56 393 THR B C 1
ATOM 3914 O O . THR B 1 240 ? 33.966 64.969 106.322 1.00 134.96 393 THR B O 1
ATOM 3918 N N . ASP B 1 241 ? 32.388 63.363 106.431 1.00 119.42 394 ASP B N 1
ATOM 3919 C CA . ASP B 1 241 ? 31.290 64.314 106.337 1.00 115.53 394 ASP B CA 1
ATOM 3920 C C . ASP B 1 241 ? 30.073 63.752 107.060 1.00 109.73 394 ASP B C 1
ATOM 3921 O O . ASP B 1 241 ? 30.017 62.571 107.410 1.00 102.63 394 ASP B O 1
ATOM 3926 N N . VAL B 1 242 ? 29.091 64.625 107.280 1.00 118.00 395 VAL B N 1
ATOM 3927 C CA . VAL B 1 242 ? 27.871 64.296 108.012 1.00 123.78 395 VAL B CA 1
ATOM 3928 C C . VAL B 1 242 ? 26.700 64.945 107.286 1.00 127.58 395 VAL B C 1
ATOM 3929 O O . VAL B 1 242 ? 26.676 66.169 107.113 1.00 134.53 395 VAL B O 1
ATOM 3949 N N . LEU B 1 245 ? 19.218 62.621 104.794 1.00 118.93 398 LEU B N 1
ATOM 3950 C CA . LEU B 1 245 ? 18.424 62.403 103.589 1.00 115.32 398 LEU B CA 1
ATOM 3951 C C . LEU B 1 245 ? 17.502 63.581 103.307 1.00 120.61 398 LEU B C 1
ATOM 3952 O O . LEU B 1 245 ? 17.211 63.871 102.142 1.00 123.79 398 LEU B O 1
ATOM 3957 N N . SER B 1 246 ? 17.029 64.260 104.355 1.00 124.71 399 SER B N 1
ATOM 3958 C CA . SER B 1 246 ? 16.169 65.423 104.158 1.00 124.51 399 SER B CA 1
ATOM 3959 C C . SER B 1 246 ? 16.901 66.523 103.400 1.00 129.21 399 SER B C 1
ATOM 3960 O O . SER B 1 246 ? 16.322 67.178 102.526 1.00 126.89 399 SER B O 1
ATOM 3963 N N . GLU B 1 247 ? 18.178 66.736 103.721 1.00 125.63 400 GLU B N 1
ATOM 3964 C CA . GLU B 1 247 ? 18.981 67.699 102.977 1.00 119.70 400 GLU B CA 1
ATOM 3965 C C . GLU B 1 247 ? 19.291 67.198 101.572 1.00 122.23 400 GLU B C 1
ATOM 3966 O O . GLU B 1 247 ? 19.499 68.004 100.656 1.00 128.34 400 GLU B O 1
ATOM 3972 N N . LEU B 1 248 ? 19.302 65.876 101.378 1.00 122.77 401 LEU B N 1
ATOM 3973 C CA . LEU B 1 248 ? 19.672 65.316 100.083 1.00 122.63 401 LEU B CA 1
ATOM 3974 C C . LEU B 1 248 ? 18.590 65.531 99.032 1.00 119.15 401 LEU B C 1
ATOM 3975 O O . LEU B 1 248 ? 18.902 65.609 97.838 1.00 114.05 401 LEU B O 1
ATOM 3980 N N . ASN B 1 249 ? 17.322 65.615 99.440 1.00 119.28 402 ASN B N 1
ATOM 3981 C CA . ASN B 1 249 ? 16.276 66.003 98.499 1.00 120.05 402 ASN B CA 1
ATOM 3982 C C . ASN B 1 249 ? 16.544 67.398 97.952 1.00 125.13 402 ASN B C 1
ATOM 3983 O O . ASN B 1 249 ? 16.718 67.588 96.742 1.00 127.61 402 ASN B O 1
ATOM 3988 N N . GLN B 1 250 ? 16.607 68.386 98.850 1.00 121.11 403 GLN B N 1
ATOM 3989 C CA . GLN B 1 250 ? 16.840 69.771 98.463 1.00 121.28 403 GLN B CA 1
ATOM 3990 C C . GLN B 1 250 ? 18.178 69.968 97.765 1.00 121.61 403 GLN B C 1
ATOM 3991 O O . GLN B 1 250 ? 18.348 70.962 97.051 1.00 121.67 403 GLN B O 1
ATOM 3997 N N . LYS B 1 251 ? 19.130 69.055 97.953 1.00 119.82 404 LYS B N 1
ATOM 3998 C CA . LYS B 1 251 ? 20.432 69.204 97.319 1.00 122.05 404 LYS B CA 1
ATOM 3999 C C . LYS B 1 251 ? 20.515 68.511 95.966 1.00 117.27 404 LYS B C 1
ATOM 4000 O O . LYS B 1 251 ? 21.272 68.960 95.097 1.00 119.38 404 LYS B O 1
ATOM 4006 N N . LEU B 1 252 ? 19.751 67.439 95.759 1.00 119.40 405 LEU B N 1
ATOM 4007 C CA . LEU B 1 252 ? 19.795 66.678 94.512 1.00 114.95 405 LEU B CA 1
ATOM 4008 C C . LEU B 1 252 ? 18.471 66.744 93.778 1.00 108.00 405 LEU B C 1
ATOM 4009 O O . LEU B 1 252 ? 18.383 67.362 92.712 1.00 106.99 405 LEU B O 1
ATOM 4014 N N . ALA B 1 253 ? 17.417 66.119 94.306 1.00 116.30 406 ALA B N 1
ATOM 4015 C CA . ALA B 1 253 ? 16.121 66.026 93.634 1.00 109.95 406 ALA B CA 1
ATOM 4016 C C . ALA B 1 253 ? 15.071 66.654 94.544 1.00 110.23 406 ALA B C 1
ATOM 4017 O O . ALA B 1 253 ? 14.373 65.958 95.288 1.00 112.19 406 ALA B O 1
ATOM 4019 N N . ARG B 1 254 ? 14.954 67.981 94.466 1.00 109.10 407 ARG B N 1
ATOM 4020 C CA . ARG B 1 254 ? 14.072 68.715 95.367 1.00 117.43 407 ARG B CA 1
ATOM 4021 C C . ARG B 1 254 ? 12.610 68.341 95.147 1.00 126.54 407 ARG B C 1
ATOM 4022 O O . ARG B 1 254 ? 11.944 67.824 96.052 1.00 128.04 407 ARG B O 1
ATOM 4030 N N . ASN B 1 255 ? 12.091 68.596 93.940 1.00 124.03 408 ASN B N 1
ATOM 4031 C CA . ASN B 1 255 ? 10.661 68.437 93.687 1.00 123.42 408 ASN B CA 1
ATOM 4032 C C . ASN B 1 255 ? 10.193 66.996 93.851 1.00 122.98 408 ASN B C 1
ATOM 4033 O O . ASN B 1 255 ? 8.984 66.751 93.905 1.00 130.48 408 ASN B O 1
ATOM 4038 N N . ILE B 1 256 ? 11.114 66.035 93.922 1.00 119.79 409 ILE B N 1
ATOM 4039 C CA . ILE B 1 256 ? 10.745 64.674 94.290 1.00 128.51 409 ILE B CA 1
ATOM 4040 C C . ILE B 1 256 ? 10.378 64.654 95.766 1.00 125.24 409 ILE B C 1
ATOM 4041 O O . ILE B 1 256 ? 11.135 65.140 96.618 1.00 121.42 409 ILE B O 1
ATOM 4046 N N . GLU B 1 257 ? 9.210 64.102 96.076 1.00 127.29 410 GLU B N 1
ATOM 4047 C CA . GLU B 1 257 ? 8.730 64.092 97.448 1.00 130.44 410 GLU B CA 1
ATOM 4048 C C . GLU B 1 257 ? 9.628 63.220 98.323 1.00 128.49 410 GLU B C 1
ATOM 4049 O O . GLU B 1 257 ? 10.374 62.365 97.839 1.00 125.28 410 GLU B O 1
ATOM 4055 N N . TRP B 1 258 ? 9.545 63.450 99.637 1.00 130.22 411 TRP B N 1
ATOM 4056 C CA . TRP B 1 258 ? 10.454 62.784 100.564 1.00 123.42 411 TRP B CA 1
ATOM 4057 C C . TRP B 1 258 ? 10.237 61.277 100.592 1.00 119.59 411 TRP B C 1
ATOM 4058 O O . TRP B 1 258 ? 11.201 60.521 100.749 1.00 120.70 411 TRP B O 1
ATOM 4069 N N . ARG B 1 259 ? 8.992 60.821 100.442 1.00 112.80 412 ARG B N 1
ATOM 4070 C CA . ARG B 1 259 ? 8.725 59.388 100.508 1.00 115.72 412 ARG B CA 1
ATOM 4071 C C . ARG B 1 259 ? 9.300 58.660 99.299 1.00 122.93 412 ARG B C 1
ATOM 4072 O O . ARG B 1 259 ? 10.001 57.652 99.448 1.00 124.79 412 ARG B O 1
ATOM 4080 N N . ARG B 1 260 ? 9.025 59.159 98.091 1.00 123.57 413 ARG B N 1
ATOM 4081 C CA . ARG B 1 260 ? 9.563 58.520 96.893 1.00 119.09 413 ARG B CA 1
ATOM 4082 C C . ARG B 1 260 ? 11.086 58.566 96.879 1.00 113.70 413 ARG B C 1
ATOM 4083 O O . ARG B 1 260 ? 11.743 57.572 96.540 1.00 111.93 413 ARG B O 1
ATOM 4091 N N . PHE B 1 261 ? 11.665 59.712 97.247 1.00 114.91 414 PHE B N 1
ATOM 4092 C CA . PHE B 1 261 ? 13.118 59.851 97.255 1.00 114.74 414 PHE B CA 1
ATOM 4093 C C . PHE B 1 261 ? 13.756 58.882 98.243 1.00 117.92 414 PHE B C 1
ATOM 4094 O O . PHE B 1 261 ? 14.690 58.147 97.897 1.00 110.27 414 PHE B O 1
ATOM 4102 N N . SER B 1 262 ? 13.260 58.867 99.483 1.00 112.33 415 SER B N 1
ATOM 4103 C CA . SER B 1 262 ? 13.854 58.017 100.509 1.00 110.42 415 SER B CA 1
ATOM 4104 C C . SER B 1 262 ? 13.663 56.540 100.190 1.00 108.28 415 SER B C 1
ATOM 4105 O O . SER B 1 262 ? 14.591 55.742 100.353 1.00 106.91 415 SER B O 1
ATOM 4116 N N . ASP B 1 264 ? 13.131 55.095 97.195 1.00 112.79 417 ASP B N 1
ATOM 4117 C CA . ASP B 1 264 ? 13.878 54.690 96.007 1.00 114.60 417 ASP B CA 1
ATOM 4118 C C . ASP B 1 264 ? 15.379 54.658 96.277 1.00 107.94 417 ASP B C 1
ATOM 4119 O O . ASP B 1 264 ? 16.040 53.636 96.048 1.00 99.00 417 ASP B O 1
ATOM 4124 N N . LEU B 1 265 ? 15.937 55.770 96.767 1.00 104.13 418 LEU B N 1
ATOM 4125 C CA . LEU B 1 265 ? 17.378 55.829 96.997 1.00 102.51 418 LEU B CA 1
ATOM 4126 C C . LEU B 1 265 ? 17.809 54.854 98.087 1.00 103.01 418 LEU B C 1
ATOM 4127 O O . LEU B 1 265 ? 18.883 54.248 97.996 1.00 94.52 418 LEU B O 1
ATOM 4132 N N . ILE B 1 266 ? 16.983 54.685 99.122 1.00 98.80 419 ILE B N 1
ATOM 4133 C CA . ILE B 1 266 ? 17.313 53.737 100.181 1.00 98.19 419 ILE B CA 1
ATOM 4134 C C . ILE B 1 266 ? 17.208 52.305 99.669 1.00 101.74 419 ILE B C 1
ATOM 4135 O O . ILE B 1 266 ? 18.021 51.446 100.028 1.00 106.91 419 ILE B O 1
ATOM 4140 N N . ARG B 1 267 ? 16.219 52.023 98.816 1.00 107.11 420 ARG B N 1
ATOM 4141 C CA . ARG B 1 267 ? 16.141 50.708 98.183 1.00 101.29 420 ARG B CA 1
ATOM 4142 C C . ARG B 1 267 ? 17.399 50.417 97.374 1.00 100.76 420 ARG B C 1
ATOM 4143 O O . ARG B 1 267 ? 17.968 49.322 97.458 1.00 101.50 420 ARG B O 1
ATOM 4151 N N . GLU B 1 268 ? 17.848 51.393 96.583 1.00 104.27 421 GLU B N 1
ATOM 4152 C CA . GLU B 1 268 ? 19.019 51.181 95.737 1.00 103.76 421 GLU B CA 1
ATOM 4153 C C . GLU B 1 268 ? 20.280 50.993 96.574 1.00 101.78 421 GLU B C 1
ATOM 4154 O O . GLU B 1 268 ? 21.003 50.003 96.407 1.00 102.90 421 GLU B O 1
ATOM 4160 N N . LEU B 1 269 ? 20.558 51.933 97.483 1.00 102.06 422 LEU B N 1
ATOM 4161 C CA . LEU B 1 269 ? 21.745 51.820 98.326 1.00 98.12 422 LEU B CA 1
ATOM 4162 C C . LEU B 1 269 ? 21.721 50.535 99.145 1.00 98.38 422 LEU B C 1
ATOM 4163 O O . LEU B 1 269 ? 22.765 49.909 99.365 1.00 92.82 422 LEU B O 1
ATOM 4168 N N . ARG B 1 270 ? 20.536 50.125 99.602 1.00 96.93 423 ARG B N 1
ATOM 4169 C CA . ARG B 1 270 ? 20.405 48.848 100.293 1.00 94.13 423 ARG B CA 1
ATOM 4170 C C . ARG B 1 270 ? 20.710 47.678 99.369 1.00 95.52 423 ARG B C 1
ATOM 4171 O O . ARG B 1 270 ? 21.250 46.660 99.819 1.00 97.57 423 ARG B O 1
ATOM 4179 N N . ARG B 1 271 ? 20.376 47.798 98.080 1.00 103.07 424 ARG B N 1
ATOM 4180 C CA . ARG B 1 271 ? 20.713 46.734 97.141 1.00 105.46 424 ARG B CA 1
ATOM 4181 C C . ARG B 1 271 ? 22.211 46.685 96.868 1.00 95.59 424 ARG B C 1
ATOM 4182 O O . ARG B 1 271 ? 22.761 45.604 96.629 1.00 99.77 424 ARG B O 1
ATOM 4190 N N . LEU B 1 272 ? 22.884 47.834 96.898 1.00 94.14 425 LEU B N 1
ATOM 4191 C CA . LEU B 1 272 ? 24.329 47.894 96.724 1.00 102.15 425 LEU B CA 1
ATOM 4192 C C . LEU B 1 272 ? 25.091 47.743 98.032 1.00 104.43 425 LEU B C 1
ATOM 4193 O O . LEU B 1 272 ? 26.327 47.767 98.020 1.00 95.99 425 LEU B O 1
ATOM 4198 N N . SER B 1 273 ? 24.393 47.587 99.153 1.00 100.16 426 SER B N 1
ATOM 4199 C CA . SER B 1 273 ? 25.051 47.497 100.444 1.00 99.16 426 SER B CA 1
ATOM 4200 C C . SER B 1 273 ? 25.575 46.085 100.691 1.00 103.16 426 SER B C 1
ATOM 4201 O O . SER B 1 273 ? 25.345 45.153 99.915 1.00 106.76 426 SER B O 1
ATOM 4204 N N . GLU B 1 274 ? 26.297 45.943 101.798 1.00 111.07 427 GLU B N 1
ATOM 4205 C CA . GLU B 1 274 ? 26.761 44.655 102.281 1.00 113.33 427 GLU B CA 1
ATOM 4206 C C . GLU B 1 274 ? 25.735 44.082 103.251 1.00 110.71 427 GLU B C 1
ATOM 4207 O O . GLU B 1 274 ? 25.011 44.820 103.924 1.00 119.45 427 GLU B O 1
ATOM 4213 N N . GLY B 1 275 ? 25.674 42.756 103.318 1.00 102.37 428 GLY B N 1
ATOM 4214 C CA . GLY B 1 275 ? 24.618 42.112 104.076 1.00 103.36 428 GLY B CA 1
ATOM 4215 C C . GLY B 1 275 ? 24.790 42.193 105.580 1.00 117.22 428 GLY B C 1
ATOM 4216 O O . GLY B 1 275 ? 24.131 41.459 106.324 1.00 126.29 428 GLY B O 1
ATOM 4217 N N . LYS B 1 276 ? 25.660 43.089 106.048 1.00 116.20 429 LYS B N 1
ATOM 4218 C CA . LYS B 1 276 ? 26.057 43.051 107.450 1.00 102.28 429 LYS B CA 1
ATOM 4219 C C . LYS B 1 276 ? 24.973 43.598 108.371 1.00 98.59 429 LYS B C 1
ATOM 4220 O O . LYS B 1 276 ? 24.907 43.211 109.540 1.00 109.02 429 LYS B O 1
ATOM 4226 N N . GLY B 1 277 ? 24.108 44.481 107.872 1.00 98.59 430 GLY B N 1
ATOM 4227 C CA . GLY B 1 277 ? 23.205 45.229 108.719 1.00 92.33 430 GLY B CA 1
ATOM 4228 C C . GLY B 1 277 ? 21.756 45.079 108.290 1.00 95.11 430 GLY B C 1
ATOM 4229 O O . GLY B 1 277 ? 21.437 44.432 107.288 1.00 113.53 430 GLY B O 1
ATOM 4230 N N . SER B 1 278 ? 20.890 45.702 109.080 1.00 92.05 431 SER B N 1
ATOM 4231 C CA . SER B 1 278 ? 19.458 45.675 108.846 1.00 110.69 431 SER B CA 1
ATOM 4232 C C . SER B 1 278 ? 19.051 46.953 108.116 1.00 112.82 431 SER B C 1
ATOM 4233 O O . SER B 1 278 ? 19.895 47.748 107.692 1.00 112.14 431 SER B O 1
ATOM 4236 N N . GLU B 1 279 ? 17.743 47.165 107.957 1.00 108.10 432 GLU B N 1
ATOM 4237 C CA . GLU B 1 279 ? 17.264 48.351 107.256 1.00 112.95 432 GLU B CA 1
ATOM 4238 C C . GLU B 1 279 ? 17.567 49.634 108.019 1.00 118.01 432 GLU B C 1
ATOM 4239 O O . GLU B 1 279 ? 17.533 50.718 107.426 1.00 119.72 432 GLU B O 1
ATOM 4245 N N . ASP B 1 280 ? 17.857 49.538 109.315 1.00 117.21 433 ASP B N 1
ATOM 4246 C CA . ASP B 1 280 ? 18.128 50.715 110.129 1.00 106.34 433 ASP B CA 1
ATOM 4247 C C . ASP B 1 280 ? 19.584 51.155 110.069 1.00 101.33 433 ASP B C 1
ATOM 4248 O O . ASP B 1 280 ? 19.872 52.339 110.279 1.00 96.13 433 ASP B O 1
ATOM 4253 N N . LEU B 1 281 ? 20.507 50.238 109.788 1.00 93.35 434 LEU B N 1
ATOM 4254 C CA . LEU B 1 281 ? 21.927 50.568 109.751 1.00 92.74 434 LEU B CA 1
ATOM 4255 C C . LEU B 1 281 ? 22.609 49.687 108.717 1.00 91.31 434 LEU B C 1
ATOM 4256 O O . LEU B 1 281 ? 22.604 48.460 108.850 1.00 98.77 434 LEU B O 1
ATOM 4261 N N . PHE B 1 282 ? 23.191 50.311 107.695 1.00 85.36 435 PHE B N 1
ATOM 4262 C CA . PHE B 1 282 ? 23.909 49.586 106.658 1.00 88.89 435 PHE B CA 1
ATOM 4263 C C . PHE B 1 282 ? 24.987 50.493 106.080 1.00 90.38 435 PHE B C 1
ATOM 4264 O O . PHE B 1 282 ? 25.017 51.699 106.337 1.00 89.47 435 PHE B O 1
ATOM 4272 N N . VAL B 1 283 ? 25.878 49.894 105.290 1.00 84.93 436 VAL B N 1
ATOM 4273 C CA . VAL B 1 283 ? 27.004 50.600 104.694 1.00 98.24 436 VAL B CA 1
ATOM 4274 C C . VAL B 1 283 ? 27.109 50.230 103.221 1.00 95.57 436 VAL B C 1
ATOM 4275 O O . VAL B 1 283 ? 26.792 49.106 102.818 1.00 94.99 436 VAL B O 1
ATOM 4279 N N . VAL B 1 284 ? 27.559 51.191 102.414 1.00 95.88 437 VAL B N 1
ATOM 4280 C CA . VAL B 1 284 ? 27.683 51.028 100.970 1.00 95.36 437 VAL B CA 1
ATOM 4281 C C . VAL B 1 284 ? 29.082 51.455 100.548 1.00 87.83 437 VAL B C 1
ATOM 4282 O O . VAL B 1 284 ? 29.640 52.412 101.097 1.00 92.95 437 VAL B O 1
ATOM 4286 N N . ASN B 1 285 ? 29.649 50.745 99.569 1.00 95.10 438 ASN B N 1
ATOM 4287 C CA . ASN B 1 285 ? 30.967 51.101 99.051 1.00 90.36 438 ASN B CA 1
ATOM 4288 C C . ASN B 1 285 ? 30.883 52.290 98.097 1.00 105.03 438 ASN B C 1
ATOM 4289 O O . ASN B 1 285 ? 31.622 53.268 98.249 1.00 108.47 438 ASN B O 1
ATOM 4294 N N . LEU B 1 286 ? 29.997 52.211 97.101 1.00 95.38 439 LEU B N 1
ATOM 4295 C CA . LEU B 1 286 ? 29.746 53.306 96.158 1.00 93.95 439 LEU B CA 1
ATOM 4296 C C . LEU B 1 286 ? 31.020 53.731 95.427 1.00 95.73 439 LEU B C 1
ATOM 4297 O O . LEU B 1 286 ? 31.251 54.918 95.184 1.00 97.01 439 LEU B O 1
ATOM 4302 N N . TRP B 1 287 ? 31.853 52.750 95.075 1.00 94.40 440 TRP B N 1
ATOM 4303 C CA . TRP B 1 287 ? 33.042 52.969 94.246 1.00 95.44 440 TRP B CA 1
ATOM 4304 C C . TRP B 1 287 ? 33.962 54.036 94.839 1.00 96.72 440 TRP B C 1
ATOM 4305 O O . TRP B 1 287 ? 34.368 54.984 94.163 1.00 96.49 440 TRP B O 1
ATOM 4316 N N . GLY B 1 288 ? 34.295 53.874 96.118 1.00 103.72 441 GLY B N 1
ATOM 4317 C CA . GLY B 1 288 ? 35.227 54.745 96.802 1.00 102.22 441 GLY B CA 1
ATOM 4318 C C . GLY B 1 288 ? 34.606 55.632 97.861 1.00 94.14 441 GLY B C 1
ATOM 4319 O O . GLY B 1 288 ? 35.329 56.119 98.740 1.00 103.36 441 GLY B O 1
ATOM 4320 N N . TYR B 1 289 ? 33.294 55.863 97.805 1.00 89.35 442 TYR B N 1
ATOM 4321 C CA . TYR B 1 289 ? 32.609 56.698 98.791 1.00 96.95 442 TYR B CA 1
ATOM 4322 C C . TYR B 1 289 ? 31.903 55.784 99.789 1.00 99.23 442 TYR B C 1
ATOM 4323 O O . TYR B 1 289 ? 30.703 55.525 99.704 1.00 97.55 442 TYR B O 1
ATOM 4332 N N . HIS B 1 290 ? 32.679 55.290 100.752 1.00 105.30 443 HIS B N 1
ATOM 4333 C CA . HIS B 1 290 ? 32.163 54.372 101.763 1.00 94.28 443 HIS B CA 1
ATOM 4334 C C . HIS B 1 290 ? 31.158 55.100 102.647 1.00 83.10 443 HIS B C 1
ATOM 4335 O O . HIS B 1 290 ? 31.536 55.947 103.462 1.00 89.72 443 HIS B O 1
ATOM 4342 N N . LEU B 1 291 ? 29.880 54.771 102.491 1.00 88.07 444 LEU B N 1
ATOM 4343 C CA . LEU B 1 291 ? 28.804 55.411 103.232 1.00 91.92 444 LEU B CA 1
ATOM 4344 C C . LEU B 1 291 ? 28.453 54.606 104.478 1.00 91.12 444 LEU B C 1
ATOM 4345 O O . LEU B 1 291 ? 28.830 53.442 104.626 1.00 93.86 444 LEU B O 1
ATOM 4350 N N . THR B 1 292 ? 27.718 55.254 105.384 1.00 82.85 445 THR B N 1
ATOM 4351 C CA . THR B 1 292 ? 27.231 54.611 106.606 1.00 83.65 445 THR B CA 1
ATOM 4352 C C . THR B 1 292 ? 25.873 55.237 106.924 1.00 84.19 445 THR B C 1
ATOM 4353 O O . THR B 1 292 ? 25.795 56.281 107.576 1.00 92.34 445 THR B O 1
ATOM 4357 N N . VAL B 1 293 ? 24.814 54.588 106.458 1.00 88.75 446 VAL B N 1
ATOM 4358 C CA . VAL B 1 293 ? 23.457 55.100 106.599 1.00 96.25 446 VAL B CA 1
ATOM 4359 C C . VAL B 1 293 ? 22.854 54.560 107.889 1.00 83.49 446 VAL B C 1
ATOM 4360 O O . VAL B 1 293 ? 22.905 53.353 108.154 1.00 90.88 446 VAL B O 1
ATOM 4364 N N . LYS B 1 294 ? 22.280 55.455 108.691 1.00 85.95 447 LYS B N 1
ATOM 4365 C CA . LYS B 1 294 ? 21.617 55.093 109.936 1.00 98.44 447 LYS B CA 1
ATOM 4366 C C . LYS B 1 294 ? 20.277 55.807 110.003 1.00 93.67 447 LYS B C 1
ATOM 4367 O O . LYS B 1 294 ? 20.209 57.024 109.804 1.00 101.00 447 LYS B O 1
ATOM 4373 N N . SER B 1 295 ? 19.218 55.053 110.283 1.00 84.77 448 SER B N 1
ATOM 4374 C CA . SER B 1 295 ? 17.885 55.629 110.383 1.00 104.37 448 SER B CA 1
ATOM 4375 C C . SER B 1 295 ? 17.687 56.284 111.744 1.00 101.33 448 SER B C 1
ATOM 4376 O O . SER B 1 295 ? 18.162 55.782 112.766 1.00 102.77 448 SER B O 1
ATOM 4379 N N . ILE B 1 296 ? 16.985 57.414 111.750 1.00 103.29 449 ILE B N 1
ATOM 4380 C CA . ILE B 1 296 ? 16.634 58.132 112.972 1.00 112.31 449 ILE B CA 1
ATOM 4381 C C . ILE B 1 296 ? 15.117 58.117 113.090 1.00 117.30 449 ILE B C 1
ATOM 4382 O O . ILE B 1 296 ? 14.413 58.532 112.161 1.00 123.21 449 ILE B O 1
ATOM 4387 N N . GLU B 1 297 ? 14.617 57.635 114.224 1.00 120.33 450 GLU B N 1
ATOM 4388 C CA . GLU B 1 297 ? 13.190 57.453 114.438 1.00 123.94 450 GLU B CA 1
ATOM 4389 C C . GLU B 1 297 ? 12.671 58.452 115.463 1.00 127.91 450 GLU B C 1
ATOM 4390 O O . GLU B 1 297 ? 13.357 58.768 116.440 1.00 134.91 450 GLU B O 1
ATOM 4396 N N . GLU B 1 298 ? 11.458 58.951 115.229 1.00 130.41 451 GLU B N 1
ATOM 4397 C CA . GLU B 1 298 ? 10.740 59.747 116.232 1.00 132.83 451 GLU B CA 1
ATOM 4398 C C . GLU B 1 298 ? 9.943 58.803 117.125 1.00 136.93 451 GLU B C 1
ATOM 4399 O O . GLU B 1 298 ? 10.293 58.585 118.290 1.00 134.54 451 GLU B O 1
ATOM 4405 N N . LYS B 1 299 ? 8.865 58.236 116.584 1.00 136.31 452 LYS B N 1
ATOM 4406 C CA . LYS B 1 299 ? 8.141 57.145 117.224 1.00 134.22 452 LYS B CA 1
ATOM 4407 C C . LYS B 1 299 ? 8.072 55.929 116.311 1.00 133.00 452 LYS B C 1
ATOM 4408 O O . LYS B 1 299 ? 8.542 54.850 116.686 1.00 130.24 452 LYS B O 1
ATOM 4414 N N . GLY B 1 300 ? 7.502 56.077 115.118 1.00 130.95 453 GLY B N 1
ATOM 4415 C CA . GLY B 1 300 ? 7.525 55.034 114.114 1.00 133.73 453 GLY B CA 1
ATOM 4416 C C . GLY B 1 300 ? 8.092 55.550 112.808 1.00 136.60 453 GLY B C 1
ATOM 4417 O O . GLY B 1 300 ? 8.718 54.802 112.051 1.00 131.55 453 GLY B O 1
ATOM 4418 N N . LYS B 1 301 ? 7.878 56.837 112.541 1.00 138.45 454 LYS B N 1
ATOM 4419 C CA . LYS B 1 301 ? 8.424 57.466 111.349 1.00 142.81 454 LYS B CA 1
ATOM 4420 C C . LYS B 1 301 ? 9.943 57.578 111.456 1.00 132.56 454 LYS B C 1
ATOM 4421 O O . LYS B 1 301 ? 10.518 57.590 112.548 1.00 130.08 454 LYS B O 1
ATOM 4427 N N . VAL B 1 302 ? 10.598 57.659 110.297 1.00 132.84 455 VAL B N 1
ATOM 4428 C CA . VAL B 1 302 ? 12.047 57.525 110.217 1.00 127.38 455 VAL B CA 1
ATOM 4429 C C . VAL B 1 302 ? 12.633 58.589 109.298 1.00 128.43 455 VAL B C 1
ATOM 4430 O O . VAL B 1 302 ? 11.993 59.043 108.344 1.00 129.83 455 VAL B O 1
ATOM 4434 N N . VAL B 1 303 ? 13.866 58.990 109.608 1.00 122.87 456 VAL B N 1
ATOM 4435 C CA . VAL B 1 303 ? 14.706 59.804 108.733 1.00 114.74 456 VAL B CA 1
ATOM 4436 C C . VAL B 1 303 ? 16.110 59.217 108.783 1.00 112.18 456 VAL B C 1
ATOM 4437 O O . VAL B 1 303 ? 16.604 58.865 109.859 1.00 124.46 456 VAL B O 1
ATOM 4441 N N . ASP B 1 304 ? 16.753 59.102 107.627 1.00 109.96 457 ASP B N 1
ATOM 4442 C CA . ASP B 1 304 ? 18.055 58.455 107.563 1.00 108.44 457 ASP B CA 1
ATOM 4443 C C . ASP B 1 304 ? 19.187 59.473 107.677 1.00 108.43 457 ASP B C 1
ATOM 4444 O O . ASP B 1 304 ? 19.015 60.670 107.433 1.00 106.83 457 ASP B O 1
ATOM 4449 N N . TYR B 1 305 ? 20.362 58.968 108.051 1.00 107.37 458 TYR B N 1
ATOM 4450 C CA . TYR B 1 305 ? 21.537 59.789 108.326 1.00 105.22 458 TYR B CA 1
ATOM 4451 C C . TYR B 1 305 ? 22.769 59.024 107.868 1.00 100.00 458 TYR B C 1
ATOM 4452 O O . TYR B 1 305 ? 23.025 57.916 108.347 1.00 101.52 458 TYR B O 1
ATOM 4461 N N . GLN B 1 306 ? 23.527 59.613 106.944 1.00 102.27 459 GLN B N 1
ATOM 4462 C CA . GLN B 1 306 ? 24.638 58.937 106.289 1.00 101.13 459 GLN B CA 1
ATOM 4463 C C . GLN B 1 306 ? 25.953 59.640 106.595 1.00 99.69 459 GLN B C 1
ATOM 4464 O O . GLN B 1 306 ? 26.003 60.869 106.714 1.00 101.39 459 GLN B O 1
ATOM 4470 N N . VAL B 1 307 ? 27.015 58.846 106.720 1.00 91.19 460 VAL B N 1
ATOM 4471 C CA . VAL B 1 307 ? 28.370 59.335 106.943 1.00 86.18 460 VAL B CA 1
ATOM 4472 C C . VAL B 1 307 ? 29.276 58.676 105.914 1.00 82.92 460 VAL B C 1
ATOM 4473 O O . VAL B 1 307 ? 29.229 57.454 105.736 1.00 92.45 460 VAL B O 1
ATOM 4477 N N . ASP B 1 308 ? 30.093 59.477 105.238 1.00 79.09 461 ASP B N 1
ATOM 4478 C CA . ASP B 1 308 ? 30.990 58.973 104.211 1.00 101.02 461 ASP B CA 1
ATOM 4479 C C . ASP B 1 308 ? 32.444 59.165 104.622 1.00 103.07 461 ASP B C 1
ATOM 4480 O O . ASP B 1 308 ? 32.774 60.049 105.418 1.00 108.78 461 ASP B O 1
ATOM 4485 N N . ILE B 1 309 ? 33.308 58.314 104.076 1.00 100.10 462 ILE B N 1
ATOM 4486 C CA . ILE B 1 309 ? 34.752 58.391 104.277 1.00 107.08 462 ILE B CA 1
ATOM 4487 C C . ILE B 1 309 ? 35.375 58.264 102.893 1.00 109.97 462 ILE B C 1
ATOM 4488 O O . ILE B 1 309 ? 35.481 57.158 102.352 1.00 109.92 462 ILE B O 1
ATOM 4493 N N . LYS B 1 310 ? 35.783 59.390 102.312 1.00 113.47 463 LYS B N 1
ATOM 4494 C CA . LYS B 1 310 ? 36.265 59.409 100.935 1.00 112.12 463 LYS B CA 1
ATOM 4495 C C . LYS B 1 310 ? 37.647 58.773 100.856 1.00 115.50 463 LYS B C 1
ATOM 4496 O O . LYS B 1 310 ? 38.629 59.335 101.354 1.00 123.07 463 LYS B O 1
ATOM 4502 N N . CYS B 1 311 ? 37.727 57.603 100.228 1.00 109.32 464 CYS B N 1
ATOM 4503 C CA . CYS B 1 311 ? 39.001 56.955 99.936 1.00 112.88 464 CYS B CA 1
ATOM 4504 C C . CYS B 1 311 ? 39.432 57.374 98.536 1.00 124.61 464 CYS B C 1
ATOM 4505 O O . CYS B 1 311 ? 38.875 56.904 97.539 1.00 131.12 464 CYS B O 1
ATOM 4508 N N . ASP B 1 312 ? 40.426 58.263 98.462 1.00 125.28 465 ASP B N 1
ATOM 4509 C CA . ASP B 1 312 ? 40.833 58.831 97.182 1.00 124.06 465 ASP B CA 1
ATOM 4510 C C . ASP B 1 312 ? 41.500 57.807 96.272 1.00 127.33 465 ASP B C 1
ATOM 4511 O O . ASP B 1 312 ? 41.482 57.982 95.049 1.00 126.19 465 ASP B O 1
ATOM 4516 N N . VAL B 1 313 ? 42.072 56.739 96.831 1.00 129.83 466 VAL B N 1
ATOM 4517 C CA . VAL B 1 313 ? 42.779 55.759 96.011 1.00 131.02 466 VAL B CA 1
ATOM 4518 C C . VAL B 1 313 ? 41.806 55.023 95.096 1.00 126.51 466 VAL B C 1
ATOM 4519 O O . VAL B 1 313 ? 41.982 54.992 93.874 1.00 126.83 466 VAL B O 1
ATOM 4523 N N . GLU B 1 314 ? 40.760 54.428 95.674 1.00 120.40 467 GLU B N 1
ATOM 4524 C CA . GLU B 1 314 ? 39.785 53.680 94.886 1.00 124.05 467 GLU B CA 1
ATOM 4525 C C . GLU B 1 314 ? 39.043 54.562 93.890 1.00 121.87 467 GLU B C 1
ATOM 4526 O O . GLU B 1 314 ? 38.548 54.051 92.876 1.00 117.54 467 GLU B O 1
ATOM 4532 N N . GLU B 1 315 ? 38.953 55.868 94.157 1.00 123.03 468 GLU B N 1
ATOM 4533 C CA . GLU B 1 315 ? 38.393 56.796 93.179 1.00 121.61 468 GLU B CA 1
ATOM 4534 C C . GLU B 1 315 ? 39.143 56.711 91.855 1.00 121.24 468 GLU B C 1
ATOM 4535 O O . GLU B 1 315 ? 38.556 56.425 90.803 1.00 114.12 468 GLU B O 1
ATOM 4541 N N . VAL B 1 316 ? 40.454 56.956 91.892 1.00 125.73 469 VAL B N 1
ATOM 4542 C CA . VAL B 1 316 ? 41.262 56.878 90.681 1.00 125.05 469 VAL B CA 1
ATOM 4543 C C . VAL B 1 316 ? 41.357 55.439 90.190 1.00 121.87 469 VAL B C 1
ATOM 4544 O O . VAL B 1 316 ? 41.502 55.196 88.986 1.00 123.02 469 VAL B O 1
ATOM 4548 N N . LEU B 1 317 ? 41.269 54.465 91.100 1.00 123.25 470 LEU B N 1
ATOM 4549 C CA . LEU B 1 317 ? 41.317 53.066 90.687 1.00 121.51 470 LEU B CA 1
ATOM 4550 C C . LEU B 1 317 ? 40.105 52.681 89.847 1.00 121.31 470 LEU B C 1
ATOM 4551 O O . LEU B 1 317 ? 40.212 51.811 88.975 1.00 125.09 470 LEU B O 1
ATOM 4556 N N . ARG B 1 318 ? 38.956 53.310 90.086 1.00 117.93 471 ARG B N 1
ATOM 4557 C CA . ARG B 1 318 ? 37.723 52.965 89.379 1.00 110.30 471 ARG B CA 1
ATOM 4558 C C . ARG B 1 318 ? 37.741 53.609 87.996 1.00 113.05 471 ARG B C 1
ATOM 4559 O O . ARG B 1 318 ? 37.224 54.707 87.786 1.00 102.08 471 ARG B O 1
ATOM 4567 N N . TYR B 1 319 ? 38.344 52.907 87.041 1.00 117.71 472 TYR B N 1
ATOM 4568 C CA . TYR B 1 319 ? 38.381 53.354 85.651 1.00 108.16 472 TYR B CA 1
ATOM 4569 C C . TYR B 1 319 ? 37.702 52.341 84.735 1.00 106.76 472 TYR B C 1
ATOM 4570 O O . TYR B 1 319 ? 38.354 51.455 84.181 1.00 98.48 472 TYR B O 1
#

Sequence (538 aa):
AGIIDQALAPPRTRKSYQKSVSISGTRAVIETRSSKNITVDDLTLFALFTLTVQYHDNKTPLYITDILSLRGKKDSGPARDSIRDSIDRIEFTDFQLHELTGRWLSENPEGFKSDRFRFLARTITASEEAPVEGSDGEIRIKPNLYILVWEPSFFEELLTRDYFFLFPPEILKQHTLVFQLYSYFRSRSRRHTDVLSELNQKLARNIEWRRFSDLIRELRRLSEGKGSEDLFVVNLWGYHLTVKSIEEKGKVVDYQVDIKCDVEEVLRYAGIIDQALAPPRTRKSYQKSVSISGTRAVIETRSSKNITVDDLTLFALFTLTVQYHDNKTPLYITDILSLRGKKDSGPARDSIRDSIDRIEFTDFQLHELTGRWLSENPEGFKSDRFRFLARTITASEEAPVEGSDGEIRIKPNLYILVWEPSFFEELLTRDYFFLFPPEILKQHTLVFQLYSYFRSRSRRHTDVLSELNQKLARNIEWRRFSDLIRELRRLSEGKGSEDLFVVNLWGYHLTVKSIEEKGKVVDYQVDIKCDVEEVLRY

Secondary structure (DSSP, 8-state):
-TTGGGGSPPTT---SEEE--EETTEEEEEEEE-SS---GGG--HHHHHHHHHHH----EEEEHHHHHHHHT---SHHHHHHHHHHHHHHHT-EEEEEE-S-B-------BEEEEEE-SEEEEEEEESSPPEE-TTS-EE--EEEEEEEE-HHHHHHHHS--SSS---TTGGGS-HHHHHHHHHHHH----SEE--HHHHHHH-TTS-HHHH--HHHHHHHSS-TTSBTTEEEE-TTTEEEEEEEES-TT--EEEEEEEE-HHHHHH--/--SGGGSPPPTT---SEEE--EETTEEEEEEEEESS---GGG--HHHHHHHHHHH----EEEEHHHHHHHTT---SHHHHHHHHHHHHHHHTEEEEEEE-S-B-------BEEEEEE-SEEEEEEEESSPPB--GGG--B--EEEEEEEE-HHHHHHHTSS-STT---TTGGGS-HHHHHHHHHHHH----SEE--HHHHHHT-SSS-HHHH--HHHHHHHSB-TTS-TTEEEE--TTEEEEEEEEESSS-EEEEEEEEE-HHHHHH--

Organism: Vibrio cholerae serotype O1 (strain ATCC 39315 / El Tor Inaba N16961) (NCBI:txid243277)

Foldseek 3Di:
DVCCLVVFAEPPDWDAWDWDDADPNFDKIKMKGFPTGAHNVLVLVLLVLVQQQVQVCLKGKDFVVSSCVLLVHDDDDVSLVVSVVSVVNLQGMKMKMKTPFFAQDDPVGRDIDMDIAHFFPDWDFAADDDWDQDPVRDTDTRGGMITTHTDVVVVVCSHPPVQLRHAQSVLSHADPLLVQVVVCVVVVDPDFKDKQVVSCVVRPVPDDPVVSVCVLCRQVVQFDPPDDSAWTWHCSQFWIWIWGWDDDDPDIDIMIMTGGDCVRNRPND/DLCVLVFFAEPPDWDAKTWDDADPNFDKIKMKGFPTGAYNLLVLQLLVLVQQQVQPCQKRKDFLVSSCVLLVHDDDDVSLVVSVVSVVNLQGMKMKIWTPAFDQDDPVGTDTDMDIAHFFPDKDFAAPDDWDQDPPRNTDTRGGMIITDTDVVVVVVSNPPCQLSHDFSVLSNADSLLVQVLNCVRPVPPDQKDKQVVVCVVGPVVPDSVVRVVVLVRQVVQWDPPDDSQWTWHCSQQWIKIKGWDDDDNDIDIMMMTGGDVVSSVVRD

Radius of gyration: 28.71 Å; Cα contacts (8 Å, |Δi|>4): 984; chains: 2; bounding box: 44×66×95 Å